Protein AF-A0ABD3RM48-F1 (afdb_monomer_lite)

Foldseek 3Di:
DDDVVVVVVVVVVVVLVVVVPPPDDPVVVVVVVVVVVVVVLVVLLVVLVVLLVVLVVVLVVQVPDPDHDPDPCVVLSVLSVVLSVLSVVLSVQLVVLVVCLVVDDPVCNVVSVVVNVVSVVSSVVSVVSSVVSVVVVVVPDPPDDPDDDPPDPPVVVVVVVVVVVVLVVLLVVLVPVQNVLLVVQLVVQLVLLVVLLVCCVPFAPDQAQLLVLLSVLSVVLVVLVVVLLCVQDVDDDPPDPVVSVVVSSNVRPPCSVVSSLSSLLSVLSSVLSVLLCLLLVSDFGDRPDDDDTNGSPRARDDDNGDPPPPDDDDCSQVCSVVSNVVSCVSNPDPLLVSLVSVLSSLVSSLVVLVPDPDAQLLLVLLNVLSVVLSVVSVCVNPVPDDDDPVVSVLSVLVSLVSSLLCLLLVPPVPLPLHCPSHHQPPLCCVVVVVPDDDPVLVVVLVSLLVVLVSLLSN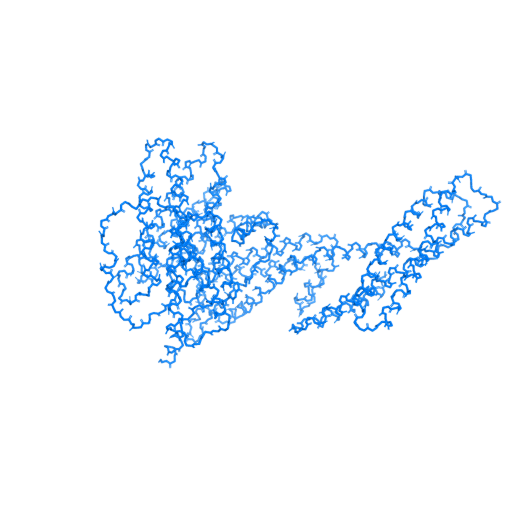LVSSVVRVLPDQADFAPLQLLLNVLSVVLSVLSVVLNVLSVPPPDDPVSSVVSVVSSSVSSVSSSVSSLLCSLLVHPSEDGDPDDRDDPCVVNDPDDPPVPPPPDPLLVSLVSVLSSLVSSLCCCVVQPPDDDPLRVVLNVLSVVLSVLSVVLVPPPDDRDPVSSVVSVVSSVVSSVSCVNVVPDPYGPVVVVVVVD

Organism: NCBI:txid265156

Structure (mmCIF, N/CA/C/O backbone):
data_AF-A0ABD3RM48-F1
#
_entry.id   AF-A0ABD3RM48-F1
#
loop_
_atom_site.group_PDB
_atom_site.id
_atom_site.type_symbol
_atom_site.label_atom_id
_atom_site.label_alt_id
_atom_site.label_comp_id
_atom_site.label_asym_id
_atom_site.label_entity_id
_atom_site.label_seq_id
_atom_site.pdbx_PDB_ins_code
_atom_site.Cartn_x
_atom_site.Cartn_y
_atom_site.Cartn_z
_atom_site.occupancy
_atom_site.B_iso_or_equiv
_atom_site.auth_seq_id
_atom_site.auth_comp_id
_atom_site.auth_asym_id
_atom_site.auth_atom_id
_atom_site.pdbx_PDB_model_num
ATOM 1 N N . MET A 1 1 ? 27.568 8.854 -45.104 1.00 31.31 1 MET A N 1
ATOM 2 C CA . MET A 1 1 ? 26.316 8.464 -45.789 1.00 31.31 1 MET A CA 1
ATOM 3 C C . MET A 1 1 ? 25.883 7.141 -45.186 1.00 31.31 1 MET A C 1
ATOM 5 O O . MET A 1 1 ? 26.671 6.208 -45.232 1.00 31.31 1 MET A O 1
ATOM 9 N N . ILE A 1 2 ? 24.727 7.099 -44.521 1.00 31.36 2 ILE A N 1
ATOM 10 C CA . ILE A 1 2 ? 24.208 5.879 -43.881 1.00 31.36 2 ILE A CA 1
ATOM 11 C C . ILE A 1 2 ? 23.753 4.917 -44.985 1.00 31.36 2 ILE A C 1
ATOM 13 O O . ILE A 1 2 ? 23.098 5.347 -45.934 1.00 31.36 2 ILE A O 1
ATOM 17 N N . ASP A 1 3 ? 24.125 3.643 -44.865 1.00 36.22 3 ASP A N 1
ATOM 18 C CA . ASP A 1 3 ? 23.682 2.568 -45.755 1.00 36.22 3 ASP A CA 1
ATOM 19 C C . ASP A 1 3 ? 22.135 2.509 -45.769 1.00 36.22 3 ASP A C 1
ATOM 21 O O . ASP A 1 3 ? 21.529 2.318 -44.709 1.00 36.22 3 ASP A O 1
ATOM 25 N N . PRO A 1 4 ? 21.467 2.673 -46.929 1.00 36.12 4 PRO A N 1
ATOM 26 C CA . PRO A 1 4 ? 20.004 2.704 -47.034 1.00 36.12 4 PRO A CA 1
ATOM 27 C C . PRO A 1 4 ? 19.316 1.392 -46.611 1.00 36.12 4 PRO A C 1
ATOM 29 O O . PRO A 1 4 ? 18.097 1.369 -46.416 1.00 36.12 4 PRO A O 1
ATOM 32 N N . THR A 1 5 ? 20.075 0.312 -46.415 1.00 35.81 5 THR A N 1
ATOM 33 C CA . THR A 1 5 ? 19.566 -0.999 -45.995 1.00 35.81 5 THR A CA 1
ATOM 34 C C . THR A 1 5 ? 19.192 -1.039 -44.506 1.00 35.81 5 THR A C 1
ATOM 36 O O . THR A 1 5 ? 18.231 -1.713 -44.126 1.00 35.81 5 THR A O 1
ATOM 39 N N . VAL A 1 6 ? 19.872 -0.254 -43.660 1.00 36.84 6 VAL A N 1
ATOM 40 C CA . VAL A 1 6 ? 19.597 -0.183 -42.211 1.00 36.84 6 VAL A CA 1
ATOM 41 C C . VAL A 1 6 ? 18.272 0.545 -41.921 1.00 36.84 6 VAL A C 1
ATOM 43 O O . VAL A 1 6 ? 17.418 -0.040 -41.251 1.00 36.84 6 VAL A O 1
ATOM 46 N N . PRO A 1 7 ? 17.987 1.731 -42.500 1.00 40.56 7 PRO A N 1
ATOM 47 C CA . PRO A 1 7 ? 16.667 2.358 -42.405 1.00 40.56 7 PRO A CA 1
ATOM 48 C C . PRO A 1 7 ? 15.531 1.476 -42.939 1.00 40.56 7 PRO A C 1
ATOM 50 O O . PRO A 1 7 ? 14.421 1.528 -42.416 1.00 40.56 7 PRO A O 1
ATOM 53 N N . PHE A 1 8 ? 15.784 0.638 -43.952 1.00 43.28 8 PHE A N 1
ATOM 54 C CA . PHE A 1 8 ? 14.784 -0.282 -44.502 1.00 43.28 8 PHE A CA 1
ATOM 55 C C . PHE A 1 8 ? 14.433 -1.422 -43.534 1.00 43.28 8 PHE A C 1
ATOM 57 O O . PHE A 1 8 ? 13.251 -1.711 -43.331 1.00 43.28 8 PHE A O 1
ATOM 64 N N . LEU A 1 9 ? 15.430 -2.046 -42.899 1.00 41.06 9 LEU A N 1
ATOM 65 C CA . LEU A 1 9 ? 15.208 -3.097 -41.899 1.00 41.06 9 LEU A CA 1
ATOM 66 C C . LEU A 1 9 ? 14.553 -2.538 -40.631 1.00 41.06 9 LEU A C 1
ATOM 68 O O . LEU A 1 9 ? 13.591 -3.129 -40.140 1.00 41.06 9 LEU A O 1
ATOM 72 N N . VAL A 1 10 ? 14.980 -1.356 -40.178 1.00 42.88 10 VAL A N 1
ATOM 73 C CA . VAL A 1 10 ? 14.362 -0.628 -39.057 1.00 42.88 10 VAL A CA 1
ATOM 74 C C . VAL A 1 10 ? 12.910 -0.250 -39.379 1.00 42.88 10 VAL A C 1
ATOM 76 O O . VAL A 1 10 ? 12.021 -0.487 -38.563 1.00 42.88 10 VAL A O 1
ATOM 79 N N . LYS A 1 11 ? 12.619 0.227 -40.598 1.00 47.31 11 LYS A N 1
ATOM 80 C CA . LYS A 1 11 ? 11.251 0.519 -41.067 1.00 47.31 11 LYS A CA 1
ATOM 81 C C . LYS A 1 11 ? 10.368 -0.733 -41.135 1.00 47.31 11 LYS A C 1
ATOM 83 O O . LYS A 1 11 ? 9.193 -0.681 -40.779 1.00 47.31 11 LYS A O 1
ATOM 88 N N . LYS A 1 12 ? 10.917 -1.877 -41.548 1.00 45.16 12 LYS A N 1
ATOM 89 C CA . LYS A 1 12 ? 10.174 -3.146 -41.620 1.00 45.16 12 LYS A CA 1
ATOM 90 C C . LYS A 1 12 ? 9.904 -3.733 -40.228 1.00 45.16 12 LYS A C 1
ATOM 92 O O . LYS A 1 12 ? 8.819 -4.261 -39.983 1.00 45.16 12 LYS A O 1
ATOM 97 N N . LEU A 1 13 ? 10.856 -3.589 -39.303 1.00 42.81 13 LEU A N 1
ATOM 98 C CA . LEU A 1 13 ? 10.685 -3.904 -37.881 1.00 42.81 13 LEU A CA 1
ATOM 99 C C . LEU A 1 13 ? 9.605 -3.001 -37.252 1.00 42.81 13 LEU A C 1
ATOM 101 O O . LEU A 1 13 ? 8.726 -3.482 -36.539 1.00 42.81 13 LEU A O 1
ATOM 105 N N . TYR A 1 14 ? 9.609 -1.712 -37.604 1.00 44.12 14 TYR A N 1
ATOM 106 C CA . TYR A 1 14 ? 8.631 -0.704 -37.188 1.00 44.12 14 TYR A CA 1
ATOM 107 C C . TYR A 1 14 ? 7.205 -0.992 -37.690 1.00 44.12 14 TYR A C 1
ATOM 109 O O . TYR A 1 14 ? 6.250 -0.907 -36.914 1.00 44.12 14 TYR A O 1
ATOM 117 N N . GLU A 1 15 ? 7.033 -1.401 -38.950 1.00 48.97 15 GLU A N 1
ATOM 118 C CA . GLU A 1 15 ? 5.730 -1.816 -39.498 1.00 48.97 15 GLU A CA 1
ATOM 119 C C . GLU A 1 15 ? 5.178 -3.072 -38.800 1.00 48.97 15 GLU A C 1
ATOM 121 O O . GLU A 1 15 ? 3.966 -3.201 -38.604 1.00 48.97 15 GLU A O 1
ATOM 126 N N . LEU A 1 16 ? 6.055 -3.987 -38.376 1.00 45.97 16 LEU A N 1
ATOM 127 C CA . LEU A 1 16 ? 5.679 -5.204 -37.652 1.00 45.97 16 LEU A CA 1
ATOM 128 C C . LEU A 1 16 ? 5.306 -4.927 -36.189 1.00 45.97 16 LEU A C 1
ATOM 130 O O . LEU A 1 16 ? 4.314 -5.471 -35.702 1.00 45.97 16 LEU A O 1
ATOM 134 N N . ILE A 1 17 ? 6.040 -4.044 -35.507 1.00 44.81 17 ILE A N 1
ATOM 135 C CA . ILE A 1 17 ? 5.741 -3.607 -34.133 1.00 44.81 17 ILE A CA 1
ATOM 136 C C . ILE A 1 17 ? 4.449 -2.774 -34.099 1.00 44.81 17 ILE A C 1
ATOM 138 O O . ILE A 1 17 ? 3.602 -2.982 -33.230 1.00 44.81 17 ILE A O 1
ATOM 142 N N . SER A 1 18 ? 4.232 -1.902 -35.087 1.00 44.81 18 SER A N 1
ATOM 143 C CA . SER A 1 18 ? 3.027 -1.063 -35.186 1.00 44.81 18 SER A CA 1
ATOM 144 C C . SER A 1 18 ? 1.751 -1.868 -35.465 1.00 44.81 18 SER A C 1
ATOM 146 O O . SER A 1 18 ? 0.670 -1.478 -35.036 1.00 44.81 18 SER A O 1
ATOM 148 N N . ARG A 1 19 ? 1.854 -3.036 -36.116 1.00 44.12 19 ARG A N 1
ATOM 149 C CA . ARG A 1 19 ? 0.731 -3.982 -36.283 1.00 44.12 19 ARG A CA 1
ATOM 150 C C . ARG A 1 19 ? 0.433 -4.807 -35.016 1.00 44.12 19 ARG A C 1
ATOM 152 O O . ARG A 1 19 ? -0.599 -5.475 -34.962 1.00 44.12 19 ARG A O 1
ATOM 159 N N . LYS A 1 20 ? 1.311 -4.761 -34.002 1.00 46.47 20 LYS A N 1
ATOM 160 C CA . LYS A 1 20 ? 1.247 -5.531 -32.742 1.00 46.47 20 LYS A CA 1
ATOM 161 C C . LYS A 1 20 ? 0.435 -4.836 -31.634 1.00 46.47 20 LYS A C 1
ATOM 163 O O . LYS A 1 20 ? 0.079 -5.480 -30.655 1.00 46.47 20 LYS A O 1
ATOM 168 N N . THR A 1 21 ? 0.100 -3.552 -31.775 1.00 42.22 21 THR A N 1
ATOM 169 C CA . THR A 1 21 ? -0.614 -2.760 -30.749 1.00 42.22 21 THR A CA 1
ATOM 170 C C . THR A 1 21 ? -2.119 -3.036 -30.655 1.00 42.22 21 THR A C 1
ATOM 172 O O . THR A 1 21 ? -2.790 -2.405 -29.843 1.00 42.22 21 THR A O 1
ATOM 175 N N . ASN A 1 22 ? -2.650 -4.006 -31.411 1.00 42.94 22 ASN A N 1
ATOM 176 C CA . ASN A 1 22 ? -4.020 -4.495 -31.245 1.00 42.94 22 ASN A CA 1
ATOM 177 C C . ASN A 1 22 ? -4.029 -5.748 -30.337 1.00 42.94 22 ASN A C 1
ATOM 179 O O . ASN A 1 22 ? -3.572 -6.817 -30.763 1.00 42.94 22 ASN A O 1
ATOM 183 N N . PRO A 1 23 ? -4.511 -5.652 -29.084 1.00 38.34 23 PRO A N 1
ATOM 184 C CA . PRO A 1 23 ? -4.415 -6.725 -28.102 1.00 38.34 23 PRO A CA 1
ATOM 185 C C . PRO A 1 23 ? -5.469 -7.796 -28.401 1.00 38.34 23 PRO A C 1
ATOM 187 O O . PRO A 1 23 ? -6.649 -7.605 -28.125 1.00 38.34 23 PRO A O 1
ATOM 190 N N . GLY A 1 24 ? -5.071 -8.932 -28.985 1.00 44.56 24 GLY A N 1
ATOM 191 C CA . GLY A 1 24 ? -6.059 -9.988 -29.237 1.00 44.56 24 GLY A CA 1
ATOM 192 C C . GLY A 1 24 ? -5.600 -11.390 -29.624 1.00 44.56 24 GLY A C 1
ATOM 193 O O . GLY A 1 24 ? -6.426 -12.291 -29.566 1.00 44.56 24 GLY A O 1
ATOM 194 N N . THR A 1 25 ? -4.346 -11.661 -30.009 1.00 43.00 25 THR A N 1
ATOM 195 C CA . THR A 1 25 ? -3.997 -13.027 -30.470 1.00 43.00 25 THR A CA 1
ATOM 196 C C . THR A 1 25 ? -2.569 -13.453 -30.122 1.00 43.00 25 THR A C 1
ATOM 198 O O . THR A 1 25 ? -1.617 -13.120 -30.822 1.00 43.00 25 THR A O 1
ATOM 201 N N . GLY A 1 26 ? -2.423 -14.285 -29.083 1.00 45.03 26 GLY A N 1
ATOM 202 C CA . GLY A 1 26 ? -1.149 -14.921 -28.700 1.00 45.03 26 GLY A CA 1
ATOM 203 C C . GLY A 1 26 ? -0.534 -15.836 -29.776 1.00 45.03 26 GLY A C 1
ATOM 204 O O . GLY A 1 26 ? 0.643 -16.168 -29.700 1.00 45.03 26 GLY A O 1
ATOM 205 N N . ALA A 1 27 ? -1.286 -16.193 -30.824 1.00 46.66 27 ALA A N 1
ATOM 206 C CA . ALA A 1 27 ? -0.770 -16.931 -31.981 1.00 46.66 27 ALA A CA 1
ATOM 207 C C . ALA A 1 27 ? 0.258 -16.125 -32.806 1.00 46.66 27 ALA A C 1
ATOM 209 O O . ALA A 1 27 ? 1.190 -16.706 -33.358 1.00 46.66 27 ALA A O 1
ATOM 210 N N . LYS A 1 28 ? 0.144 -14.787 -32.839 1.00 48.62 28 LYS A N 1
ATOM 211 C CA . LYS A 1 28 ? 1.018 -13.916 -33.650 1.00 48.62 28 LYS A CA 1
ATOM 212 C C . LYS A 1 28 ? 2.384 -13.647 -33.008 1.00 48.62 28 LYS A C 1
ATOM 214 O O . LYS A 1 28 ? 3.353 -13.376 -33.711 1.00 48.62 28 LYS A O 1
ATOM 219 N N . GLU A 1 29 ? 2.484 -13.770 -31.683 1.00 42.69 29 GLU A N 1
ATOM 220 C CA . GLU A 1 29 ? 3.748 -13.674 -30.935 1.00 42.69 29 GLU A CA 1
ATOM 221 C C . GLU A 1 29 ? 4.713 -14.800 -31.337 1.00 42.69 29 GLU A C 1
ATOM 223 O O . GLU A 1 29 ? 5.899 -14.571 -31.571 1.00 42.69 29 GLU A O 1
ATOM 228 N N . ASN A 1 30 ? 4.172 -16.010 -31.496 1.00 48.38 30 ASN A N 1
ATOM 229 C CA . ASN A 1 30 ? 4.939 -17.202 -31.837 1.00 48.38 30 ASN A CA 1
ATOM 230 C C . ASN A 1 30 ? 5.421 -17.167 -33.303 1.00 48.38 30 ASN A C 1
ATOM 232 O O . ASN A 1 30 ? 6.546 -17.560 -33.594 1.00 48.38 30 ASN A O 1
ATOM 236 N N . GLU A 1 31 ? 4.622 -16.623 -34.227 1.00 50.84 31 GLU A N 1
ATOM 237 C CA . GLU A 1 31 ? 5.035 -16.422 -35.627 1.00 50.84 31 GLU A CA 1
ATOM 238 C C . GLU A 1 31 ? 6.116 -15.344 -35.783 1.00 50.84 31 GLU A C 1
ATOM 240 O O . GLU A 1 31 ? 7.057 -15.530 -36.555 1.00 50.84 31 GLU A O 1
ATOM 245 N N . PHE A 1 32 ? 6.033 -14.244 -35.026 1.00 44.91 32 PHE A N 1
ATOM 246 C CA . PHE A 1 32 ? 7.044 -13.185 -35.051 1.00 44.91 32 PHE A CA 1
ATOM 247 C C . PHE A 1 32 ? 8.389 -13.669 -34.500 1.00 44.91 32 PHE A C 1
ATOM 249 O O . PHE A 1 32 ? 9.412 -13.498 -35.160 1.00 44.91 32 PHE A O 1
ATOM 256 N N . GLN A 1 33 ? 8.395 -14.353 -33.349 1.00 47.94 33 GLN A N 1
ATOM 257 C CA . GLN A 1 33 ? 9.624 -14.953 -32.818 1.00 47.94 33 GLN A CA 1
ATOM 258 C C . GLN A 1 33 ? 10.205 -16.009 -33.769 1.00 47.94 33 GLN A C 1
ATOM 260 O O . GLN A 1 33 ? 11.419 -16.087 -33.941 1.00 47.94 33 GLN A O 1
ATOM 265 N N . GLN A 1 34 ? 9.355 -16.776 -34.461 1.00 56.44 34 GLN A N 1
ATOM 266 C CA . GLN A 1 34 ? 9.803 -17.713 -35.492 1.00 56.44 34 GLN A CA 1
ATOM 267 C C . GLN A 1 34 ? 10.393 -17.019 -36.727 1.00 56.44 34 GLN A C 1
ATOM 269 O O . GLN A 1 34 ? 11.301 -17.577 -37.341 1.00 56.44 34 GLN A O 1
ATOM 274 N N . LEU A 1 35 ? 9.897 -15.841 -37.111 1.00 52.28 35 LEU A N 1
ATOM 275 C CA . LEU A 1 35 ? 10.418 -15.074 -38.244 1.00 52.28 35 LEU A CA 1
ATOM 276 C C . LEU A 1 35 ? 11.750 -14.395 -37.903 1.00 52.28 35 LEU A C 1
ATOM 278 O O . LEU A 1 35 ? 12.683 -14.479 -38.697 1.00 52.28 35 LEU A O 1
ATOM 282 N N . VAL A 1 36 ? 11.859 -13.796 -36.715 1.00 46.56 36 VAL A N 1
ATOM 283 C CA . VAL A 1 36 ? 13.109 -13.205 -36.207 1.00 46.56 36 VAL A CA 1
ATOM 284 C C . VAL A 1 36 ? 14.196 -14.275 -36.103 1.00 46.56 36 VAL A C 1
ATOM 286 O O . VAL A 1 36 ? 15.272 -14.101 -36.669 1.00 46.56 36 VAL A O 1
ATOM 289 N N . ALA A 1 37 ? 13.880 -15.436 -35.520 1.00 57.88 37 ALA A N 1
ATOM 290 C CA . ALA A 1 37 ? 14.817 -16.556 -35.441 1.00 57.88 37 ALA A CA 1
ATOM 291 C C . ALA A 1 37 ? 15.238 -17.087 -36.826 1.00 57.88 37 ALA A C 1
ATOM 293 O O . ALA A 1 37 ? 16.372 -17.520 -36.999 1.00 57.88 37 ALA A O 1
ATOM 294 N N . LYS A 1 38 ? 14.346 -17.054 -37.830 1.00 61.03 38 LYS A N 1
ATOM 295 C CA . LYS A 1 38 ? 14.675 -17.440 -39.217 1.00 61.03 38 LYS A CA 1
ATOM 296 C C . LYS A 1 38 ? 15.596 -16.436 -39.911 1.00 61.03 38 LYS A C 1
ATOM 298 O O . LYS A 1 38 ? 16.447 -16.857 -40.687 1.00 61.03 38 LYS A O 1
ATOM 303 N N . LEU A 1 39 ? 15.405 -15.139 -39.672 1.00 56.25 39 LEU A N 1
ATOM 304 C CA . LEU A 1 39 ? 16.233 -14.089 -40.268 1.00 56.25 39 LEU A CA 1
ATOM 305 C C . LEU A 1 39 ? 17.638 -14.089 -39.657 1.00 56.25 39 LEU A C 1
ATOM 307 O O . LEU A 1 39 ? 18.605 -14.169 -40.406 1.00 56.25 39 LEU A O 1
ATOM 311 N N . GLN A 1 40 ? 17.738 -14.150 -38.326 1.00 62.62 40 GLN A N 1
ATOM 312 C CA . GLN A 1 40 ? 19.017 -14.254 -37.611 1.00 62.62 40 GLN A CA 1
ATOM 313 C C . GLN A 1 40 ? 19.806 -15.508 -38.010 1.00 62.62 40 GLN A C 1
ATOM 315 O O . GLN A 1 40 ? 21.018 -15.466 -38.176 1.00 62.62 40 GLN A O 1
ATOM 320 N N . ALA A 1 41 ? 19.114 -16.634 -38.190 1.00 71.00 41 ALA A N 1
ATOM 321 C CA . ALA A 1 41 ? 19.714 -17.875 -38.662 1.00 71.00 41 ALA A CA 1
ATOM 322 C C . ALA A 1 41 ? 20.342 -17.754 -40.055 1.00 71.00 41 ALA A C 1
ATOM 324 O O . ALA A 1 41 ? 21.460 -18.212 -40.270 1.00 71.00 41 ALA A O 1
ATOM 325 N N . LYS A 1 42 ? 19.609 -17.163 -41.005 1.00 75.75 42 LYS A N 1
ATOM 326 C CA . LYS A 1 42 ? 20.080 -16.993 -42.383 1.00 75.75 42 LYS A CA 1
ATOM 327 C C . LYS A 1 42 ? 21.307 -16.081 -42.432 1.00 75.75 42 LYS A C 1
ATOM 329 O O . LYS A 1 42 ? 22.274 -16.397 -43.108 1.00 75.75 42 LYS A O 1
ATOM 334 N N . GLU A 1 43 ? 21.254 -14.990 -41.684 1.00 72.50 43 GLU A N 1
ATOM 335 C CA . GLU A 1 43 ? 22.309 -13.985 -41.618 1.00 72.50 43 GLU A CA 1
ATOM 336 C C . GLU A 1 43 ? 23.600 -14.523 -40.992 1.00 72.50 43 GLU A C 1
ATOM 338 O O . GLU A 1 43 ? 24.680 -14.301 -41.529 1.00 72.50 43 GLU A O 1
ATOM 343 N N . LYS A 1 44 ? 23.498 -15.316 -39.916 1.00 75.56 44 LYS A N 1
ATOM 344 C CA . LYS A 1 44 ? 24.660 -15.990 -39.316 1.00 75.56 44 LYS A CA 1
ATOM 345 C C . LYS A 1 44 ? 25.333 -16.968 -40.284 1.00 75.56 44 LYS A C 1
ATOM 347 O O . LYS A 1 44 ? 26.554 -17.026 -40.329 1.00 75.56 44 LYS A O 1
ATOM 352 N N . VAL A 1 45 ? 24.554 -17.722 -41.064 1.00 78.12 45 VAL A N 1
ATOM 353 C CA . VAL A 1 45 ? 25.097 -18.652 -42.073 1.00 78.12 45 VAL A CA 1
ATOM 354 C C . VAL A 1 45 ? 25.784 -17.894 -43.210 1.00 78.12 45 VAL A C 1
ATOM 356 O O . VAL A 1 45 ? 26.904 -18.239 -43.566 1.00 78.12 45 VAL A O 1
ATOM 359 N N . GLU A 1 46 ? 25.159 -16.831 -43.720 1.00 79.38 46 GLU A N 1
ATOM 360 C CA . GLU A 1 46 ? 25.734 -15.974 -44.766 1.00 79.38 46 GLU A CA 1
ATOM 361 C C . GLU A 1 46 ? 27.038 -15.304 -44.302 1.00 79.38 46 GLU A C 1
ATOM 363 O O . GLU A 1 46 ? 27.994 -15.196 -45.067 1.00 79.38 46 GLU A O 1
ATOM 368 N N . TRP A 1 47 ? 27.118 -14.901 -43.029 1.00 85.81 47 TRP A N 1
ATOM 369 C CA . TRP A 1 47 ? 28.361 -14.404 -42.441 1.00 85.81 47 TRP A CA 1
ATOM 370 C C . TRP A 1 47 ? 29.461 -15.476 -42.445 1.00 85.81 47 TRP A C 1
ATOM 372 O O . TRP A 1 47 ? 30.546 -15.217 -42.957 1.00 85.81 47 TRP A O 1
ATOM 382 N N . ILE A 1 48 ? 29.178 -16.695 -41.959 1.00 78.44 48 ILE A N 1
ATOM 383 C CA . ILE A 1 48 ? 30.169 -17.789 -41.946 1.00 78.44 48 ILE A CA 1
ATOM 384 C C . ILE A 1 48 ? 30.642 -18.114 -43.369 1.00 78.44 48 ILE A C 1
ATOM 386 O O . ILE A 1 48 ? 31.838 -18.288 -43.576 1.00 78.44 48 ILE A O 1
ATOM 390 N N . GLU A 1 49 ? 29.741 -18.174 -44.353 1.00 80.25 49 GLU A N 1
ATOM 391 C CA . GLU A 1 49 ? 30.100 -18.436 -45.755 1.00 80.25 49 GLU A CA 1
ATOM 392 C C . GLU A 1 49 ? 31.084 -17.392 -46.304 1.00 80.25 49 GLU A C 1
ATOM 394 O O . GLU A 1 49 ? 32.072 -17.756 -46.947 1.00 80.25 49 GLU A O 1
ATOM 399 N N . ASN A 1 50 ? 30.852 -16.109 -46.016 1.00 75.50 50 ASN A N 1
ATOM 400 C CA . ASN A 1 50 ? 31.741 -15.028 -46.440 1.00 75.50 50 ASN A CA 1
ATOM 401 C C . ASN A 1 50 ? 33.120 -15.125 -45.767 1.00 75.50 50 ASN A C 1
ATOM 403 O O . ASN A 1 50 ? 34.142 -15.037 -46.448 1.00 75.50 50 ASN A O 1
ATOM 407 N N . GLU A 1 51 ? 33.168 -15.369 -44.456 1.00 80.38 51 GLU A N 1
ATOM 408 C CA . GLU A 1 51 ? 34.437 -15.487 -43.725 1.00 80.38 51 GLU A CA 1
ATOM 409 C C . GLU A 1 51 ? 35.239 -16.729 -44.126 1.00 80.38 51 GLU A C 1
ATOM 411 O O . GLU A 1 51 ? 36.463 -16.683 -44.266 1.00 80.38 51 GLU A O 1
ATOM 416 N N . VAL A 1 52 ? 34.563 -17.848 -44.391 1.00 79.88 52 VAL A N 1
ATOM 417 C CA . VAL A 1 52 ? 35.205 -19.057 -44.920 1.00 79.88 52 VAL A CA 1
ATOM 418 C C . VAL A 1 52 ? 35.835 -18.781 -46.284 1.00 79.88 52 VAL A C 1
ATOM 420 O O . VAL A 1 52 ? 36.983 -19.166 -46.506 1.00 79.88 52 VAL A O 1
ATOM 423 N N . GLN A 1 53 ? 35.143 -18.074 -47.184 1.00 78.06 53 GLN A N 1
ATOM 424 C CA . GLN A 1 53 ? 35.706 -17.689 -48.484 1.00 78.06 53 GLN A CA 1
ATOM 425 C C . GLN A 1 53 ? 36.943 -16.797 -48.334 1.00 78.06 53 GLN A C 1
ATOM 427 O O . GLN A 1 53 ? 37.930 -16.990 -49.049 1.00 78.06 53 GLN A O 1
ATOM 432 N N . LEU A 1 54 ? 36.926 -15.866 -47.377 1.00 73.31 54 LEU A N 1
ATOM 433 C CA . LEU A 1 54 ? 38.082 -15.030 -47.059 1.00 73.31 54 LEU A CA 1
ATOM 434 C C . LEU A 1 54 ? 39.258 -15.865 -46.540 1.00 73.31 54 LEU A C 1
ATOM 436 O O . LEU A 1 54 ? 40.385 -15.679 -47.001 1.00 73.31 54 LEU A O 1
ATOM 440 N N . LEU A 1 55 ? 39.028 -16.812 -45.628 1.00 75.44 55 LEU A N 1
ATOM 441 C CA . LEU A 1 55 ? 40.080 -17.706 -45.133 1.00 75.44 55 LEU A CA 1
ATOM 442 C C . LEU A 1 55 ? 40.647 -18.603 -46.246 1.00 75.44 55 LEU A C 1
ATOM 444 O O . LEU A 1 55 ? 41.863 -18.789 -46.319 1.00 75.44 55 LEU A O 1
ATOM 448 N N . VAL A 1 56 ? 39.803 -19.121 -47.145 1.00 78.88 56 VAL A N 1
ATOM 449 C CA . VAL A 1 56 ? 40.236 -19.909 -48.314 1.00 78.88 56 VAL A CA 1
ATOM 450 C C . VAL A 1 56 ? 41.127 -19.073 -49.234 1.00 78.88 56 VAL A C 1
ATOM 452 O O . VAL A 1 56 ? 42.197 -19.537 -49.629 1.00 78.88 56 VAL A O 1
ATOM 455 N N . ALA A 1 57 ? 40.736 -17.832 -49.530 1.00 76.50 57 ALA A N 1
ATOM 456 C CA . ALA A 1 57 ? 41.529 -16.928 -50.359 1.00 76.50 57 ALA A CA 1
ATOM 457 C C . ALA A 1 57 ? 42.898 -16.612 -49.726 1.00 76.50 57 ALA A C 1
ATOM 459 O O . ALA A 1 57 ? 43.915 -16.623 -50.422 1.00 76.50 57 ALA A O 1
ATOM 460 N N . HIS A 1 58 ? 42.951 -16.400 -48.405 1.00 76.75 58 HIS A N 1
ATOM 461 C CA . HIS A 1 58 ? 44.213 -16.201 -47.683 1.00 76.75 58 HIS A CA 1
ATOM 462 C C . HIS A 1 58 ? 45.123 -17.432 -47.753 1.00 76.75 58 HIS A C 1
ATOM 464 O O . HIS A 1 58 ? 46.317 -17.296 -48.020 1.00 76.75 58 HIS A O 1
ATOM 470 N N . LEU A 1 59 ? 44.575 -18.636 -47.560 1.00 83.12 59 LEU A N 1
ATOM 471 C CA . LEU A 1 59 ? 45.349 -19.874 -47.666 1.00 83.12 59 LEU A CA 1
ATOM 472 C C . LEU A 1 59 ? 45.918 -20.073 -49.074 1.00 83.12 59 LEU A C 1
ATOM 474 O O . LEU A 1 59 ? 47.103 -20.367 -49.209 1.00 83.12 59 LEU A O 1
ATOM 478 N N . GLN A 1 60 ? 45.114 -19.843 -50.114 1.00 83.69 60 GLN A N 1
ATOM 479 C CA . GLN A 1 60 ? 45.558 -19.939 -51.508 1.00 83.69 60 GLN A CA 1
ATOM 480 C C . GLN A 1 60 ? 46.660 -18.925 -51.834 1.00 83.69 60 GLN A C 1
ATOM 482 O O . GLN A 1 60 ? 47.633 -19.263 -52.507 1.00 83.69 60 GLN A O 1
ATOM 487 N N . ALA A 1 61 ? 46.545 -17.693 -51.329 1.00 78.38 61 ALA A N 1
ATOM 488 C CA . ALA A 1 61 ? 47.566 -16.666 -51.514 1.00 78.38 61 ALA A CA 1
ATOM 489 C C . ALA A 1 61 ? 48.904 -17.058 -50.867 1.00 78.38 61 ALA A C 1
ATOM 491 O O . ALA A 1 61 ? 49.959 -16.811 -51.447 1.00 78.38 61 ALA A O 1
ATOM 492 N N . ILE A 1 62 ? 48.867 -17.695 -49.694 1.00 79.31 62 ILE A N 1
ATOM 493 C CA . ILE A 1 62 ? 50.064 -18.168 -48.986 1.00 79.31 62 ILE A CA 1
ATOM 494 C C . ILE A 1 62 ? 50.682 -19.380 -49.687 1.00 79.31 62 ILE A C 1
ATOM 496 O O . ILE A 1 62 ? 51.899 -19.441 -49.833 1.00 79.31 62 ILE A O 1
ATOM 500 N N . GLU A 1 63 ? 49.862 -20.325 -50.150 1.00 82.75 63 GLU A N 1
ATOM 501 C CA . GLU A 1 63 ? 50.316 -21.495 -50.916 1.00 82.75 63 GLU A CA 1
ATOM 502 C C . GLU A 1 63 ? 50.946 -21.105 -52.261 1.00 82.75 63 GLU A C 1
ATOM 504 O O . GLU A 1 63 ? 51.849 -21.788 -52.740 1.00 82.75 63 GLU A O 1
ATOM 509 N N . ALA A 1 64 ? 50.511 -19.987 -52.848 1.00 79.25 64 ALA A N 1
ATOM 510 C CA . ALA A 1 64 ? 51.074 -19.439 -54.077 1.00 79.25 64 ALA A CA 1
ATOM 511 C C . ALA A 1 64 ? 52.431 -18.729 -53.882 1.00 79.25 64 ALA A C 1
ATOM 513 O O . ALA A 1 64 ? 53.075 -18.370 -54.873 1.00 79.25 64 ALA A O 1
ATOM 514 N N . LEU A 1 65 ? 52.891 -18.509 -52.642 1.00 79.94 65 LEU A N 1
ATOM 515 C CA . LEU A 1 65 ? 54.188 -17.878 -52.395 1.00 79.94 65 LEU A CA 1
ATOM 516 C C . LEU A 1 65 ? 55.337 -18.848 -52.734 1.00 79.94 65 LEU A C 1
ATOM 518 O O . LEU A 1 65 ? 55.400 -19.951 -52.194 1.00 79.94 65 LEU A O 1
ATOM 522 N N . PRO A 1 66 ? 56.322 -18.436 -53.557 1.00 79.25 66 PRO A N 1
ATOM 523 C CA . PRO A 1 66 ? 57.423 -19.306 -53.987 1.00 79.25 66 PRO A CA 1
ATOM 524 C C . PRO A 1 66 ? 58.411 -19.668 -52.864 1.00 79.25 66 PRO A C 1
ATOM 526 O O . PRO A 1 66 ? 59.284 -20.515 -53.058 1.00 79.25 66 PRO A O 1
ATOM 529 N N . ARG A 1 67 ? 58.312 -19.023 -51.694 1.00 77.06 67 ARG A N 1
ATOM 530 C CA . ARG A 1 67 ? 59.077 -19.350 -50.485 1.00 77.06 67 ARG A CA 1
ATOM 531 C C . ARG A 1 67 ? 58.167 -19.267 -49.266 1.00 77.06 67 ARG A C 1
ATOM 533 O O . ARG A 1 67 ? 57.500 -18.255 -49.066 1.00 77.06 67 ARG A O 1
ATOM 540 N N . VAL A 1 68 ? 58.183 -20.319 -48.448 1.00 66.44 68 VAL A N 1
ATOM 541 C CA . VAL A 1 68 ? 57.478 -20.355 -47.161 1.00 66.44 68 VAL A CA 1
ATOM 542 C C . VAL A 1 68 ? 58.072 -19.267 -46.248 1.00 66.44 68 VAL A C 1
ATOM 544 O O . VAL A 1 68 ? 59.301 -19.160 -46.180 1.00 66.44 68 VAL A O 1
ATOM 547 N N . PRO A 1 69 ? 57.249 -18.436 -45.579 1.00 69.44 69 PRO A N 1
ATOM 548 C CA . PRO A 1 69 ? 57.731 -17.415 -44.651 1.00 69.44 69 PRO A CA 1
ATOM 549 C C . PRO A 1 69 ? 58.637 -18.011 -43.564 1.00 69.44 69 PRO A C 1
ATOM 551 O O . PRO A 1 69 ? 58.414 -19.130 -43.114 1.00 69.44 69 PRO A O 1
ATOM 554 N N . ALA A 1 70 ? 59.645 -17.255 -43.116 1.00 69.31 70 ALA A N 1
ATOM 555 C CA . ALA A 1 70 ? 60.570 -17.690 -42.060 1.00 69.31 70 ALA A CA 1
ATOM 556 C C . ALA A 1 70 ? 59.919 -17.773 -40.661 1.00 69.31 70 ALA A C 1
ATOM 558 O O . ALA A 1 70 ? 60.482 -18.373 -39.750 1.00 69.31 70 ALA A O 1
ATOM 559 N N . VAL A 1 71 ? 58.743 -17.162 -40.492 1.00 76.00 71 VAL A N 1
ATOM 560 C CA . VAL A 1 71 ? 57.908 -17.270 -39.289 1.00 76.00 71 VAL A CA 1
ATOM 561 C C . VAL A 1 71 ? 57.111 -18.570 -39.372 1.00 76.00 71 VAL A C 1
ATOM 563 O O . VAL A 1 71 ? 56.579 -18.884 -40.432 1.00 76.00 71 VAL A O 1
ATOM 566 N N . ASP A 1 72 ? 57.004 -19.319 -38.273 1.00 80.62 72 ASP A N 1
ATOM 567 C CA . ASP A 1 72 ? 56.208 -20.550 -38.229 1.00 80.62 72 ASP A CA 1
ATOM 568 C C . ASP A 1 72 ? 54.703 -20.248 -38.374 1.00 80.62 72 ASP A C 1
ATOM 570 O O . ASP A 1 72 ? 53.978 -20.023 -37.407 1.00 80.62 72 ASP A O 1
ATOM 574 N N . VAL A 1 73 ? 54.229 -20.221 -39.622 1.00 86.19 73 VAL A N 1
ATOM 575 C CA . VAL A 1 73 ? 52.815 -20.011 -39.984 1.00 86.19 73 VAL A CA 1
ATOM 576 C C . VAL A 1 73 ? 52.022 -21.325 -39.942 1.00 86.19 73 VAL A C 1
ATOM 578 O O . VAL A 1 73 ? 50.806 -21.330 -40.150 1.00 86.19 73 VAL A O 1
ATOM 581 N N . SER A 1 74 ? 52.680 -22.464 -39.692 1.00 87.31 74 SER A N 1
ATOM 582 C CA . SER A 1 74 ? 52.065 -23.789 -39.836 1.00 87.31 74 SER A CA 1
ATOM 583 C C . SER A 1 74 ? 50.871 -23.979 -38.895 1.00 87.31 74 SER A C 1
ATOM 585 O O . SER A 1 74 ? 49.849 -24.541 -39.299 1.00 87.31 74 SER A O 1
ATOM 587 N N . GLY A 1 75 ? 50.947 -23.419 -37.682 1.00 90.31 75 GLY A N 1
ATOM 588 C CA . GLY A 1 75 ? 49.849 -23.401 -36.716 1.00 90.31 75 GLY A CA 1
ATOM 589 C C . GLY A 1 75 ? 48.608 -22.672 -37.239 1.00 90.31 75 GLY A C 1
ATOM 590 O O . GLY A 1 75 ? 47.513 -23.230 -37.211 1.00 90.31 75 GLY A O 1
ATOM 591 N N . CYS A 1 76 ? 48.766 -21.465 -37.791 1.00 87.25 76 CYS A N 1
ATOM 592 C CA . CYS A 1 76 ? 47.640 -20.685 -38.322 1.00 87.25 76 CYS A CA 1
ATOM 593 C C . CYS A 1 76 ? 47.038 -21.321 -39.582 1.00 87.25 76 CYS A C 1
ATOM 595 O O . CYS A 1 76 ? 45.814 -21.362 -39.722 1.00 87.25 76 CYS A O 1
ATOM 597 N N . ILE A 1 77 ? 47.868 -21.894 -40.460 1.00 90.31 77 ILE A N 1
ATOM 598 C CA . ILE A 1 77 ? 47.414 -22.625 -41.655 1.00 90.31 77 ILE A CA 1
ATOM 599 C C . ILE A 1 77 ? 46.565 -23.840 -41.260 1.00 90.31 77 ILE A C 1
ATOM 601 O O . ILE A 1 77 ? 45.468 -24.038 -41.789 1.00 90.31 77 ILE A O 1
ATOM 605 N N . ASN A 1 78 ? 47.044 -24.646 -40.309 1.00 93.31 78 ASN A N 1
ATOM 606 C CA . ASN A 1 78 ? 46.342 -25.849 -39.865 1.00 93.31 78 ASN A CA 1
ATOM 607 C C . ASN A 1 78 ? 45.038 -25.519 -39.128 1.00 93.31 78 ASN A C 1
ATOM 609 O O . ASN A 1 78 ? 44.014 -26.163 -39.381 1.00 93.31 78 ASN A O 1
ATOM 613 N N . SER A 1 79 ? 45.041 -24.487 -38.279 1.00 92.62 79 SER A N 1
ATOM 614 C CA . SER A 1 79 ? 43.828 -23.998 -37.618 1.00 92.62 79 SER A CA 1
ATOM 615 C C . SER A 1 79 ? 42.807 -23.479 -38.632 1.00 92.62 79 SER A C 1
ATOM 617 O O . SER A 1 79 ? 41.647 -23.874 -38.571 1.00 92.62 79 SER A O 1
ATOM 619 N N . SER A 1 80 ? 43.237 -22.707 -39.636 1.00 90.06 80 SER A N 1
ATOM 620 C CA . SER A 1 80 ? 42.350 -22.195 -40.695 1.00 90.06 80 SER A CA 1
ATOM 621 C C . SER A 1 80 ? 41.693 -23.315 -41.491 1.00 90.06 80 SER A C 1
ATOM 623 O O . SER A 1 80 ? 40.477 -23.332 -41.639 1.00 90.06 80 SER A O 1
ATOM 625 N N . ARG A 1 81 ? 42.471 -24.309 -41.944 1.00 93.44 81 ARG A N 1
ATOM 626 C CA . ARG A 1 81 ? 41.931 -25.479 -42.659 1.00 93.44 81 ARG A CA 1
ATOM 627 C C . ARG A 1 81 ? 40.945 -26.276 -41.805 1.00 93.44 81 ARG A C 1
ATOM 629 O O . ARG A 1 81 ? 39.969 -26.804 -42.330 1.00 93.44 81 ARG A O 1
ATOM 636 N N . THR A 1 82 ? 41.203 -26.377 -40.502 1.00 95.44 82 THR A N 1
ATOM 637 C CA . THR A 1 82 ? 40.315 -27.076 -39.566 1.00 95.44 82 THR A CA 1
ATOM 638 C C . THR A 1 82 ? 38.991 -26.333 -39.410 1.00 95.44 82 THR A C 1
ATOM 640 O O . THR A 1 82 ? 37.936 -26.955 -39.511 1.00 95.44 82 THR A O 1
ATOM 643 N N . VAL A 1 83 ? 39.038 -25.015 -39.207 1.00 92.75 83 VAL A N 1
ATOM 644 C CA . VAL A 1 83 ? 37.840 -24.184 -39.041 1.00 92.75 83 VAL A CA 1
ATOM 645 C C . VAL A 1 83 ? 37.024 -24.112 -40.332 1.00 92.75 83 VAL A C 1
ATOM 647 O O . VAL A 1 83 ? 35.812 -24.274 -40.259 1.00 92.75 83 VAL A O 1
ATOM 650 N N . ILE A 1 84 ? 37.663 -23.983 -41.503 1.00 91.38 84 ILE A N 1
ATOM 651 C CA . ILE A 1 84 ? 36.986 -24.017 -42.813 1.00 91.38 84 ILE A CA 1
ATOM 652 C C . ILE A 1 84 ? 36.172 -25.306 -42.973 1.00 91.38 84 ILE A C 1
ATOM 654 O O . ILE A 1 84 ? 34.973 -25.236 -43.216 1.00 91.38 84 ILE A O 1
ATOM 658 N N . ARG A 1 85 ? 36.785 -26.479 -42.752 1.00 94.38 85 ARG A N 1
ATOM 659 C CA . ARG A 1 85 ? 36.084 -27.771 -42.890 1.00 94.38 85 ARG A CA 1
ATOM 660 C C . ARG A 1 85 ? 34.904 -27.889 -41.935 1.00 94.38 85 ARG A C 1
ATOM 662 O O . ARG A 1 85 ? 33.818 -28.288 -42.336 1.00 94.38 85 ARG A O 1
ATOM 669 N N . LYS A 1 86 ? 35.103 -27.516 -40.666 1.00 93.25 86 LYS A N 1
ATOM 670 C CA . LYS A 1 86 ? 34.014 -27.543 -39.685 1.00 93.25 86 LYS A CA 1
ATOM 671 C C . LYS A 1 86 ? 32.891 -26.573 -40.059 1.00 93.25 86 LYS A C 1
ATOM 673 O O . LYS A 1 86 ? 31.726 -26.891 -39.850 1.00 93.25 86 LYS A O 1
ATOM 678 N N . ALA A 1 87 ? 33.228 -25.396 -40.579 1.00 89.31 87 ALA A N 1
ATOM 679 C CA . ALA A 1 87 ? 32.255 -24.404 -41.004 1.00 89.31 87 ALA A CA 1
ATOM 680 C C . ALA A 1 87 ? 31.431 -24.905 -42.197 1.00 89.31 87 ALA A C 1
ATOM 682 O O . ALA A 1 87 ? 30.208 -24.813 -42.153 1.00 89.31 87 ALA A O 1
ATOM 683 N N . GLU A 1 88 ? 32.072 -25.506 -43.203 1.00 91.12 88 GLU A N 1
ATOM 684 C CA . GLU A 1 88 ? 31.400 -26.157 -44.337 1.00 91.12 88 GLU A CA 1
ATOM 685 C C . GLU A 1 88 ? 30.450 -27.273 -43.866 1.00 91.12 88 GLU A C 1
ATOM 687 O O . GLU A 1 88 ? 29.279 -27.285 -44.254 1.00 91.12 88 GLU A O 1
ATOM 692 N N . ASP A 1 89 ? 30.907 -28.145 -42.957 1.00 92.31 89 ASP A N 1
ATOM 693 C CA . ASP A 1 89 ? 30.090 -29.218 -42.371 1.00 92.31 89 ASP A CA 1
ATOM 694 C C . ASP A 1 89 ? 28.875 -28.667 -41.605 1.00 92.31 89 ASP A C 1
ATOM 696 O O . ASP A 1 89 ? 27.755 -29.183 -41.728 1.00 92.31 89 ASP A O 1
ATOM 700 N N . VAL A 1 90 ? 29.073 -27.609 -40.809 1.00 90.50 90 VAL A N 1
ATOM 701 C CA . VAL A 1 90 ? 28.007 -26.960 -40.033 1.00 90.50 90 VAL A CA 1
ATOM 702 C C . VAL A 1 90 ? 27.016 -26.260 -40.958 1.00 90.50 90 VAL A C 1
ATOM 704 O O . VAL A 1 90 ? 25.813 -26.432 -40.767 1.00 90.50 90 VAL A O 1
ATOM 707 N N . ILE A 1 91 ? 27.475 -25.538 -41.983 1.00 86.94 91 ILE A N 1
ATOM 708 C CA . ILE A 1 91 ? 26.608 -24.884 -42.974 1.00 86.94 91 ILE A CA 1
ATOM 709 C C . ILE A 1 91 ? 25.770 -25.929 -43.716 1.00 86.94 91 ILE A C 1
ATOM 711 O O . ILE A 1 91 ? 24.544 -25.798 -43.786 1.00 86.94 91 ILE A O 1
ATOM 715 N N . GLU A 1 92 ? 26.389 -27.005 -44.210 1.00 90.19 92 GLU A N 1
ATOM 716 C CA . GLU A 1 92 ? 25.681 -28.055 -44.945 1.00 90.19 92 GLU A CA 1
ATOM 717 C C . GLU A 1 92 ? 24.657 -28.770 -44.045 1.00 90.19 92 GLU A C 1
ATOM 719 O O . GLU A 1 92 ? 23.495 -28.972 -44.425 1.00 90.19 92 GLU A O 1
ATOM 724 N N . THR A 1 93 ? 25.051 -29.107 -42.814 1.00 88.94 93 THR A N 1
ATOM 725 C CA . THR A 1 93 ? 24.170 -29.751 -41.829 1.00 88.94 93 THR A CA 1
ATOM 726 C C . THR A 1 93 ? 23.021 -28.833 -41.422 1.00 88.94 93 THR A C 1
ATOM 728 O O . THR A 1 93 ? 21.871 -29.283 -41.308 1.00 88.94 93 THR A O 1
ATOM 731 N N . TYR A 1 94 ? 23.290 -27.540 -41.246 1.00 84.75 94 TYR A N 1
ATOM 732 C CA . TYR A 1 94 ? 22.290 -26.527 -40.936 1.00 84.75 94 TYR A CA 1
ATOM 733 C C . TYR A 1 94 ? 21.286 -26.385 -42.084 1.00 84.75 94 TYR A C 1
ATOM 735 O O . TYR A 1 94 ? 20.076 -26.506 -41.861 1.00 84.75 94 TYR A O 1
ATOM 743 N N . ALA A 1 95 ? 21.768 -26.238 -43.322 1.00 81.38 95 ALA A N 1
ATOM 744 C CA . ALA A 1 95 ? 20.946 -26.134 -44.525 1.00 81.38 95 ALA A CA 1
ATOM 745 C C . ALA A 1 95 ? 20.051 -27.370 -44.714 1.00 81.38 95 ALA A C 1
ATOM 747 O O . ALA A 1 95 ? 18.833 -27.232 -44.874 1.00 81.38 95 ALA A O 1
ATOM 748 N N . LYS A 1 96 ? 20.611 -28.585 -44.586 1.00 85.44 96 LYS A N 1
ATOM 749 C CA . LYS A 1 96 ? 19.848 -29.848 -44.616 1.00 85.44 96 LYS A CA 1
ATOM 750 C C . LYS A 1 96 ? 18.796 -29.891 -43.507 1.00 85.44 96 LYS A C 1
ATOM 752 O O . LYS A 1 96 ? 17.653 -30.281 -43.746 1.00 85.44 96 LYS A O 1
ATOM 757 N N . THR A 1 97 ? 19.138 -29.469 -42.290 1.00 84.94 97 THR A N 1
ATOM 758 C CA . THR A 1 97 ? 18.215 -29.483 -41.142 1.00 84.94 97 THR A CA 1
ATOM 759 C C . THR A 1 97 ? 17.059 -28.497 -41.326 1.00 84.94 97 THR A C 1
ATOM 761 O O . THR A 1 97 ? 15.909 -28.833 -41.022 1.00 84.94 97 THR A O 1
ATOM 764 N N . VAL A 1 98 ? 17.329 -27.308 -41.868 1.00 77.75 98 VAL A N 1
ATOM 765 C CA . VAL A 1 98 ? 16.310 -26.298 -42.187 1.00 77.75 98 VAL A CA 1
ATOM 766 C C . VAL A 1 98 ? 15.418 -26.757 -43.342 1.00 77.75 98 VAL A C 1
ATOM 768 O O . VAL A 1 98 ? 14.193 -26.660 -43.228 1.00 77.75 98 VAL A O 1
ATOM 771 N N . ALA A 1 99 ? 15.988 -27.320 -44.411 1.00 76.69 99 ALA A N 1
ATOM 772 C CA . ALA A 1 99 ? 15.230 -27.887 -45.526 1.00 76.69 99 ALA A CA 1
ATOM 773 C C . ALA A 1 99 ? 14.305 -29.022 -45.055 1.00 76.69 99 ALA A C 1
ATOM 775 O O . ALA A 1 99 ? 13.101 -28.997 -45.319 1.00 76.69 99 ALA A O 1
ATOM 776 N N . ASN A 1 100 ? 14.831 -29.947 -44.245 1.00 80.81 100 ASN A N 1
ATOM 777 C CA . ASN A 1 100 ? 14.063 -31.043 -43.655 1.00 80.81 100 ASN A CA 1
ATOM 778 C C . ASN A 1 100 ? 12.942 -30.540 -42.738 1.00 80.81 100 ASN A C 1
ATOM 780 O O . ASN A 1 100 ? 11.839 -31.077 -42.763 1.00 80.81 100 ASN A O 1
ATOM 784 N N . ARG A 1 101 ? 13.180 -29.481 -41.952 1.00 82.31 101 ARG A N 1
ATOM 785 C CA . ARG A 1 101 ? 12.135 -28.849 -41.131 1.00 82.31 101 ARG A CA 1
ATOM 786 C C . ARG A 1 101 ? 11.025 -28.243 -41.989 1.00 82.31 101 ARG A C 1
ATOM 788 O O . ARG A 1 101 ? 9.856 -28.342 -41.618 1.00 82.31 101 ARG A O 1
ATOM 795 N N . ASN A 1 102 ? 11.388 -27.580 -43.085 1.00 75.06 102 ASN A N 1
ATOM 796 C CA . ASN A 1 102 ? 10.428 -26.944 -43.983 1.00 75.06 102 ASN A CA 1
ATOM 797 C C . ASN A 1 102 ? 9.588 -27.987 -44.737 1.00 75.06 102 ASN A C 1
ATOM 799 O O . ASN A 1 102 ? 8.399 -27.755 -44.940 1.00 75.06 102 ASN A O 1
ATOM 803 N N . ALA A 1 103 ? 10.174 -29.143 -45.063 1.00 75.69 103 ALA A N 1
ATOM 804 C CA . ALA A 1 103 ? 9.490 -30.276 -45.687 1.00 75.69 103 ALA A CA 1
ATOM 805 C C . ALA A 1 103 ? 8.698 -31.160 -44.695 1.00 75.69 103 ALA A C 1
ATOM 807 O O . ALA A 1 103 ? 7.813 -31.912 -45.104 1.00 75.69 103 ALA A O 1
ATOM 808 N N . ALA A 1 104 ? 8.991 -31.098 -43.391 1.00 80.62 104 ALA A N 1
ATOM 809 C CA . ALA A 1 104 ? 8.360 -31.954 -42.389 1.00 80.62 104 ALA A CA 1
ATOM 810 C C . ALA A 1 104 ? 6.893 -31.579 -42.100 1.00 80.62 104 ALA A C 1
ATOM 812 O O . ALA A 1 104 ? 6.529 -30.409 -41.931 1.00 80.62 104 ALA A O 1
ATOM 813 N N . ALA A 1 105 ? 6.057 -32.610 -41.935 1.00 81.00 105 ALA A N 1
ATOM 814 C CA . ALA A 1 105 ? 4.673 -32.472 -41.491 1.00 81.00 105 ALA A CA 1
ATOM 815 C C . ALA A 1 105 ? 4.570 -31.711 -40.153 1.00 81.00 105 ALA A C 1
ATOM 817 O O . ALA A 1 105 ? 5.439 -31.835 -39.285 1.00 81.00 105 ALA A O 1
ATOM 818 N N . LEU A 1 106 ? 3.482 -30.949 -39.968 1.00 66.38 106 LEU A N 1
ATOM 819 C CA . LEU A 1 106 ? 3.265 -30.041 -38.826 1.00 66.38 106 LEU A CA 1
ATOM 820 C C . LEU A 1 106 ? 3.562 -30.675 -37.455 1.00 66.38 106 LEU A C 1
ATOM 822 O O . LEU A 1 106 ? 4.206 -30.039 -36.626 1.00 66.38 106 LEU A O 1
ATOM 826 N N . TYR A 1 107 ? 3.180 -31.936 -37.242 1.00 63.69 107 TYR A N 1
ATOM 827 C CA . TYR A 1 107 ? 3.373 -32.637 -35.968 1.00 63.69 107 TYR A CA 1
ATOM 828 C C . TYR A 1 107 ? 4.834 -33.040 -35.674 1.00 63.69 107 TYR A C 1
ATOM 830 O O . TYR A 1 107 ? 5.176 -33.269 -34.519 1.00 63.69 107 TYR A O 1
ATOM 838 N N . LYS A 1 108 ? 5.726 -33.092 -36.679 1.00 67.50 108 LYS A N 1
ATOM 839 C CA . LYS A 1 108 ? 7.167 -33.376 -36.490 1.00 67.50 108 LYS A CA 1
ATOM 840 C C . LYS A 1 108 ? 8.005 -32.112 -36.276 1.00 67.50 108 LYS A C 1
ATOM 842 O O . LYS A 1 108 ? 9.160 -32.205 -35.860 1.00 67.50 108 LYS A O 1
ATOM 847 N N . LYS A 1 109 ? 7.443 -30.921 -36.517 1.00 67.75 109 LYS A N 1
ATOM 848 C CA . LYS A 1 109 ? 8.157 -29.637 -36.393 1.00 67.75 109 LYS A CA 1
ATOM 849 C C . LYS A 1 109 ? 8.782 -29.378 -35.007 1.00 67.75 109 LYS A C 1
ATOM 851 O O . LYS A 1 109 ? 9.879 -28.821 -35.001 1.00 67.75 109 LYS A O 1
ATOM 856 N N . PRO A 1 110 ? 8.196 -29.803 -33.866 1.00 68.12 110 PRO A N 1
ATOM 857 C CA . PRO A 1 110 ? 8.830 -29.637 -32.552 1.00 68.12 110 PRO A CA 1
ATOM 858 C C . PRO A 1 110 ? 10.168 -30.384 -32.409 1.00 68.12 110 PRO A C 1
ATOM 860 O O . PRO A 1 110 ? 11.140 -29.814 -31.922 1.00 68.12 110 PRO A O 1
ATOM 863 N N . LEU A 1 111 ? 10.266 -31.620 -32.915 1.00 67.62 111 LEU A N 1
ATOM 864 C CA . LEU A 1 111 ? 11.508 -32.413 -32.907 1.00 67.62 111 LEU A CA 1
ATOM 865 C C . LEU A 1 111 ? 12.605 -31.769 -33.768 1.00 67.62 111 LEU A C 1
ATOM 867 O O . LEU A 1 111 ? 13.775 -31.742 -33.389 1.00 67.62 111 LEU A O 1
ATOM 871 N N . HIS A 1 112 ? 12.227 -31.199 -34.915 1.00 72.62 112 HIS A N 1
ATOM 872 C CA . HIS A 1 112 ? 13.156 -30.446 -35.757 1.00 72.62 112 HIS A CA 1
ATOM 873 C C . HIS A 1 112 ? 13.591 -29.120 -35.121 1.00 72.62 112 HIS A C 1
ATOM 875 O O . HIS A 1 112 ? 14.677 -28.639 -35.426 1.00 72.62 112 HIS A O 1
ATOM 881 N N . TRP A 1 113 ? 12.794 -28.539 -34.220 1.00 70.12 113 TRP A N 1
ATOM 882 C CA . TRP A 1 113 ? 13.139 -27.292 -33.535 1.00 70.12 113 TRP A CA 1
ATOM 883 C C . TRP A 1 113 ? 14.320 -27.469 -32.577 1.00 70.12 113 TRP A C 1
ATOM 885 O O . TRP A 1 113 ? 15.247 -26.665 -32.596 1.00 70.12 113 TRP A O 1
ATOM 895 N N . VAL A 1 114 ? 14.342 -28.572 -31.823 1.00 73.81 114 VAL A N 1
ATOM 896 C CA . VAL A 1 114 ? 15.480 -28.933 -30.960 1.00 73.81 114 VAL A CA 1
ATOM 897 C C . VAL A 1 114 ? 16.749 -29.140 -31.792 1.00 73.81 114 VAL A C 1
ATOM 899 O O . VAL A 1 114 ? 17.805 -28.620 -31.444 1.00 73.81 114 VAL A O 1
ATOM 902 N N . LYS A 1 115 ? 16.643 -29.821 -32.943 1.00 80.00 115 LYS A N 1
ATOM 903 C CA . LYS A 1 115 ? 17.783 -30.013 -33.855 1.00 80.00 115 LYS A CA 1
ATOM 904 C C . LYS A 1 115 ? 18.302 -28.691 -34.425 1.00 80.00 115 LYS A C 1
ATOM 906 O O . LYS A 1 115 ? 19.504 -28.473 -34.404 1.00 80.00 115 LYS A O 1
ATOM 911 N N . VAL A 1 116 ? 17.419 -27.792 -34.872 1.00 78.06 116 VAL A N 1
ATOM 912 C CA . VAL A 1 116 ? 17.814 -26.458 -35.368 1.00 78.06 116 VAL A CA 1
ATOM 913 C C . VAL A 1 116 ? 18.478 -25.629 -34.267 1.00 78.06 116 VAL A C 1
ATOM 915 O O . VAL A 1 116 ? 19.456 -24.943 -34.542 1.00 78.06 116 VAL A O 1
ATOM 918 N N . ARG A 1 117 ? 17.995 -25.710 -33.022 1.00 77.25 117 ARG A N 1
ATOM 919 C CA . ARG A 1 117 ? 18.611 -25.011 -31.887 1.00 77.25 117 ARG A CA 1
ATOM 920 C C . ARG A 1 117 ? 20.022 -25.521 -31.597 1.00 77.25 117 ARG A C 1
ATOM 922 O O . ARG A 1 117 ? 20.923 -24.708 -31.446 1.00 77.25 117 ARG A O 1
ATOM 929 N N . ASN A 1 118 ? 20.222 -26.839 -31.570 1.00 79.25 118 ASN A N 1
ATOM 930 C CA . ASN A 1 118 ? 21.552 -27.420 -31.372 1.00 79.25 118 ASN A CA 1
ATOM 931 C C . ASN A 1 118 ? 22.515 -27.007 -32.491 1.00 79.25 118 ASN A C 1
ATOM 933 O O . ASN A 1 118 ? 23.636 -26.604 -32.214 1.00 79.25 118 ASN A O 1
ATOM 937 N N . GLN A 1 119 ? 22.044 -27.013 -33.739 1.00 81.88 119 GLN A N 1
ATOM 938 C CA . GLN A 1 119 ? 22.837 -26.551 -34.879 1.00 81.88 119 GLN A CA 1
ATOM 939 C C . GLN A 1 119 ? 23.133 -25.043 -34.815 1.00 81.88 119 GLN A C 1
ATOM 941 O O . GLN A 1 119 ? 24.208 -24.617 -35.209 1.00 81.88 119 GLN A O 1
ATOM 946 N N . SER A 1 120 ? 22.233 -24.228 -34.255 1.00 76.75 120 SER A N 1
ATOM 947 C CA . SER A 1 120 ? 22.490 -22.799 -34.028 1.00 76.75 120 SER A CA 1
ATOM 948 C C . SER A 1 120 ? 23.609 -22.543 -33.013 1.00 76.75 120 SER A C 1
ATOM 950 O O . SER A 1 120 ? 24.313 -21.549 -33.149 1.00 76.75 120 SER A O 1
ATOM 952 N N . MET A 1 121 ? 23.777 -23.411 -32.010 1.00 81.38 121 MET A N 1
ATOM 953 C CA . MET A 1 121 ? 24.892 -23.301 -31.059 1.00 81.38 121 MET A CA 1
ATOM 954 C C . MET A 1 121 ? 26.225 -23.687 -31.713 1.00 81.38 121 MET A C 1
ATOM 956 O O . MET A 1 121 ? 27.237 -23.041 -31.462 1.00 81.38 121 MET A O 1
ATOM 960 N N . GLU A 1 122 ? 26.227 -24.694 -32.593 1.00 86.69 122 GLU A N 1
ATOM 961 C CA . GLU A 1 122 ? 27.421 -25.044 -33.378 1.00 86.69 122 GLU A CA 1
ATOM 962 C C . GLU A 1 122 ? 27.804 -23.924 -34.359 1.00 86.69 122 GLU A C 1
ATOM 964 O O . GLU A 1 122 ? 28.982 -23.611 -34.489 1.00 86.69 122 GLU A O 1
ATOM 969 N N . VAL A 1 123 ? 26.823 -23.249 -34.975 1.00 80.50 123 VAL A N 1
ATOM 970 C CA . VAL A 1 123 ? 27.046 -22.039 -35.792 1.00 80.50 123 VAL A CA 1
ATOM 971 C C . VAL A 1 123 ? 27.764 -20.957 -34.976 1.00 80.50 123 VAL A C 1
ATOM 973 O O . VAL A 1 123 ? 28.791 -20.451 -35.413 1.00 80.50 123 VAL A O 1
ATOM 976 N N . GLU A 1 124 ? 27.292 -20.637 -33.768 1.00 78.94 124 GLU A N 1
ATOM 977 C CA . GLU A 1 124 ? 27.933 -19.627 -32.904 1.00 78.94 124 GLU A CA 1
ATOM 978 C C . GLU A 1 124 ? 29.349 -20.022 -32.475 1.00 78.94 124 GLU A C 1
ATOM 980 O O . GLU A 1 124 ? 30.257 -19.190 -32.462 1.00 78.94 124 GLU A O 1
ATOM 985 N N . LYS A 1 125 ? 29.561 -21.306 -32.176 1.00 89.75 125 LYS A N 1
ATOM 986 C CA . LYS A 1 125 ? 30.885 -21.842 -31.858 1.00 89.75 125 LYS A CA 1
ATOM 987 C C . LYS A 1 125 ? 31.852 -21.693 -33.034 1.00 89.75 125 LYS A C 1
ATOM 989 O O . LYS A 1 125 ? 32.990 -21.284 -32.827 1.00 89.75 125 LYS A O 1
ATOM 994 N N . ILE A 1 126 ? 31.403 -21.971 -34.258 1.00 88.56 126 ILE A N 1
ATOM 995 C CA . ILE A 1 126 ? 32.216 -21.778 -35.465 1.00 88.56 126 ILE A CA 1
ATOM 996 C C . ILE A 1 126 ? 32.533 -20.307 -35.702 1.00 88.56 126 ILE A C 1
ATOM 998 O O . ILE A 1 126 ? 33.675 -19.995 -36.026 1.00 88.56 126 ILE A O 1
ATOM 1002 N N . MET A 1 127 ? 31.580 -19.397 -35.482 1.00 84.62 127 MET A N 1
ATOM 1003 C CA . MET A 1 127 ? 31.858 -17.961 -35.583 1.00 84.62 127 MET A CA 1
ATOM 1004 C C . MET A 1 127 ? 32.986 -17.539 -34.634 1.00 84.62 127 MET A C 1
ATOM 1006 O O . MET A 1 127 ? 33.8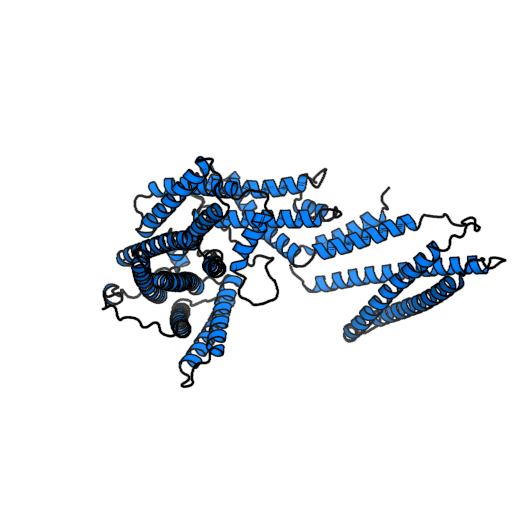86 -16.803 -35.033 1.00 84.62 127 MET A O 1
ATOM 1010 N N . TYR A 1 128 ? 32.986 -18.053 -33.401 1.00 85.69 128 TYR A N 1
ATOM 1011 C CA . TYR A 1 128 ? 34.068 -17.811 -32.448 1.00 85.69 128 TYR A CA 1
ATOM 1012 C C . TYR A 1 128 ? 35.409 -18.406 -32.915 1.00 85.69 128 TYR A C 1
ATOM 1014 O O . TYR A 1 128 ? 36.432 -17.726 -32.866 1.00 85.69 128 TYR A O 1
ATOM 1022 N N . GLU A 1 129 ? 35.415 -19.651 -33.407 1.00 88.88 129 GLU A N 1
ATOM 1023 C CA . GLU A 1 129 ? 36.631 -20.297 -33.923 1.00 88.88 129 GLU A CA 1
ATOM 1024 C C . GLU A 1 129 ? 37.228 -19.536 -35.130 1.00 88.88 129 GLU A C 1
ATOM 1026 O O . GLU A 1 129 ? 38.449 -19.399 -35.213 1.00 88.88 129 GLU A O 1
ATOM 1031 N N . ILE A 1 130 ? 36.391 -18.988 -36.023 1.00 83.19 130 ILE A N 1
ATOM 1032 C CA . ILE A 1 130 ? 36.816 -18.129 -37.145 1.00 83.19 130 ILE A CA 1
ATOM 1033 C C . ILE A 1 130 ? 37.515 -16.868 -36.624 1.00 83.19 130 ILE A C 1
ATOM 1035 O O . ILE A 1 130 ? 38.639 -16.580 -37.035 1.00 83.19 130 ILE A O 1
ATOM 1039 N N . VAL A 1 131 ? 36.902 -16.161 -35.669 1.00 79.81 131 VAL A N 1
ATOM 1040 C CA . VAL A 1 131 ? 37.470 -14.932 -35.085 1.00 79.81 131 VAL A CA 1
ATOM 1041 C C . VAL A 1 131 ? 38.822 -15.191 -34.406 1.00 79.81 131 VAL A C 1
ATOM 1043 O O . VAL A 1 131 ? 39.735 -14.370 -34.508 1.00 79.81 131 VAL A O 1
ATOM 1046 N N . GLU A 1 132 ? 38.992 -16.325 -33.725 1.00 85.25 132 GLU A N 1
ATOM 1047 C CA . GLU A 1 132 ? 40.275 -16.685 -33.105 1.00 85.25 132 GLU A CA 1
ATOM 1048 C C . GLU A 1 132 ? 41.366 -16.982 -34.144 1.00 85.25 132 GLU A C 1
ATOM 1050 O O . GLU A 1 132 ? 42.510 -16.546 -33.986 1.00 85.25 132 GLU A O 1
ATOM 1055 N N . VAL A 1 133 ? 41.017 -17.656 -35.245 1.00 83.88 133 VAL A N 1
ATOM 1056 C CA . VAL A 1 133 ? 41.941 -17.875 -36.367 1.00 83.88 133 VAL A CA 1
ATOM 1057 C C . VAL A 1 133 ? 42.371 -16.546 -36.989 1.00 83.88 133 VAL A C 1
ATOM 1059 O O . VAL A 1 133 ? 43.564 -16.342 -37.224 1.00 83.88 133 VAL A O 1
ATOM 1062 N N . GLU A 1 134 ? 41.443 -15.611 -37.200 1.00 79.88 134 GLU A N 1
ATOM 1063 C CA . GLU A 1 134 ? 41.772 -14.279 -37.715 1.00 79.88 134 GLU A CA 1
ATOM 1064 C C . GLU A 1 134 ? 42.732 -13.507 -36.807 1.00 79.88 134 GLU A C 1
ATOM 1066 O O . GLU A 1 134 ? 43.659 -12.852 -37.289 1.00 79.88 134 GLU A O 1
ATOM 1071 N N . LYS A 1 135 ? 42.536 -13.569 -35.483 1.00 81.56 135 LYS A N 1
ATOM 1072 C CA . LYS A 1 135 ? 43.460 -12.947 -34.523 1.00 81.56 135 LYS A CA 1
ATOM 1073 C C . LYS A 1 135 ? 44.865 -13.526 -34.662 1.00 81.56 135 LYS A C 1
ATOM 1075 O O . LYS A 1 135 ? 45.825 -12.758 -34.662 1.00 81.56 135 LYS A O 1
ATOM 1080 N N . GLY A 1 136 ? 44.978 -14.844 -34.841 1.00 82.69 136 GLY A N 1
ATOM 1081 C CA . GLY A 1 136 ? 46.246 -15.514 -35.134 1.00 82.69 136 GLY A CA 1
ATOM 1082 C C . GLY A 1 136 ? 46.917 -14.955 -36.390 1.00 82.69 136 GLY A C 1
ATOM 1083 O O . GLY A 1 136 ? 48.093 -14.596 -36.352 1.00 82.69 136 GLY A O 1
ATOM 1084 N N . TRP A 1 137 ? 46.153 -14.766 -37.470 1.00 81.94 137 TRP A N 1
ATOM 1085 C CA . TRP A 1 137 ? 46.656 -14.164 -38.710 1.00 81.94 137 TRP A CA 1
ATOM 1086 C C . TRP A 1 137 ? 47.122 -12.716 -38.551 1.00 81.94 137 TRP A C 1
ATOM 1088 O O . TRP A 1 137 ? 48.109 -12.334 -39.173 1.00 81.94 137 TRP A O 1
ATOM 1098 N N . ARG A 1 138 ? 46.473 -11.915 -37.697 1.00 79.19 138 ARG A N 1
ATOM 1099 C CA . ARG A 1 138 ? 46.876 -10.516 -37.443 1.00 79.19 138 ARG A CA 1
ATOM 1100 C C . ARG A 1 138 ? 48.222 -10.389 -36.728 1.00 79.19 138 ARG A C 1
ATOM 1102 O O . ARG A 1 138 ? 48.873 -9.359 -36.866 1.00 79.19 138 ARG A O 1
ATOM 1109 N N . ILE A 1 139 ? 48.632 -11.404 -35.965 1.00 78.31 139 ILE A N 1
ATOM 1110 C CA . ILE A 1 139 ? 49.927 -11.426 -35.263 1.00 78.31 139 ILE A CA 1
ATOM 1111 C C . ILE A 1 139 ? 51.073 -11.713 -36.245 1.00 78.31 139 ILE A C 1
ATOM 1113 O O . ILE A 1 139 ? 52.205 -11.274 -36.036 1.00 78.31 139 ILE A O 1
ATOM 1117 N N . ILE A 1 140 ? 50.788 -12.417 -37.343 1.00 74.62 140 ILE A N 1
ATOM 1118 C CA . ILE A 1 140 ? 51.776 -12.759 -38.366 1.00 74.62 140 ILE A CA 1
ATOM 1119 C C . ILE A 1 140 ? 51.919 -11.569 -39.319 1.00 74.62 140 ILE A C 1
ATOM 1121 O O . ILE A 1 140 ? 51.175 -11.410 -40.284 1.00 74.62 140 ILE A O 1
ATOM 1125 N N . ASN A 1 141 ? 52.883 -10.701 -39.017 1.00 59.66 141 ASN A N 1
ATOM 1126 C CA . ASN A 1 141 ? 53.143 -9.489 -39.787 1.00 59.66 141 ASN A CA 1
ATOM 1127 C C . ASN A 1 141 ? 53.776 -9.849 -41.148 1.00 59.66 141 ASN A C 1
ATOM 1129 O O . ASN A 1 141 ? 54.968 -10.144 -41.243 1.00 59.66 141 ASN A O 1
ATOM 1133 N N . PHE A 1 142 ? 52.975 -9.870 -42.216 1.00 60.06 142 PHE A N 1
ATOM 1134 C CA . PHE A 1 142 ? 53.473 -10.071 -43.579 1.00 60.06 142 PHE A CA 1
ATOM 1135 C C . PHE A 1 142 ? 53.973 -8.743 -44.160 1.00 60.06 142 PHE A C 1
ATOM 1137 O O . PHE A 1 142 ? 53.251 -8.068 -44.889 1.00 60.06 142 PHE A O 1
ATOM 1144 N N . ASP A 1 143 ? 55.231 -8.387 -43.895 1.00 51.97 143 ASP A N 1
ATOM 1145 C CA . ASP A 1 143 ? 55.853 -7.171 -44.454 1.00 51.97 143 ASP A CA 1
ATOM 1146 C C . ASP A 1 143 ? 56.131 -7.251 -45.976 1.00 51.97 143 ASP A C 1
ATOM 1148 O O . ASP A 1 143 ? 56.597 -6.284 -46.573 1.00 51.97 143 ASP A O 1
ATOM 1152 N N . VAL A 1 144 ? 55.857 -8.388 -46.636 1.00 49.22 144 VAL A N 1
ATOM 1153 C CA . VAL A 1 144 ? 56.348 -8.672 -48.005 1.00 49.22 144 VAL A CA 1
ATOM 1154 C C . VAL A 1 144 ? 55.240 -8.943 -49.036 1.00 49.22 144 VAL A C 1
ATOM 1156 O O . VAL A 1 144 ? 55.528 -9.033 -50.227 1.00 49.22 144 VAL A O 1
ATOM 1159 N N . VAL A 1 145 ? 53.962 -9.014 -48.644 1.00 47.66 145 VAL A N 1
ATOM 1160 C CA . VAL A 1 145 ? 52.865 -9.136 -49.623 1.00 47.66 145 VAL A CA 1
ATOM 1161 C C . VAL A 1 145 ? 52.246 -7.751 -49.844 1.00 47.66 145 VAL A C 1
ATOM 1163 O O . VAL A 1 145 ? 51.570 -7.250 -48.942 1.00 47.66 145 VAL A O 1
ATOM 1166 N N . PRO A 1 146 ? 52.446 -7.094 -51.006 1.00 45.69 146 PRO A N 1
ATOM 1167 C CA . PRO A 1 146 ? 51.713 -5.874 -51.323 1.00 45.69 146 PRO A CA 1
ATOM 1168 C C . PRO A 1 146 ? 50.234 -6.239 -51.391 1.00 45.69 146 PRO A C 1
ATOM 1170 O O . PRO A 1 146 ? 49.839 -6.905 -52.339 1.00 45.69 146 PRO A O 1
ATOM 1173 N N . ARG A 1 147 ? 49.458 -5.860 -50.361 1.00 46.59 147 ARG A N 1
ATOM 1174 C CA . ARG A 1 147 ? 48.029 -6.177 -50.189 1.00 46.59 147 ARG A CA 1
ATOM 1175 C C . ARG A 1 147 ? 47.276 -6.031 -51.521 1.00 46.59 147 ARG A C 1
ATOM 1177 O O . ARG A 1 147 ? 46.909 -4.906 -51.870 1.00 46.59 147 ARG A O 1
ATOM 1184 N N . PRO A 1 148 ? 47.006 -7.116 -52.267 1.00 40.38 148 PRO A N 1
ATOM 1185 C CA . PRO A 1 148 ? 46.032 -7.054 -53.334 1.00 40.38 148 PRO A CA 1
ATOM 1186 C C . PRO A 1 148 ? 44.673 -7.155 -52.633 1.00 40.38 148 PRO A C 1
ATOM 1188 O O . PRO A 1 148 ? 44.513 -7.971 -51.734 1.00 40.38 148 PRO A O 1
ATOM 1191 N N . PHE A 1 149 ? 43.706 -6.327 -53.015 1.00 43.66 149 PHE A N 1
ATOM 1192 C CA . PHE A 1 149 ? 42.369 -6.230 -52.400 1.00 43.66 149 PHE A CA 1
ATOM 1193 C C . PHE A 1 149 ? 42.256 -5.336 -51.155 1.00 43.66 149 PHE A C 1
ATOM 1195 O O . PHE A 1 149 ? 41.835 -5.739 -50.078 1.00 43.66 149 PHE A O 1
ATOM 1202 N N . SER A 1 150 ? 42.468 -4.038 -51.366 1.00 40.62 150 SER A N 1
ATOM 1203 C CA . SER A 1 150 ? 41.713 -2.986 -50.674 1.00 40.62 150 SER A CA 1
ATOM 1204 C C . SER A 1 150 ? 40.414 -2.648 -51.434 1.00 40.62 150 SER A C 1
ATOM 1206 O O . SER A 1 150 ? 40.139 -1.479 -51.703 1.00 40.62 150 SER A O 1
ATOM 1208 N N . PHE A 1 151 ? 39.631 -3.653 -51.842 1.00 40.59 151 PHE A N 1
ATOM 1209 C CA . PHE A 1 151 ? 38.286 -3.433 -52.386 1.00 40.59 151 PHE A CA 1
ATOM 1210 C C . PHE A 1 151 ? 37.277 -3.592 -51.248 1.00 40.59 151 PHE A C 1
ATOM 1212 O O . PHE A 1 151 ? 36.922 -4.699 -50.875 1.00 40.59 151 PHE A O 1
ATOM 1219 N N . PHE A 1 152 ? 36.863 -2.448 -50.699 1.00 36.88 152 PHE A N 1
ATOM 1220 C CA . PHE A 1 152 ? 35.939 -2.269 -49.574 1.00 36.88 152 PHE A CA 1
ATOM 1221 C C . PHE A 1 152 ? 36.408 -2.859 -48.237 1.00 36.88 152 PHE A C 1
ATOM 1223 O O . PHE A 1 152 ? 36.474 -4.057 -48.009 1.00 36.88 152 PHE A O 1
ATOM 1230 N N . SER A 1 153 ? 36.707 -1.953 -47.312 1.00 42.84 153 SER A N 1
ATOM 1231 C CA . SER A 1 153 ? 37.050 -2.224 -45.923 1.00 42.84 153 SER A CA 1
ATOM 1232 C C . SER A 1 153 ? 36.029 -3.143 -45.227 1.00 42.84 153 SER A C 1
ATOM 1234 O O . SER A 1 153 ? 35.015 -2.651 -44.717 1.00 42.84 153 SER A O 1
ATOM 1236 N N . SER A 1 154 ? 36.335 -4.441 -45.115 1.00 46.59 154 SER A N 1
ATOM 1237 C CA . SER A 1 154 ? 35.642 -5.365 -44.202 1.00 46.59 154 SER A CA 1
ATOM 1238 C C . SER A 1 154 ? 35.649 -4.800 -42.781 1.00 46.59 154 SER A C 1
ATOM 1240 O O . SER A 1 154 ? 34.616 -4.755 -42.136 1.00 46.59 154 SER A O 1
ATOM 1242 N N . SER A 1 155 ? 36.721 -4.101 -42.380 1.00 53.56 155 SER A N 1
ATOM 1243 C CA . SER A 1 155 ? 36.768 -3.420 -41.078 1.00 53.56 155 SER A CA 1
ATOM 1244 C C . SER A 1 155 ? 35.655 -2.392 -40.825 1.00 53.56 155 SER A C 1
ATOM 1246 O O . SER A 1 155 ? 35.420 -2.074 -39.666 1.00 53.56 155 SER A O 1
ATOM 1248 N N . TYR A 1 156 ? 34.995 -1.819 -41.841 1.00 45.38 156 TYR A N 1
ATOM 1249 C CA . TYR A 1 156 ? 33.856 -0.920 -41.605 1.00 45.38 156 TYR A CA 1
ATOM 1250 C C . TYR A 1 156 ? 32.557 -1.710 -41.467 1.00 45.38 156 TYR A C 1
ATOM 1252 O O . TYR A 1 156 ? 31.787 -1.440 -40.554 1.00 45.38 156 TYR A O 1
ATOM 1260 N N . ARG A 1 157 ? 32.341 -2.724 -42.313 1.00 48.81 157 ARG A N 1
ATOM 1261 C CA . ARG A 1 157 ? 31.159 -3.589 -42.229 1.00 48.81 157 ARG A CA 1
ATOM 1262 C C . ARG A 1 157 ? 31.179 -4.415 -40.944 1.00 48.81 157 ARG A C 1
ATOM 1264 O O . ARG A 1 157 ? 30.171 -4.442 -40.256 1.00 48.81 157 ARG A O 1
ATOM 1271 N N . ASP A 1 158 ? 32.332 -4.958 -40.567 1.00 53.66 158 ASP A N 1
ATOM 1272 C CA . ASP A 1 158 ? 32.519 -5.759 -39.355 1.00 53.66 158 ASP A CA 1
ATOM 1273 C C . ASP A 1 158 ? 32.430 -4.902 -38.095 1.00 53.66 158 ASP A C 1
ATOM 1275 O O . ASP A 1 158 ? 31.823 -5.319 -37.117 1.00 53.66 158 ASP A O 1
ATOM 1279 N N . ARG A 1 159 ? 32.948 -3.663 -38.112 1.00 52.69 159 ARG A N 1
ATOM 1280 C CA . ARG A 1 159 ? 32.745 -2.728 -36.991 1.00 52.69 159 ARG A CA 1
ATOM 1281 C C . ARG A 1 159 ? 31.291 -2.300 -36.867 1.00 52.69 159 ARG A C 1
ATOM 1283 O O . ARG A 1 159 ? 30.783 -2.271 -35.756 1.00 52.69 159 ARG A O 1
ATOM 1290 N N . VAL A 1 160 ? 30.617 -2.007 -37.980 1.00 53.56 160 VAL A N 1
ATOM 1291 C CA . VAL A 1 160 ? 29.183 -1.684 -37.984 1.00 53.56 160 VAL A CA 1
ATOM 1292 C C . VAL A 1 160 ? 28.357 -2.882 -37.509 1.00 53.56 160 VAL A C 1
ATOM 1294 O O . VAL A 1 160 ? 27.405 -2.687 -36.764 1.00 53.56 160 VAL A O 1
ATOM 1297 N N . TRP A 1 161 ? 28.742 -4.109 -37.865 1.00 53.31 161 TRP A N 1
ATOM 1298 C CA . TRP A 1 161 ? 28.063 -5.338 -37.450 1.00 53.31 161 TRP A CA 1
ATOM 1299 C C . TRP A 1 161 ? 28.288 -5.704 -35.989 1.00 53.31 161 TRP A C 1
ATOM 1301 O O . TRP A 1 161 ? 27.317 -5.965 -35.286 1.00 53.31 161 TRP A O 1
ATOM 1311 N N . VAL A 1 162 ? 29.534 -5.697 -35.511 1.00 58.81 162 VAL A N 1
ATOM 1312 C CA . VAL A 1 162 ? 29.857 -5.935 -34.094 1.00 58.81 162 VAL A CA 1
ATOM 1313 C C . VAL A 1 162 ? 29.132 -4.914 -33.227 1.00 58.81 162 VAL A C 1
ATOM 1315 O O . VAL A 1 162 ? 28.454 -5.284 -32.277 1.00 58.81 162 VAL A O 1
ATOM 1318 N N . HIS A 1 163 ? 29.169 -3.646 -33.627 1.00 54.22 163 HIS A N 1
ATOM 1319 C CA . HIS A 1 163 ? 28.447 -2.580 -32.954 1.00 54.22 163 HIS A CA 1
ATOM 1320 C C . HIS A 1 163 ? 26.924 -2.773 -33.017 1.00 54.22 163 HIS A C 1
ATOM 1322 O O . HIS A 1 163 ? 26.252 -2.642 -32.003 1.00 54.22 163 HIS A O 1
ATOM 1328 N N . ALA A 1 164 ? 26.356 -3.156 -34.165 1.00 55.97 164 ALA A N 1
ATOM 1329 C CA . ALA A 1 164 ? 24.926 -3.455 -34.276 1.00 55.97 164 ALA A CA 1
ATOM 1330 C C . ALA A 1 164 ? 24.501 -4.652 -33.406 1.00 55.97 164 ALA A C 1
ATOM 1332 O O . ALA A 1 164 ? 23.415 -4.632 -32.833 1.00 55.97 164 ALA A O 1
ATOM 1333 N N . MET A 1 165 ? 25.342 -5.680 -33.274 1.00 56.12 165 MET A N 1
ATOM 1334 C CA . MET A 1 165 ? 25.075 -6.849 -32.432 1.00 56.12 165 MET A CA 1
ATOM 1335 C C . MET A 1 165 ? 25.212 -6.535 -30.941 1.00 56.12 165 MET A C 1
ATOM 1337 O O . MET A 1 165 ? 24.367 -6.966 -30.158 1.00 56.12 165 MET A O 1
ATOM 1341 N N . GLU A 1 166 ? 26.216 -5.748 -30.548 1.00 64.62 166 GLU A N 1
ATOM 1342 C CA . GLU A 1 166 ? 26.339 -5.211 -29.188 1.00 64.62 166 GLU A CA 1
ATOM 1343 C C . GLU A 1 166 ? 25.120 -4.349 -28.829 1.00 64.62 166 GLU A C 1
ATOM 1345 O O . GLU A 1 166 ? 24.569 -4.491 -27.736 1.00 64.62 166 GLU A O 1
ATOM 1350 N N . GLU A 1 167 ? 24.634 -3.529 -29.765 1.00 56.19 167 GLU A N 1
ATOM 1351 C CA . GLU A 1 167 ? 23.419 -2.732 -29.584 1.00 56.19 167 GLU A CA 1
ATOM 1352 C C . GLU A 1 167 ? 22.159 -3.594 -29.502 1.00 56.19 167 GLU A C 1
ATOM 1354 O O . GLU A 1 167 ? 21.329 -3.381 -28.621 1.00 56.19 167 GLU A O 1
ATOM 1359 N N . LEU A 1 168 ? 22.019 -4.626 -30.335 1.00 56.88 168 LEU A N 1
ATOM 1360 C CA . LEU A 1 168 ? 20.896 -5.561 -30.238 1.00 56.88 168 LEU A CA 1
ATOM 1361 C C . LEU A 1 168 ? 20.904 -6.330 -28.913 1.00 56.88 168 LEU A C 1
ATOM 1363 O O . LEU A 1 168 ? 19.848 -6.482 -28.302 1.00 56.88 168 LEU A O 1
ATOM 1367 N N . GLN A 1 169 ? 22.068 -6.766 -28.432 1.00 63.84 169 GLN A N 1
ATOM 1368 C CA . GLN A 1 169 ? 22.201 -7.449 -27.145 1.00 63.84 169 GLN A CA 1
ATOM 1369 C C . GLN A 1 169 ? 21.932 -6.501 -25.963 1.00 63.84 169 GLN A C 1
ATOM 1371 O O . GLN A 1 169 ? 21.351 -6.908 -24.952 1.00 63.84 169 GLN A O 1
ATOM 1376 N N . ARG A 1 170 ? 22.292 -5.217 -26.085 1.00 60.47 170 ARG A N 1
ATOM 1377 C CA . ARG A 1 170 ? 21.936 -4.156 -25.126 1.00 60.47 170 ARG A CA 1
ATOM 1378 C C . ARG A 1 170 ? 20.441 -3.860 -25.123 1.00 60.47 170 ARG A C 1
ATOM 1380 O O . ARG A 1 170 ? 19.843 -3.795 -24.054 1.00 60.47 170 ARG A O 1
ATOM 1387 N N . ILE A 1 171 ? 19.819 -3.755 -26.294 1.00 59.94 171 ILE A N 1
ATOM 1388 C CA . ILE A 1 171 ? 18.364 -3.618 -26.428 1.00 59.94 171 ILE A CA 1
ATOM 1389 C C . ILE A 1 171 ? 17.675 -4.847 -25.839 1.00 59.94 171 ILE A C 1
ATOM 1391 O O . ILE A 1 171 ? 16.704 -4.691 -25.110 1.00 59.94 171 ILE A O 1
ATOM 1395 N N . GLU A 1 172 ? 18.177 -6.058 -26.083 1.00 62.53 172 GLU A N 1
ATOM 1396 C CA . GLU A 1 172 ? 17.639 -7.301 -25.521 1.00 62.53 172 GLU A CA 1
ATOM 1397 C C . GLU A 1 172 ? 17.763 -7.338 -23.990 1.00 62.53 172 GLU A C 1
ATOM 1399 O O . GLU A 1 172 ? 16.809 -7.693 -23.293 1.00 62.53 172 GLU A O 1
ATOM 1404 N N . THR A 1 173 ? 18.910 -6.921 -23.446 1.00 69.06 173 THR A N 1
ATOM 1405 C CA . THR A 1 173 ? 19.129 -6.844 -21.993 1.00 69.06 173 THR A CA 1
ATOM 1406 C C . THR A 1 173 ? 18.326 -5.728 -21.331 1.00 69.06 173 THR A C 1
ATOM 1408 O O . THR A 1 173 ? 17.829 -5.934 -20.225 1.00 69.06 173 THR A O 1
ATOM 1411 N N . TRP A 1 174 ? 18.117 -4.585 -21.986 1.00 68.56 174 TRP A N 1
ATOM 1412 C CA . TRP A 1 174 ? 17.208 -3.550 -21.490 1.00 68.56 174 TRP A CA 1
ATOM 1413 C C . TRP A 1 174 ? 15.745 -3.984 -21.604 1.00 68.56 174 TRP A C 1
ATOM 1415 O O . TRP A 1 174 ? 14.992 -3.833 -20.648 1.00 68.56 174 TRP A O 1
ATOM 1425 N N . CYS A 1 175 ? 15.367 -4.637 -22.706 1.00 65.94 175 CYS A N 1
ATOM 1426 C CA . CYS A 1 175 ? 14.062 -5.268 -22.922 1.00 65.94 175 CYS A CA 1
ATOM 1427 C C . CYS A 1 175 ? 13.848 -6.523 -22.061 1.00 65.94 175 CYS A C 1
ATOM 1429 O O . CYS A 1 175 ? 12.870 -7.253 -22.275 1.00 65.94 175 CYS A O 1
ATOM 1431 N N . ARG A 1 176 ? 14.711 -6.780 -21.064 1.00 74.06 176 ARG A N 1
ATOM 1432 C CA . ARG A 1 176 ? 14.411 -7.728 -19.993 1.00 74.06 176 ARG A CA 1
ATOM 1433 C C . ARG A 1 176 ? 13.009 -7.452 -19.468 1.00 74.06 176 ARG A C 1
ATOM 1435 O O . ARG A 1 176 ? 12.567 -6.310 -19.333 1.00 74.06 176 ARG A O 1
ATOM 1442 N N . LYS A 1 177 ? 12.320 -8.548 -19.159 1.00 74.19 177 LYS A N 1
ATOM 1443 C CA . LYS A 1 177 ? 10.912 -8.563 -18.760 1.00 74.19 177 LYS A CA 1
ATOM 1444 C C . LYS A 1 177 ? 10.584 -7.481 -17.724 1.00 74.19 177 LYS A C 1
ATOM 1446 O O . LYS A 1 177 ? 9.556 -6.839 -17.849 1.00 74.19 177 LYS A O 1
ATOM 1451 N N . GLU A 1 178 ? 11.457 -7.243 -16.751 1.00 76.00 178 GLU A N 1
ATOM 1452 C CA . GLU A 1 178 ? 11.232 -6.278 -15.672 1.00 76.00 178 GLU A CA 1
ATOM 1453 C C . GLU A 1 178 ? 11.071 -4.823 -16.142 1.00 76.00 178 GLU A C 1
ATOM 1455 O O . GLU A 1 178 ? 10.052 -4.205 -15.840 1.00 76.00 178 GLU A O 1
ATOM 1460 N N . ASN A 1 179 ? 12.020 -4.290 -16.920 1.00 74.62 179 ASN A N 1
ATOM 1461 C CA . ASN A 1 179 ? 11.953 -2.914 -17.426 1.00 74.62 179 ASN A CA 1
ATOM 1462 C C . ASN A 1 179 ? 10.752 -2.727 -18.349 1.00 74.62 179 ASN A C 1
ATOM 1464 O O . ASN A 1 179 ? 10.049 -1.723 -18.270 1.00 74.62 179 ASN A O 1
ATOM 1468 N N . LEU A 1 180 ? 10.473 -3.723 -19.194 1.00 75.12 180 LEU A N 1
ATOM 1469 C CA . LEU A 1 180 ? 9.313 -3.681 -20.073 1.00 75.12 180 LEU A CA 1
ATOM 1470 C C . LEU A 1 180 ? 8.002 -3.665 -19.273 1.00 75.12 180 LEU A C 1
ATOM 1472 O O . LEU A 1 180 ? 7.088 -2.915 -19.616 1.00 75.12 180 LEU A O 1
ATOM 1476 N N . GLU A 1 181 ? 7.896 -4.463 -18.208 1.00 79.19 181 GLU A N 1
ATOM 1477 C CA . GLU A 1 181 ? 6.744 -4.411 -17.307 1.00 79.19 181 GLU A CA 1
ATOM 1478 C C . GLU A 1 181 ? 6.663 -3.054 -16.588 1.00 79.19 181 GLU A C 1
ATOM 1480 O O . GLU A 1 181 ? 5.575 -2.482 -16.541 1.00 79.19 181 GLU A O 1
ATOM 1485 N N . ARG A 1 182 ? 7.784 -2.476 -16.126 1.00 80.00 182 ARG A N 1
ATOM 1486 C CA . ARG A 1 182 ? 7.830 -1.130 -15.515 1.00 80.00 182 ARG A CA 1
ATOM 1487 C C . ARG A 1 182 ? 7.315 -0.052 -16.469 1.00 80.00 182 ARG A C 1
ATOM 1489 O O . ARG A 1 182 ? 6.434 0.719 -16.100 1.00 80.00 182 ARG A O 1
ATOM 1496 N N . VAL A 1 183 ? 7.786 -0.043 -17.717 1.00 77.94 183 VAL A N 1
ATOM 1497 C CA . VAL A 1 183 ? 7.329 0.893 -18.760 1.00 77.94 183 VAL A CA 1
ATOM 1498 C C . VAL A 1 183 ? 5.839 0.714 -19.050 1.00 77.94 183 VAL A C 1
ATOM 1500 O O . VAL A 1 183 ? 5.100 1.698 -19.137 1.00 77.94 183 VAL A O 1
ATOM 1503 N N . LYS A 1 184 ? 5.362 -0.533 -19.175 1.00 78.06 184 LYS A N 1
ATOM 1504 C CA . LYS A 1 184 ? 3.929 -0.819 -19.357 1.00 78.06 184 LYS A CA 1
ATOM 1505 C C . LYS A 1 184 ? 3.104 -0.300 -18.183 1.00 78.06 184 LYS A C 1
ATOM 1507 O O . LYS A 1 184 ? 2.053 0.293 -18.421 1.00 78.06 184 LYS A O 1
ATOM 1512 N N . TRP A 1 185 ? 3.580 -0.494 -16.954 1.00 84.88 185 TRP A N 1
ATOM 1513 C CA . TRP A 1 185 ? 2.908 -0.027 -15.746 1.00 84.88 185 TRP A CA 1
ATOM 1514 C C . TRP A 1 185 ? 2.840 1.500 -15.706 1.00 84.88 185 TRP A C 1
ATOM 1516 O O . TRP A 1 185 ? 1.738 2.042 -15.655 1.00 84.88 185 TRP A O 1
ATOM 1526 N N . VAL A 1 186 ? 3.972 2.198 -15.868 1.00 83.00 186 VAL A N 1
ATOM 1527 C CA . VAL A 1 186 ? 4.019 3.672 -15.911 1.00 83.00 186 VAL A CA 1
ATOM 1528 C C . VAL A 1 186 ? 3.072 4.207 -16.984 1.00 83.00 186 VAL A C 1
ATOM 1530 O O . VAL A 1 186 ? 2.268 5.095 -16.717 1.00 83.00 186 VAL A O 1
ATOM 1533 N N . ARG A 1 187 ? 3.082 3.619 -18.185 1.00 81.81 187 ARG A N 1
ATOM 1534 C CA . ARG A 1 187 ? 2.151 3.995 -19.257 1.00 81.81 187 ARG A CA 1
ATOM 1535 C C . ARG A 1 187 ? 0.686 3.776 -18.864 1.00 81.81 187 ARG A C 1
ATOM 1537 O O . ARG A 1 187 ? -0.154 4.617 -19.182 1.00 81.81 187 ARG A O 1
ATOM 1544 N N . SER A 1 188 ? 0.374 2.652 -18.220 1.00 79.31 188 SER A N 1
ATOM 1545 C CA . SER A 1 188 ? -0.992 2.330 -17.790 1.00 79.31 188 SER A CA 1
ATOM 1546 C C . SER A 1 188 ? -1.513 3.264 -16.696 1.00 79.31 188 SER A C 1
ATOM 1548 O O . SER A 1 188 ? -2.712 3.521 -16.665 1.00 79.31 188 SER A O 1
ATOM 1550 N N . GLU A 1 189 ? -0.622 3.817 -15.866 1.00 85.00 189 GLU A N 1
ATOM 1551 C CA . GLU A 1 189 ? -0.949 4.809 -14.836 1.00 85.00 189 GLU A CA 1
ATOM 1552 C C . GLU A 1 189 ? -1.050 6.229 -15.394 1.00 85.00 189 GLU A C 1
ATOM 1554 O O . GLU A 1 189 ? -1.979 6.964 -15.070 1.00 85.00 189 GLU A O 1
ATOM 1559 N N . LEU A 1 190 ? -0.130 6.631 -16.274 1.00 85.44 190 LEU A N 1
ATOM 1560 C CA . LEU A 1 190 ? -0.128 7.984 -16.832 1.00 85.44 190 LEU A CA 1
ATOM 1561 C C . LEU A 1 190 ? -1.329 8.248 -17.745 1.00 85.44 190 LEU A C 1
ATOM 1563 O O . LEU A 1 190 ? -1.802 9.378 -17.802 1.00 85.44 190 LEU A O 1
ATOM 1567 N N . ALA A 1 191 ? -1.859 7.235 -18.436 1.00 83.19 191 ALA A N 1
ATOM 1568 C CA . ALA A 1 191 ? -3.016 7.403 -19.316 1.00 83.19 191 ALA A CA 1
ATOM 1569 C C . ALA A 1 191 ? -4.279 7.934 -18.591 1.00 83.19 191 ALA A C 1
ATOM 1571 O O . ALA A 1 191 ? -4.796 8.977 -19.005 1.00 83.19 191 ALA A O 1
ATOM 1572 N N . PRO A 1 192 ? -4.787 7.296 -17.513 1.00 82.19 192 PRO A N 1
ATOM 1573 C CA . PRO A 1 192 ? -5.920 7.829 -16.760 1.00 82.19 192 PRO A CA 1
ATOM 1574 C C . PRO A 1 192 ? -5.588 9.146 -16.045 1.00 82.19 192 PRO A C 1
ATOM 1576 O O . PRO A 1 192 ? -6.466 10.001 -15.934 1.00 82.19 192 PRO A O 1
ATOM 1579 N N . LEU A 1 193 ? -4.341 9.344 -15.601 1.00 85.50 193 LEU A N 1
ATOM 1580 C CA . LEU A 1 193 ? -3.899 10.600 -14.990 1.00 85.50 193 LEU A CA 1
ATOM 1581 C C . LEU A 1 193 ? -3.908 11.775 -15.986 1.00 85.50 193 LEU A C 1
ATOM 1583 O O . LEU A 1 193 ? -4.357 12.865 -15.636 1.00 85.50 193 LEU A O 1
ATOM 1587 N N . ASN A 1 194 ? -3.478 11.554 -17.231 1.00 85.81 194 ASN A N 1
ATOM 1588 C CA . ASN A 1 194 ? -3.523 12.565 -18.289 1.00 85.81 194 ASN A CA 1
ATOM 1589 C C . ASN A 1 194 ? -4.968 12.900 -18.672 1.00 85.81 194 ASN A C 1
ATOM 1591 O O . ASN A 1 194 ? -5.346 14.066 -18.701 1.00 85.81 194 ASN A O 1
ATOM 1595 N N . ALA A 1 195 ? -5.805 11.877 -18.874 1.00 81.88 195 ALA A N 1
ATOM 1596 C CA . ALA A 1 195 ? -7.224 12.076 -19.167 1.00 81.88 195 ALA A CA 1
ATOM 1597 C C . ALA A 1 195 ? -7.944 12.843 -18.041 1.00 81.88 195 ALA A C 1
ATOM 1599 O O . ALA A 1 195 ? -8.875 13.609 -18.291 1.00 81.88 195 ALA A O 1
ATOM 1600 N N . PHE A 1 196 ? -7.522 12.643 -16.789 1.00 84.69 196 PHE A N 1
ATOM 1601 C CA . PHE A 1 196 ? -7.995 13.438 -15.664 1.00 84.69 196 PHE A CA 1
ATOM 1602 C C . PHE A 1 196 ? -7.508 14.892 -15.737 1.00 84.69 196 PHE A C 1
ATOM 1604 O O . PHE A 1 196 ? -8.320 15.796 -15.557 1.00 84.69 196 PHE A O 1
ATOM 1611 N N . LEU A 1 197 ? -6.219 15.130 -16.010 1.00 86.56 197 LEU A N 1
ATOM 1612 C CA . LEU A 1 197 ? -5.669 16.484 -16.155 1.00 86.56 197 LEU A CA 1
ATOM 1613 C C . LEU A 1 197 ? -6.353 17.283 -17.266 1.00 86.56 197 LEU A C 1
ATOM 1615 O O . LEU A 1 197 ? -6.650 18.457 -17.057 1.00 86.56 197 LEU A O 1
ATOM 1619 N N . GLU A 1 198 ? -6.605 16.668 -18.422 1.00 85.56 198 GLU A N 1
ATOM 1620 C CA . GLU A 1 198 ? -7.300 17.302 -19.549 1.00 85.56 198 GLU A CA 1
ATOM 1621 C C . GLU A 1 198 ? -8.690 17.779 -19.119 1.00 85.56 198 GLU A C 1
ATOM 1623 O O . GLU A 1 198 ? -8.994 18.969 -19.205 1.00 85.56 198 GLU A O 1
ATOM 1628 N N . LYS A 1 199 ? -9.480 16.891 -18.500 1.00 82.62 199 LYS A N 1
ATOM 1629 C CA . LYS A 1 199 ? -10.793 17.247 -17.938 1.00 82.62 199 LYS A CA 1
ATOM 1630 C C . LYS A 1 199 ? -10.697 18.328 -16.864 1.00 82.62 199 LYS A C 1
ATOM 1632 O O . LYS A 1 199 ? -11.544 19.217 -16.807 1.00 82.62 199 LYS A O 1
ATOM 1637 N N . ALA A 1 200 ? -9.682 18.256 -16.003 1.00 82.00 200 ALA A N 1
ATOM 1638 C CA . ALA A 1 200 ? -9.495 19.217 -14.924 1.00 82.00 200 ALA A CA 1
ATOM 1639 C C . ALA A 1 200 ? -9.156 20.622 -15.444 1.00 82.00 200 ALA A C 1
ATOM 1641 O O . ALA A 1 200 ? -9.666 21.601 -14.903 1.00 82.00 200 ALA A O 1
ATOM 1642 N N . ASN A 1 201 ? -8.338 20.722 -16.498 1.00 82.31 201 ASN A N 1
ATOM 1643 C CA . ASN A 1 201 ? -7.999 21.995 -17.137 1.00 82.31 201 ASN A CA 1
ATOM 1644 C C . ASN A 1 201 ? -9.204 22.618 -17.867 1.00 82.31 201 ASN A C 1
ATOM 1646 O O . ASN A 1 201 ? -9.304 23.839 -17.919 1.00 82.31 201 ASN A O 1
ATOM 1650 N N . GLU A 1 202 ? -10.109 21.805 -18.418 1.00 77.50 202 GLU A N 1
ATOM 1651 C CA . GLU A 1 202 ? -11.283 22.289 -19.158 1.00 77.50 202 GLU A CA 1
ATOM 1652 C C . GLU A 1 202 ? -12.448 22.721 -18.254 1.00 77.50 202 GLU A C 1
ATOM 1654 O O . GLU A 1 202 ? -13.180 23.648 -18.594 1.00 77.50 202 GLU A O 1
ATOM 1659 N N . GLN A 1 203 ? -12.659 22.036 -17.124 1.00 71.00 203 GLN A N 1
ATOM 1660 C CA . GLN A 1 203 ? -13.955 22.073 -16.426 1.00 71.00 203 GLN A CA 1
ATOM 1661 C C . GLN A 1 203 ? -13.922 22.701 -15.030 1.00 71.00 203 GLN A C 1
ATOM 1663 O O . GLN A 1 203 ? -14.985 22.950 -14.458 1.00 71.00 203 GLN A O 1
ATOM 1668 N N . ILE A 1 204 ? -12.747 22.944 -14.439 1.00 67.75 204 ILE A N 1
ATOM 1669 C CA . ILE A 1 204 ? -12.664 23.247 -13.004 1.00 67.75 204 ILE A CA 1
ATOM 1670 C C . ILE A 1 204 ? -12.161 24.670 -12.764 1.00 67.75 204 ILE A C 1
ATOM 1672 O O . ILE A 1 204 ? -10.966 24.921 -12.637 1.00 67.75 204 ILE A O 1
ATOM 1676 N N . LEU A 1 205 ? -13.113 25.602 -12.666 1.00 65.31 205 LEU A N 1
ATOM 1677 C CA . LEU A 1 205 ? -12.850 27.019 -12.387 1.00 65.31 205 LEU A CA 1
ATOM 1678 C C . LEU A 1 205 ? -12.485 27.298 -10.919 1.00 65.31 205 LEU A C 1
ATOM 1680 O O . LEU A 1 205 ? -11.869 28.322 -10.639 1.00 65.31 205 LEU A O 1
ATOM 1684 N N . ASP A 1 206 ? -12.830 26.404 -9.986 1.00 79.69 206 ASP A N 1
ATOM 1685 C CA . ASP A 1 206 ? -12.546 26.584 -8.557 1.00 79.69 206 ASP A CA 1
ATOM 1686 C C . ASP A 1 206 ? -12.082 25.274 -7.905 1.00 79.69 206 ASP A C 1
ATOM 1688 O O . ASP A 1 206 ? -12.868 24.430 -7.476 1.00 79.69 206 ASP A O 1
ATOM 1692 N N . LEU A 1 207 ? -10.767 25.072 -7.896 1.00 81.81 207 LEU A N 1
ATOM 1693 C CA . LEU A 1 207 ? -10.120 23.966 -7.197 1.00 81.81 207 LEU A CA 1
ATOM 1694 C C . LEU A 1 207 ? -9.783 24.398 -5.775 1.00 81.81 207 LEU A C 1
ATOM 1696 O O . LEU A 1 207 ? -9.111 25.411 -5.609 1.00 81.81 207 LEU A O 1
ATOM 1700 N N . GLY A 1 208 ? -10.122 23.598 -4.763 1.00 85.81 208 GLY A N 1
ATOM 1701 C CA . GLY A 1 208 ? -9.600 23.798 -3.409 1.00 85.81 208 GLY A CA 1
ATOM 1702 C C . GLY A 1 208 ? -8.065 23.765 -3.367 1.00 85.81 208 GLY A C 1
ATOM 1703 O O . GLY A 1 208 ? -7.398 23.247 -4.267 1.00 85.81 208 GLY A O 1
ATOM 1704 N N . GLU A 1 209 ? -7.477 24.334 -2.313 1.00 90.25 209 GLU A N 1
ATOM 1705 C CA . GLU A 1 209 ? -6.020 24.478 -2.183 1.00 90.25 209 GLU A CA 1
ATOM 1706 C C . GLU A 1 209 ? -5.290 23.127 -2.282 1.00 90.25 209 GLU A C 1
ATOM 1708 O O . GLU A 1 209 ? -4.347 23.000 -3.063 1.00 90.25 209 GLU A O 1
ATOM 1713 N N . ARG A 1 210 ? -5.806 22.085 -1.613 1.00 89.06 210 ARG A N 1
ATOM 1714 C CA . ARG A 1 210 ? -5.288 20.707 -1.721 1.00 89.06 210 ARG A CA 1
ATOM 1715 C C . ARG A 1 210 ? -5.317 20.171 -3.150 1.00 89.06 210 ARG A C 1
ATOM 1717 O O . ARG A 1 210 ? -4.339 19.588 -3.608 1.00 89.06 210 ARG A O 1
ATOM 1724 N N . GLN A 1 211 ? -6.430 20.354 -3.863 1.00 87.94 211 GLN A N 1
ATOM 1725 C CA . GLN A 1 211 ? -6.573 19.872 -5.236 1.00 87.94 211 GLN A CA 1
ATOM 1726 C C . GLN A 1 211 ? -5.604 20.593 -6.179 1.00 87.94 211 GLN A C 1
ATOM 1728 O O . GLN A 1 211 ? -5.005 19.948 -7.038 1.00 87.94 211 GLN A O 1
ATOM 1733 N N . ARG A 1 212 ? -5.394 21.905 -5.996 1.00 90.56 212 ARG A N 1
ATOM 1734 C CA . ARG A 1 212 ? -4.406 22.673 -6.773 1.00 90.56 212 ARG A CA 1
ATOM 1735 C C . ARG A 1 212 ? -2.986 22.162 -6.554 1.00 90.56 212 ARG A C 1
ATOM 1737 O O . ARG A 1 212 ? -2.261 21.983 -7.530 1.00 90.56 212 ARG A O 1
ATOM 1744 N N . LEU A 1 213 ? -2.601 21.903 -5.303 1.00 91.69 213 LEU A N 1
ATOM 1745 C CA . LEU A 1 213 ? -1.294 21.325 -4.975 1.00 91.69 213 LEU A CA 1
ATOM 1746 C C . LEU A 1 213 ? -1.122 19.939 -5.610 1.00 91.69 213 LEU A C 1
ATOM 1748 O O . LEU A 1 213 ? -0.086 19.654 -6.204 1.00 91.69 213 LEU A O 1
ATOM 1752 N N . TRP A 1 214 ? -2.156 19.098 -5.555 1.00 91.94 214 TRP A N 1
ATOM 1753 C CA . TRP A 1 214 ? -2.109 17.749 -6.121 1.00 91.94 214 TRP A CA 1
ATOM 1754 C C . TRP A 1 214 ? -2.011 17.758 -7.652 1.00 91.94 214 TRP A C 1
ATOM 1756 O O . TRP A 1 214 ? -1.204 17.033 -8.227 1.00 91.94 214 TRP A O 1
ATOM 1766 N N . ILE A 1 215 ? -2.770 18.631 -8.323 1.00 90.94 215 ILE A N 1
ATOM 1767 C CA . ILE A 1 215 ? -2.690 18.817 -9.780 1.00 90.94 215 ILE A CA 1
ATOM 1768 C C . ILE A 1 215 ? -1.325 19.378 -10.193 1.00 90.94 215 ILE A C 1
ATOM 1770 O O . ILE A 1 215 ? -0.801 18.977 -11.229 1.00 90.94 215 ILE A O 1
ATOM 1774 N N . ARG A 1 216 ? -0.728 20.277 -9.398 1.00 93.06 216 ARG A N 1
ATOM 1775 C CA . ARG A 1 216 ? 0.632 20.787 -9.641 1.00 93.06 216 ARG A CA 1
ATOM 1776 C C . ARG A 1 216 ? 1.658 19.653 -9.625 1.00 93.06 216 ARG A C 1
ATOM 1778 O O . ARG A 1 216 ? 2.462 19.562 -10.547 1.00 93.06 216 ARG A O 1
ATOM 1785 N N . GLU A 1 217 ? 1.593 18.776 -8.626 1.00 92.19 217 GLU A N 1
ATOM 1786 C CA . GLU A 1 217 ? 2.457 17.591 -8.547 1.00 92.19 217 GLU A CA 1
ATOM 1787 C C . GLU A 1 217 ? 2.263 16.666 -9.747 1.00 92.19 217 GLU A C 1
ATOM 1789 O O . GLU A 1 217 ? 3.235 16.207 -10.343 1.00 92.19 217 GLU A O 1
ATOM 1794 N N . LEU A 1 218 ? 1.008 16.439 -10.140 1.00 92.06 218 LEU A N 1
ATOM 1795 C CA . LEU A 1 218 ? 0.701 15.616 -11.298 1.00 92.06 218 LEU A CA 1
ATOM 1796 C C . LEU A 1 218 ? 1.261 16.218 -12.601 1.00 92.06 218 LEU A C 1
ATOM 1798 O O . LEU A 1 218 ? 1.852 15.492 -13.394 1.00 92.06 218 LEU A O 1
ATOM 1802 N N . LYS A 1 219 ? 1.146 17.537 -12.808 1.00 91.19 219 LYS A N 1
ATOM 1803 C CA . LYS A 1 219 ? 1.762 18.235 -13.955 1.00 91.19 219 LYS A CA 1
ATOM 1804 C C . LYS A 1 219 ? 3.283 18.074 -13.961 1.00 91.19 219 LYS A C 1
ATOM 1806 O O . LYS A 1 219 ? 3.842 17.698 -14.982 1.00 91.19 219 LYS A O 1
ATOM 1811 N N . ASN A 1 220 ? 3.924 18.220 -12.804 1.00 90.50 220 ASN A N 1
ATOM 1812 C CA . ASN A 1 220 ? 5.367 18.033 -12.651 1.00 90.50 220 ASN A CA 1
ATOM 1813 C C . ASN A 1 220 ? 5.837 16.602 -13.006 1.00 90.50 220 ASN A C 1
ATOM 1815 O O . ASN A 1 220 ? 6.942 16.448 -13.514 1.00 90.50 220 ASN A O 1
ATOM 1819 N N . ILE A 1 221 ? 5.017 15.555 -12.825 1.00 88.88 221 ILE A N 1
ATOM 1820 C CA . ILE A 1 221 ? 5.336 14.204 -13.345 1.00 88.88 221 ILE A CA 1
ATOM 1821 C C . ILE A 1 221 ? 5.444 14.221 -14.876 1.00 88.88 221 ILE A C 1
ATOM 1823 O O . ILE A 1 221 ? 6.394 13.671 -15.436 1.00 88.88 221 ILE A O 1
ATOM 1827 N N . PHE A 1 222 ? 4.485 14.856 -15.554 1.00 88.44 222 PHE A N 1
ATOM 1828 C CA . PHE A 1 222 ? 4.502 14.976 -17.012 1.00 88.44 222 PHE A CA 1
ATOM 1829 C C . PHE A 1 222 ? 5.623 15.889 -17.505 1.00 88.44 222 PHE A C 1
ATOM 1831 O O . PHE A 1 222 ? 6.247 15.555 -18.505 1.00 88.44 222 PHE A O 1
ATOM 1838 N N . ASP A 1 223 ? 5.927 16.977 -16.798 1.00 85.75 223 ASP A N 1
ATOM 1839 C CA . ASP A 1 223 ? 7.033 17.875 -17.144 1.00 85.75 223 ASP A CA 1
ATOM 1840 C C . ASP A 1 223 ? 8.380 17.155 -17.043 1.00 85.75 223 ASP A C 1
ATOM 1842 O O . ASP A 1 223 ? 9.186 17.237 -17.964 1.00 85.75 223 ASP A O 1
ATOM 1846 N N . VAL A 1 224 ? 8.613 16.386 -15.972 1.00 84.75 224 VAL A N 1
ATOM 1847 C CA . VAL A 1 224 ? 9.825 15.563 -15.824 1.00 84.75 224 VAL A CA 1
ATOM 1848 C C . VAL A 1 224 ? 9.933 14.546 -16.957 1.00 84.75 224 VAL A C 1
ATOM 1850 O O . VAL A 1 224 ? 11.008 14.393 -17.540 1.00 84.75 224 VAL A O 1
ATOM 1853 N N . LEU A 1 225 ? 8.830 13.877 -17.302 1.00 83.00 225 LEU A N 1
ATOM 1854 C CA . LEU A 1 225 ? 8.800 12.960 -18.437 1.00 83.00 225 LEU A CA 1
ATOM 1855 C C . LEU A 1 225 ? 9.118 13.696 -19.747 1.00 83.00 225 LEU A C 1
ATOM 1857 O O . LEU A 1 225 ? 9.973 13.237 -20.488 1.00 83.00 225 LEU A O 1
ATOM 1861 N N . LEU A 1 226 ? 8.495 14.843 -20.023 1.00 79.38 226 LEU A N 1
ATOM 1862 C CA . LEU A 1 226 ? 8.730 15.624 -21.241 1.00 79.38 226 LEU A CA 1
ATOM 1863 C C . LEU A 1 226 ? 10.167 16.147 -21.335 1.00 79.38 226 LEU A C 1
ATOM 1865 O O . LEU A 1 226 ? 10.787 15.975 -22.378 1.00 79.38 226 LEU A O 1
ATOM 1869 N N . LEU A 1 227 ? 10.714 16.725 -20.263 1.00 78.00 227 LEU A N 1
ATOM 1870 C CA . LEU A 1 227 ? 12.094 17.220 -20.218 1.00 78.00 227 LEU A CA 1
ATOM 1871 C C . LEU A 1 227 ? 13.099 16.089 -20.455 1.00 78.00 227 LEU A C 1
ATOM 1873 O O . LEU A 1 227 ? 13.984 16.228 -21.294 1.00 78.00 227 LEU A O 1
ATOM 1877 N N . SER A 1 228 ? 12.886 14.928 -19.824 1.00 78.12 228 SER A N 1
ATOM 1878 C CA . SER A 1 228 ? 13.728 13.743 -20.046 1.00 78.12 228 SER A CA 1
ATOM 1879 C C . SER A 1 228 ? 13.711 13.267 -21.508 1.00 78.12 228 SER A C 1
ATOM 1881 O O . SER A 1 228 ? 14.685 12.693 -21.995 1.00 78.12 228 SER A O 1
ATOM 1883 N N . LEU A 1 229 ? 12.604 13.495 -22.226 1.00 66.38 229 LEU A N 1
ATOM 1884 C CA . LEU A 1 229 ? 12.468 13.154 -23.646 1.00 66.38 229 LEU A CA 1
ATOM 1885 C C . LEU A 1 229 ? 13.053 14.240 -24.573 1.00 66.38 229 LEU A C 1
ATOM 1887 O O . LEU A 1 229 ? 13.517 13.916 -25.661 1.00 66.38 229 LEU A O 1
ATOM 1891 N N . VAL A 1 230 ? 13.015 15.519 -24.179 1.00 67.81 230 VAL A N 1
ATOM 1892 C CA . VAL A 1 230 ? 13.542 16.645 -24.978 1.00 67.81 230 VAL A CA 1
ATOM 1893 C C . VAL A 1 230 ? 15.069 16.671 -24.958 1.00 67.81 230 VAL A C 1
ATOM 1895 O O . VAL A 1 230 ? 15.678 16.844 -26.008 1.00 67.81 230 VAL A O 1
ATOM 1898 N N . ASP A 1 231 ? 15.691 16.411 -23.807 1.00 61.00 231 ASP A N 1
ATOM 1899 C CA . ASP A 1 231 ? 17.157 16.371 -23.688 1.00 61.00 231 ASP A CA 1
ATOM 1900 C C . ASP A 1 231 ? 17.789 15.210 -24.478 1.00 61.00 231 ASP A C 1
ATOM 1902 O O . ASP A 1 231 ? 18.992 15.202 -24.736 1.00 61.00 231 ASP A O 1
ATOM 1906 N N . THR A 1 232 ? 16.979 14.227 -24.884 1.00 58.84 232 THR A N 1
ATOM 1907 C CA . THR A 1 232 ? 17.424 13.022 -25.594 1.00 58.84 232 THR A CA 1
ATOM 1908 C C . THR A 1 232 ? 17.084 13.018 -27.084 1.00 58.84 232 THR A C 1
ATOM 1910 O O . THR A 1 232 ? 17.633 12.197 -27.814 1.00 58.84 232 THR A O 1
ATOM 1913 N N . VAL A 1 233 ? 16.234 13.934 -27.574 1.00 54.44 233 VAL A N 1
ATOM 1914 C CA . VAL A 1 233 ? 15.856 14.006 -28.996 1.00 54.44 233 VAL A CA 1
ATOM 1915 C C . VAL A 1 233 ? 15.938 15.448 -29.501 1.00 54.44 233 VAL A C 1
ATOM 1917 O O . VAL A 1 233 ? 15.098 16.265 -29.128 1.00 54.44 233 VAL A O 1
ATOM 1920 N N . PRO A 1 234 ? 16.883 15.771 -30.407 1.00 53.06 234 PRO A N 1
ATOM 1921 C CA . PRO A 1 234 ? 17.118 17.148 -30.841 1.00 53.06 234 PRO A CA 1
ATOM 1922 C C . PRO A 1 234 ? 15.932 17.804 -31.572 1.00 53.06 234 PRO A C 1
ATOM 1924 O O . PRO A 1 234 ? 15.855 19.028 -31.580 1.00 53.06 234 PRO A O 1
ATOM 1927 N N . GLU A 1 235 ? 14.977 17.039 -32.123 1.00 53.53 235 GLU A N 1
ATOM 1928 C CA . GLU A 1 235 ? 13.704 17.572 -32.637 1.00 53.53 235 GLU A CA 1
ATOM 1929 C C . GLU A 1 235 ? 12.551 16.555 -32.494 1.00 53.53 235 GLU A C 1
ATOM 1931 O O . GLU A 1 235 ? 12.506 15.555 -33.219 1.00 53.53 235 GLU A O 1
ATOM 1936 N N . PRO A 1 236 ? 11.577 16.778 -31.592 1.00 48.59 236 PRO A N 1
ATOM 1937 C CA . PRO A 1 236 ? 10.464 15.855 -31.419 1.00 48.59 236 PRO A CA 1
ATOM 1938 C C . PRO A 1 236 ? 9.426 15.990 -32.553 1.00 48.59 236 PRO A C 1
ATOM 1940 O O . PRO A 1 236 ? 8.956 17.098 -32.840 1.00 48.59 236 PRO A O 1
ATOM 1943 N N . PRO A 1 237 ? 8.972 14.888 -33.185 1.00 53.78 237 PRO A N 1
ATOM 1944 C CA . PRO A 1 237 ? 7.843 14.939 -34.107 1.00 53.78 237 PRO A CA 1
ATOM 1945 C C . PRO A 1 237 ? 6.572 15.334 -33.343 1.00 53.78 237 PRO A C 1
ATOM 1947 O O . PRO A 1 237 ? 6.142 14.646 -32.417 1.00 53.78 237 PRO A O 1
ATOM 1950 N N . LYS A 1 238 ? 5.950 16.443 -33.760 1.00 52.94 238 LYS A N 1
ATOM 1951 C CA . LYS A 1 238 ? 4.948 17.204 -32.988 1.00 52.94 238 LYS A CA 1
ATOM 1952 C C . LYS A 1 238 ? 3.696 16.447 -32.509 1.00 52.94 238 LYS A C 1
ATOM 1954 O O . LYS A 1 238 ? 2.989 16.993 -31.678 1.00 52.94 238 LYS A O 1
ATOM 1959 N N . ASN A 1 239 ? 3.408 15.224 -32.970 1.00 49.59 239 ASN A N 1
ATOM 1960 C CA . ASN A 1 239 ? 2.076 14.621 -32.797 1.00 49.59 239 ASN A CA 1
ATOM 1961 C C . ASN A 1 239 ? 2.018 13.178 -32.267 1.00 49.59 239 ASN A C 1
ATOM 1963 O O . ASN A 1 239 ? 0.957 12.561 -32.363 1.00 49.59 239 ASN A O 1
ATOM 1967 N N . ASN A 1 240 ? 3.085 12.589 -31.710 1.00 59.03 240 ASN A N 1
ATOM 1968 C CA . ASN A 1 240 ? 2.929 11.249 -31.125 1.00 59.03 240 ASN A CA 1
ATOM 1969 C C . ASN A 1 240 ? 3.949 10.915 -30.022 1.00 59.03 240 ASN A C 1
ATOM 1971 O O . ASN A 1 240 ? 5.041 10.417 -30.292 1.00 59.03 240 ASN A O 1
ATOM 1975 N N . MET A 1 241 ? 3.548 11.123 -28.763 1.00 50.22 241 MET A N 1
ATOM 1976 C CA . MET A 1 241 ? 4.328 10.804 -27.555 1.00 50.22 241 MET A CA 1
ATOM 1977 C C . MET A 1 241 ? 4.804 9.338 -27.519 1.00 50.22 241 MET A C 1
ATOM 1979 O O . MET A 1 241 ? 5.881 9.040 -27.013 1.00 50.22 241 MET A O 1
ATOM 1983 N N . ILE A 1 242 ? 4.040 8.418 -28.121 1.00 49.03 242 ILE A N 1
ATOM 1984 C CA . ILE A 1 242 ? 4.401 6.996 -28.220 1.00 49.03 242 ILE A CA 1
ATOM 1985 C C . ILE A 1 242 ? 5.513 6.771 -29.257 1.00 49.03 242 ILE A C 1
ATOM 1987 O O . ILE A 1 242 ? 6.367 5.915 -29.055 1.00 49.03 242 ILE A O 1
ATOM 1991 N N . VAL A 1 243 ? 5.534 7.537 -30.352 1.00 49.06 243 VAL A N 1
ATOM 1992 C CA . VAL A 1 243 ? 6.597 7.460 -31.374 1.00 49.06 243 VAL A CA 1
ATOM 1993 C C . VAL A 1 243 ? 7.894 8.067 -30.845 1.00 49.06 243 VAL A C 1
ATOM 1995 O O . VAL A 1 243 ? 8.956 7.507 -31.089 1.00 49.06 243 VAL A O 1
ATOM 1998 N N . MET A 1 244 ? 7.802 9.137 -30.052 1.00 54.19 244 MET A N 1
ATOM 1999 C CA . MET A 1 244 ? 8.923 9.702 -29.291 1.00 54.19 244 MET A CA 1
ATOM 2000 C C . MET A 1 244 ? 9.548 8.672 -28.344 1.00 54.19 244 MET A C 1
ATOM 2002 O O . MET A 1 244 ? 10.736 8.392 -28.457 1.00 54.19 244 MET A O 1
ATOM 2006 N N . LEU A 1 245 ? 8.739 8.025 -27.496 1.00 52.03 245 LEU A N 1
ATOM 2007 C CA . LEU A 1 245 ? 9.203 6.973 -26.578 1.00 52.03 245 LEU A CA 1
ATOM 2008 C C . LEU A 1 245 ? 9.903 5.804 -27.296 1.00 52.03 245 LEU A C 1
ATOM 2010 O O . LEU A 1 245 ? 10.794 5.190 -26.725 1.00 52.03 245 LEU A O 1
ATOM 2014 N N . LEU A 1 246 ? 9.516 5.492 -28.537 1.00 52.41 246 LEU A N 1
ATOM 2015 C CA . LEU A 1 246 ? 10.106 4.403 -29.325 1.00 52.41 246 LEU A CA 1
ATOM 2016 C C . LEU A 1 246 ? 11.377 4.811 -30.086 1.00 52.41 246 LEU A C 1
ATOM 2018 O O . LEU A 1 246 ? 12.279 3.990 -30.219 1.00 52.41 246 LEU A O 1
ATOM 2022 N N . LEU A 1 247 ? 11.461 6.053 -30.576 1.00 52.69 247 LEU A N 1
ATOM 2023 C CA . LEU A 1 247 ? 12.669 6.601 -31.214 1.00 52.69 247 LEU A CA 1
ATOM 2024 C C . LEU A 1 247 ? 13.807 6.767 -30.203 1.00 52.69 247 LEU A C 1
ATOM 2026 O O . LEU A 1 247 ? 14.970 6.527 -30.505 1.00 52.69 247 LEU A O 1
ATOM 2030 N N . ILE A 1 248 ? 13.454 7.093 -28.972 1.00 53.94 248 ILE A N 1
ATOM 2031 C CA . ILE A 1 248 ? 14.376 7.267 -27.858 1.00 53.94 248 ILE A CA 1
ATOM 2032 C C . ILE A 1 248 ? 15.051 5.960 -27.426 1.00 53.94 248 ILE A C 1
ATOM 2034 O O . ILE A 1 248 ? 16.226 5.951 -27.073 1.00 53.94 248 ILE A O 1
ATOM 2038 N N . CYS A 1 249 ? 14.352 4.829 -27.543 1.00 50.81 249 CYS A N 1
ATOM 2039 C CA . CYS A 1 249 ? 14.935 3.503 -27.335 1.00 50.81 249 CYS A CA 1
ATOM 2040 C C . CYS A 1 249 ? 15.884 3.061 -28.466 1.00 50.81 249 CYS A C 1
ATOM 2042 O O . CYS A 1 249 ? 16.291 1.904 -28.462 1.00 50.81 249 CYS A O 1
ATOM 2044 N N . SER A 1 250 ? 16.190 3.915 -29.452 1.00 50.00 250 SER A N 1
ATOM 2045 C CA . SER A 1 250 ? 17.122 3.599 -30.545 1.00 50.00 250 SER A CA 1
ATOM 2046 C C . SER A 1 250 ? 18.473 4.321 -30.457 1.00 50.00 250 SER A C 1
ATOM 2048 O O . SER A 1 250 ? 19.409 3.892 -31.124 1.00 50.00 250 SER A O 1
ATOM 2050 N N . ASP A 1 251 ? 18.614 5.327 -29.583 1.00 53.00 251 ASP A N 1
ATOM 2051 C CA . ASP A 1 251 ? 19.879 6.037 -29.321 1.00 53.00 251 ASP A CA 1
ATOM 2052 C C . ASP A 1 251 ? 20.525 5.505 -28.017 1.00 53.00 251 ASP A C 1
ATOM 2054 O O . ASP A 1 251 ? 20.515 6.125 -26.949 1.00 53.00 251 ASP A O 1
ATOM 2058 N N . VAL A 1 252 ? 20.957 4.238 -28.076 1.00 52.59 252 VAL A N 1
ATOM 2059 C CA . VAL A 1 252 ? 21.083 3.310 -26.926 1.00 52.59 252 VAL A CA 1
ATOM 2060 C C . VAL A 1 252 ? 22.481 3.255 -26.293 1.00 52.59 252 VAL A C 1
ATOM 2062 O O . VAL A 1 252 ? 22.653 2.684 -25.213 1.00 52.59 252 VAL A O 1
ATOM 2065 N N . HIS A 1 253 ? 23.483 3.928 -26.864 1.00 50.78 253 HIS A N 1
ATOM 2066 C CA . HIS A 1 253 ? 24.875 3.740 -26.437 1.00 50.78 253 HIS A CA 1
ATOM 2067 C C . HIS A 1 253 ? 25.204 4.134 -24.991 1.00 50.78 253 HIS A C 1
ATOM 2069 O O . HIS A 1 253 ? 26.167 3.605 -24.443 1.00 50.78 253 HIS A O 1
ATOM 2075 N N . ASN A 1 254 ? 24.423 5.022 -24.365 1.00 54.56 254 ASN A N 1
ATOM 2076 C CA . ASN A 1 254 ? 24.665 5.498 -22.993 1.00 54.56 254 ASN A CA 1
ATOM 2077 C C . ASN A 1 254 ? 23.390 5.669 -22.147 1.00 54.56 254 ASN A C 1
ATOM 2079 O O . ASN A 1 254 ? 23.448 6.169 -21.026 1.00 54.56 254 ASN A O 1
ATOM 2083 N N . THR A 1 255 ? 22.226 5.281 -22.670 1.00 60.28 255 THR A N 1
ATOM 2084 C CA . THR A 1 255 ? 20.926 5.703 -22.125 1.00 60.28 255 THR A CA 1
ATOM 2085 C C . THR A 1 255 ? 20.177 4.597 -21.377 1.00 60.28 255 THR A C 1
ATOM 2087 O O . THR A 1 255 ? 19.177 4.878 -20.729 1.00 60.28 255 THR A O 1
ATOM 2090 N N . ASN A 1 256 ? 20.652 3.345 -21.384 1.00 66.00 256 ASN A N 1
ATOM 2091 C CA . ASN A 1 256 ? 19.931 2.232 -20.746 1.00 66.00 256 ASN A CA 1
ATOM 2092 C C . ASN A 1 256 ? 19.798 2.364 -19.219 1.00 66.00 256 ASN A C 1
ATOM 2094 O O . ASN A 1 256 ? 18.721 2.086 -18.685 1.00 66.00 256 ASN A O 1
ATOM 2098 N N . SER A 1 257 ? 20.860 2.787 -18.521 1.00 71.75 257 SER A N 1
ATOM 2099 C CA . SER A 1 257 ? 20.783 3.104 -17.086 1.00 71.75 257 SER A CA 1
ATOM 2100 C C . SER A 1 257 ? 19.904 4.330 -16.862 1.00 71.75 257 SER A C 1
ATOM 2102 O O . SER A 1 257 ? 18.948 4.256 -16.100 1.00 71.75 257 SER A O 1
ATOM 2104 N N . LEU A 1 258 ? 20.132 5.393 -17.639 1.00 77.19 258 LEU A N 1
ATOM 2105 C CA . LEU A 1 258 ? 19.376 6.640 -17.560 1.00 77.19 258 LEU A CA 1
ATOM 2106 C C . LEU A 1 258 ? 17.862 6.418 -17.711 1.00 77.19 258 LEU A C 1
ATOM 2108 O O . LEU A 1 258 ? 17.087 6.940 -16.920 1.00 77.19 258 LEU A O 1
ATOM 2112 N N . TRP A 1 259 ? 17.416 5.606 -18.674 1.00 77.62 259 TRP A N 1
ATOM 2113 C CA . TRP A 1 259 ? 15.996 5.291 -18.858 1.00 77.62 259 TRP A CA 1
ATOM 2114 C C . TRP A 1 259 ? 15.431 4.473 -17.708 1.00 77.62 259 TRP A C 1
ATOM 2116 O O . TRP A 1 259 ? 14.314 4.740 -17.266 1.00 77.62 259 TRP A O 1
ATOM 2126 N N . SER A 1 260 ? 16.181 3.488 -17.209 1.00 81.31 260 SER A N 1
ATOM 2127 C CA . SER A 1 260 ? 15.775 2.749 -16.013 1.00 81.31 260 SER A CA 1
ATOM 2128 C C . SER A 1 260 ? 15.590 3.697 -14.828 1.00 81.31 260 SER A C 1
ATOM 2130 O O . SER A 1 260 ? 14.575 3.606 -14.134 1.00 81.31 260 SER A O 1
ATOM 2132 N N . ASP A 1 261 ? 16.507 4.643 -14.644 1.00 81.69 261 ASP A N 1
ATOM 2133 C CA . ASP A 1 261 ? 16.474 5.629 -13.564 1.00 81.69 261 ASP A CA 1
ATOM 2134 C C . ASP A 1 261 ? 15.312 6.616 -13.741 1.00 81.69 261 ASP A C 1
ATOM 2136 O O . ASP A 1 261 ? 14.558 6.846 -12.798 1.00 81.69 261 ASP A O 1
ATOM 2140 N N . ILE A 1 262 ? 15.077 7.115 -14.962 1.00 82.38 262 ILE A N 1
ATOM 2141 C CA . ILE A 1 262 ? 13.938 7.987 -15.295 1.00 82.38 262 ILE A CA 1
ATOM 2142 C C . ILE A 1 262 ? 12.613 7.271 -15.020 1.00 82.38 262 ILE A C 1
ATOM 2144 O O . ILE A 1 262 ? 11.748 7.820 -14.338 1.00 82.38 262 ILE A O 1
ATOM 2148 N N . PHE A 1 263 ? 12.426 6.046 -15.521 1.00 84.12 263 PHE A N 1
ATOM 2149 C CA . PHE A 1 263 ? 11.179 5.307 -15.302 1.00 84.12 263 PHE A CA 1
ATOM 2150 C C . PHE A 1 263 ? 10.980 4.940 -13.832 1.00 84.12 263 PHE A C 1
ATOM 2152 O O . PHE A 1 263 ? 9.844 4.968 -13.360 1.00 84.12 263 PHE A O 1
ATOM 2159 N N . SER A 1 264 ? 12.057 4.644 -13.105 1.00 83.62 264 SER A N 1
ATOM 2160 C CA . SER A 1 264 ? 12.002 4.407 -11.660 1.00 83.62 264 SER A CA 1
ATOM 2161 C C . SER A 1 264 ? 11.614 5.686 -10.914 1.00 83.62 264 SER A C 1
ATOM 2163 O O . SER A 1 264 ? 10.686 5.667 -10.107 1.00 83.62 264 SER A O 1
ATOM 2165 N N . MET A 1 265 ? 12.226 6.823 -11.250 1.00 85.12 265 MET A N 1
ATOM 2166 C CA . MET A 1 265 ? 11.879 8.134 -10.699 1.00 85.12 265 MET A CA 1
ATOM 2167 C C . MET A 1 265 ? 10.407 8.481 -10.962 1.00 85.12 265 MET A C 1
ATOM 2169 O O . MET A 1 265 ? 9.689 8.828 -10.027 1.00 85.12 265 MET A O 1
ATOM 2173 N N . ILE A 1 266 ? 9.921 8.329 -12.199 1.00 86.88 266 ILE A N 1
ATOM 2174 C CA . ILE A 1 266 ? 8.514 8.579 -12.553 1.00 86.88 266 ILE A CA 1
ATOM 2175 C C . ILE A 1 266 ? 7.584 7.639 -11.784 1.00 86.88 266 ILE A C 1
ATOM 2177 O O . ILE A 1 266 ? 6.568 8.083 -11.252 1.00 86.88 266 ILE A O 1
ATOM 2181 N N . GLN A 1 267 ? 7.927 6.352 -11.692 1.00 87.56 267 GLN A N 1
ATOM 2182 C CA . GLN A 1 267 ? 7.173 5.382 -10.904 1.00 87.56 267 GLN A CA 1
ATOM 2183 C C . GLN A 1 267 ? 7.066 5.824 -9.437 1.00 87.56 267 GLN A C 1
ATOM 2185 O O . GLN A 1 267 ? 5.964 5.821 -8.892 1.00 87.56 267 GLN A O 1
ATOM 2190 N N . SER A 1 268 ? 8.164 6.266 -8.818 1.00 84.56 268 SER A N 1
ATOM 2191 C CA . SER A 1 268 ? 8.150 6.798 -7.449 1.00 84.56 268 SER A CA 1
ATOM 2192 C C . SER A 1 268 ? 7.286 8.056 -7.323 1.00 84.56 268 SER A C 1
ATOM 2194 O O . SER A 1 268 ? 6.434 8.123 -6.437 1.00 84.56 268 SER A O 1
ATOM 2196 N N . MET A 1 269 ? 7.383 9.002 -8.265 1.00 88.88 269 MET A N 1
ATOM 2197 C CA . MET A 1 269 ? 6.533 10.199 -8.251 1.00 88.88 269 MET A CA 1
ATOM 2198 C C . MET A 1 269 ? 5.037 9.862 -8.383 1.00 88.88 269 MET A C 1
ATOM 2200 O O . MET A 1 269 ? 4.208 10.484 -7.718 1.00 88.88 269 MET A O 1
ATOM 2204 N N . ILE A 1 270 ? 4.673 8.866 -9.199 1.00 87.94 270 ILE A N 1
ATOM 2205 C CA . ILE A 1 270 ? 3.289 8.373 -9.312 1.00 87.94 270 ILE A CA 1
ATOM 2206 C C . ILE A 1 270 ? 2.831 7.754 -7.984 1.00 87.94 270 ILE A C 1
ATOM 2208 O O . ILE A 1 270 ? 1.727 8.040 -7.516 1.00 87.94 270 ILE A O 1
ATOM 2212 N N . LEU A 1 271 ? 3.668 6.931 -7.346 1.00 85.00 271 LEU A N 1
ATOM 2213 C CA . LEU A 1 271 ? 3.354 6.317 -6.053 1.00 85.00 271 LEU A CA 1
ATOM 2214 C C . LEU A 1 271 ? 3.176 7.368 -4.948 1.00 85.00 271 LEU A C 1
ATOM 2216 O O . LEU A 1 271 ? 2.229 7.278 -4.164 1.00 85.00 271 LEU A O 1
ATOM 2220 N N . ASP A 1 272 ? 4.016 8.401 -4.926 1.00 87.00 272 ASP A N 1
ATOM 2221 C CA . ASP A 1 272 ? 3.875 9.545 -4.024 1.00 87.00 272 ASP A CA 1
ATOM 2222 C C . ASP A 1 272 ? 2.585 10.320 -4.267 1.00 87.00 272 ASP A C 1
ATOM 2224 O O . ASP A 1 272 ? 1.880 10.679 -3.319 1.00 87.00 272 ASP A O 1
ATOM 2228 N N . LEU A 1 273 ? 2.243 10.560 -5.533 1.00 89.94 273 LEU A N 1
ATOM 2229 C CA . LEU A 1 273 ? 1.005 11.230 -5.905 1.00 89.94 273 LEU A CA 1
ATOM 2230 C C . LEU A 1 273 ? -0.216 10.466 -5.370 1.00 89.94 273 LEU A C 1
ATOM 2232 O O . LEU A 1 273 ? -1.126 11.079 -4.798 1.00 89.94 273 LEU A O 1
ATOM 2236 N N . TYR A 1 274 ? -0.216 9.136 -5.499 1.00 85.38 274 TYR A N 1
ATOM 2237 C CA . TYR A 1 274 ? -1.252 8.273 -4.934 1.00 85.38 274 TYR A CA 1
ATOM 2238 C C . TYR A 1 274 ? -1.254 8.287 -3.409 1.00 85.38 274 TYR A C 1
ATOM 2240 O O . TYR A 1 274 ? -2.318 8.453 -2.811 1.00 85.38 274 TYR A O 1
ATOM 2248 N N . ARG A 1 275 ? -0.087 8.177 -2.762 1.00 86.12 275 ARG A N 1
ATOM 2249 C CA . ARG A 1 275 ? 0.028 8.288 -1.302 1.00 86.12 275 ARG A CA 1
ATOM 2250 C C . ARG A 1 275 ? -0.675 9.547 -0.812 1.00 86.12 275 ARG A C 1
ATOM 2252 O O . ARG A 1 275 ? -1.567 9.468 0.026 1.00 86.12 275 ARG A O 1
ATOM 2259 N N . ARG A 1 276 ? -0.322 10.701 -1.385 1.00 88.31 276 ARG A N 1
ATOM 2260 C CA . ARG A 1 276 ? -0.886 12.004 -1.009 1.00 88.31 276 ARG A CA 1
ATOM 2261 C C . ARG A 1 276 ? -2.383 12.082 -1.286 1.00 88.31 276 ARG A C 1
ATOM 2263 O O . ARG A 1 276 ? -3.121 12.598 -0.447 1.00 88.31 276 ARG A O 1
ATOM 2270 N N . TYR A 1 277 ? -2.842 11.536 -2.414 1.00 85.38 277 TYR A N 1
ATOM 2271 C CA . TYR A 1 277 ? -4.269 11.436 -2.722 1.00 85.38 277 TYR A CA 1
ATOM 2272 C C . TYR A 1 277 ? -5.037 10.758 -1.575 1.00 85.38 277 TYR A C 1
ATOM 2274 O O . TYR A 1 277 ? -6.034 11.301 -1.084 1.00 85.38 277 TYR A O 1
ATOM 2282 N N . TYR A 1 278 ? -4.531 9.619 -1.093 1.00 81.56 278 TYR A N 1
ATOM 2283 C CA . TYR A 1 278 ? -5.162 8.848 -0.027 1.00 81.56 278 TYR A CA 1
ATOM 2284 C C . TYR A 1 278 ? -5.010 9.486 1.359 1.00 81.56 278 TYR A C 1
ATOM 2286 O O . TYR A 1 278 ? -6.016 9.638 2.062 1.00 81.56 278 TYR A O 1
ATOM 2294 N N . THR A 1 279 ? -3.805 9.923 1.737 1.00 83.94 279 THR A N 1
ATOM 2295 C CA . THR A 1 279 ? -3.535 10.578 3.028 1.00 83.94 279 THR A CA 1
ATOM 2296 C C . THR A 1 279 ? -4.394 11.828 3.186 1.00 83.94 279 THR A C 1
ATOM 2298 O O . THR A 1 279 ? -5.221 11.923 4.096 1.00 83.94 279 THR A O 1
ATOM 2301 N N . TYR A 1 280 ? -4.290 12.761 2.240 1.00 86.19 280 TYR A N 1
ATOM 2302 C CA . TYR A 1 280 ? -4.902 14.084 2.362 1.00 86.19 280 TYR A CA 1
ATOM 2303 C C . TYR A 1 280 ? -6.347 14.137 1.881 1.00 86.19 280 TYR A C 1
ATOM 2305 O O . TYR A 1 280 ? -7.031 15.130 2.117 1.00 86.19 280 TYR A O 1
ATOM 2313 N N . GLY A 1 281 ? -6.845 13.056 1.271 1.00 77.38 281 GLY A N 1
ATOM 2314 C CA . GLY A 1 281 ? -8.231 12.972 0.824 1.00 77.38 281 GLY A CA 1
ATOM 2315 C C . GLY A 1 281 ? -8.540 14.048 -0.203 1.00 77.38 281 GLY A C 1
ATOM 2316 O O . GLY A 1 281 ? -9.487 14.806 -0.023 1.00 77.38 281 GLY A O 1
ATOM 2317 N N . VAL A 1 282 ? -7.739 14.103 -1.271 1.00 71.25 282 VAL A N 1
ATOM 2318 C CA . VAL A 1 282 ? -7.923 15.070 -2.369 1.00 71.25 282 VAL A CA 1
ATOM 2319 C C . VAL A 1 282 ? -9.308 14.911 -3.029 1.00 71.25 282 VAL A C 1
ATOM 2321 O O . VAL A 1 282 ? -9.838 15.876 -3.576 1.00 71.25 282 VAL A O 1
ATOM 2324 N N . GLY A 1 283 ? -9.948 13.750 -2.827 1.00 62.03 283 GLY A N 1
ATOM 2325 C CA . GLY A 1 283 ? -11.400 13.569 -2.883 1.00 62.03 283 GLY A CA 1
ATOM 2326 C C . GLY A 1 283 ? -12.015 13.751 -4.269 1.00 62.03 283 GLY A C 1
ATOM 2327 O O . GLY A 1 283 ? -11.314 13.873 -5.272 1.00 62.03 283 GLY A O 1
ATOM 2328 N N . GLU A 1 284 ? -13.349 13.735 -4.322 1.00 57.84 284 GLU A N 1
ATOM 2329 C CA . GLU A 1 284 ? -14.090 14.150 -5.515 1.00 57.84 284 GLU A CA 1
ATOM 2330 C C . GLU A 1 284 ? -13.881 15.641 -5.743 1.00 57.84 284 GLU A C 1
ATOM 2332 O O . GLU A 1 284 ? -14.192 16.454 -4.866 1.00 57.84 284 GLU A O 1
ATOM 2337 N N . ILE A 1 285 ? -13.397 16.010 -6.928 1.00 54.47 285 ILE A N 1
ATOM 2338 C CA . ILE A 1 285 ? -13.347 17.415 -7.295 1.00 54.47 285 ILE A CA 1
ATOM 2339 C C . ILE A 1 285 ? -14.754 17.820 -7.720 1.00 54.47 285 ILE A C 1
ATOM 2341 O O . ILE A 1 285 ? -15.268 17.400 -8.761 1.00 54.47 285 ILE A O 1
ATOM 2345 N N . ARG A 1 286 ? -15.409 18.603 -6.863 1.00 48.94 286 ARG A N 1
ATOM 2346 C CA . ARG A 1 286 ? -16.723 19.172 -7.150 1.00 48.94 286 ARG A CA 1
ATOM 2347 C C . ARG A 1 286 ? -16.519 20.434 -7.974 1.00 48.94 286 ARG A C 1
ATOM 2349 O O . ARG A 1 286 ? -15.929 21.388 -7.478 1.00 48.94 286 ARG A O 1
ATOM 2356 N N . ALA A 1 287 ? -17.002 20.443 -9.214 1.00 50.31 287 ALA A N 1
ATOM 2357 C CA . ALA A 1 287 ? -17.149 21.694 -9.944 1.00 50.31 287 ALA A CA 1
ATOM 2358 C C . ALA A 1 287 ? -18.160 22.575 -9.191 1.00 50.31 287 ALA A C 1
ATOM 2360 O O . ALA A 1 287 ? -19.196 22.086 -8.733 1.00 50.31 287 ALA A O 1
ATOM 2361 N N . SER A 1 288 ? -17.858 23.865 -9.052 1.00 44.56 288 SER A N 1
ATOM 2362 C CA . SER A 1 288 ? -18.598 24.837 -8.232 1.00 44.56 288 SER A CA 1
ATOM 2363 C C . SER A 1 288 ? -20.060 25.068 -8.654 1.00 44.56 288 SER A C 1
ATOM 2365 O O . SER A 1 288 ? -20.797 25.739 -7.938 1.00 44.56 288 SER A O 1
ATOM 2367 N N . TYR A 1 289 ? -20.523 24.453 -9.748 1.00 47.25 289 TYR A N 1
ATOM 2368 C CA . TYR A 1 289 ? -21.884 24.585 -10.270 1.00 47.25 289 TYR A CA 1
ATOM 2369 C C . TYR A 1 289 ? -22.509 23.227 -10.637 1.00 47.25 289 TYR A C 1
ATOM 2371 O O . TYR A 1 289 ? -22.727 22.898 -11.798 1.00 47.25 289 TYR A O 1
ATOM 2379 N N . GLY A 1 290 ? -22.802 22.422 -9.615 1.00 49.47 290 GLY A N 1
ATOM 2380 C CA . GLY A 1 290 ? -24.020 21.602 -9.537 1.00 49.47 290 GLY A CA 1
ATOM 2381 C C . GLY A 1 290 ? -24.280 20.437 -10.505 1.00 49.47 290 GLY A C 1
ATOM 2382 O O . GLY A 1 290 ? -25.258 19.743 -10.258 1.00 49.47 290 GLY A O 1
ATOM 2383 N N . VAL A 1 291 ? -23.493 20.165 -11.555 1.00 51.75 291 VAL A N 1
ATOM 2384 C CA . VAL A 1 291 ? -23.897 19.125 -12.541 1.00 51.75 291 VAL A CA 1
ATOM 2385 C C . VAL A 1 291 ? -22.872 18.008 -12.768 1.00 51.75 291 VAL A C 1
ATOM 2387 O O . VAL A 1 291 ? 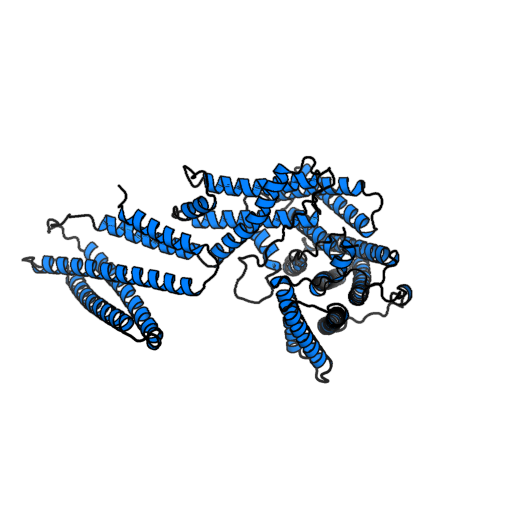-23.259 16.907 -13.150 1.00 51.75 291 VAL A O 1
ATOM 2390 N N . THR A 1 292 ? -21.589 18.197 -12.453 1.00 55.44 292 THR A N 1
ATOM 2391 C CA . THR A 1 292 ? -20.583 17.141 -12.673 1.00 55.44 292 THR A CA 1
ATOM 2392 C C . THR A 1 292 ? -19.549 17.086 -11.555 1.00 55.44 292 THR A C 1
ATOM 2394 O O . THR A 1 292 ? -18.654 17.926 -11.459 1.00 55.44 292 THR A O 1
ATOM 2397 N N . THR A 1 293 ? -19.642 16.062 -10.708 1.00 54.12 293 THR A N 1
ATOM 2398 C CA . THR A 1 293 ? -18.523 15.619 -9.875 1.00 54.12 293 THR A CA 1
ATOM 2399 C C . THR A 1 293 ? -17.517 14.902 -10.760 1.00 54.12 293 THR A C 1
ATOM 2401 O O . THR A 1 293 ? -17.778 13.814 -11.274 1.00 54.12 293 THR A O 1
ATOM 2404 N N . ILE A 1 294 ? -16.334 15.492 -10.922 1.00 55.50 294 ILE A N 1
ATOM 2405 C CA . ILE A 1 294 ? -15.204 14.776 -11.502 1.00 55.50 294 ILE A CA 1
ATOM 2406 C C . ILE A 1 294 ? -14.564 14.034 -10.339 1.00 55.50 294 ILE A C 1
ATOM 2408 O O . ILE A 1 294 ? -13.652 14.518 -9.668 1.00 55.50 294 ILE A O 1
ATOM 2412 N N . SER A 1 295 ? -15.103 12.852 -10.054 1.00 58.47 295 SER A N 1
ATOM 2413 C CA . SER A 1 295 ? -14.401 11.913 -9.197 1.00 58.47 295 SER A CA 1
ATOM 2414 C C . SER A 1 295 ? -13.202 11.405 -9.991 1.00 58.47 295 SER A C 1
ATOM 2416 O O . SER A 1 295 ? -13.405 10.820 -11.066 1.00 58.47 295 SER A O 1
ATOM 2418 N N . PRO A 1 296 ? -11.960 11.632 -9.532 1.00 55.00 296 PRO A N 1
ATOM 2419 C CA . PRO A 1 296 ? -10.839 10.886 -10.056 1.00 55.00 296 PRO A CA 1
ATOM 2420 C C . PRO A 1 296 ? -11.141 9.408 -9.805 1.00 55.00 296 PRO A C 1
ATOM 2422 O O . PRO A 1 296 ? -10.895 8.874 -8.729 1.00 55.00 296 PRO A O 1
ATOM 2425 N N . SER A 1 297 ? -11.649 8.712 -10.821 1.00 57.34 297 SER A N 1
ATOM 2426 C CA . SER A 1 297 ? -11.700 7.246 -10.876 1.00 57.34 297 SER A CA 1
ATOM 2427 C C . SER A 1 297 ? -10.289 6.684 -11.094 1.00 57.34 297 SER A C 1
ATOM 2429 O O . SER A 1 297 ? -10.084 5.679 -11.768 1.00 57.34 297 SER A O 1
ATOM 2431 N N . ILE A 1 298 ? -9.302 7.370 -10.521 1.00 59.56 298 ILE A N 1
ATOM 2432 C CA . ILE A 1 298 ? -7.893 7.088 -10.622 1.00 59.56 298 ILE A CA 1
ATOM 2433 C C . ILE A 1 298 ? -7.645 5.960 -9.630 1.00 59.56 298 ILE A C 1
ATOM 2435 O O . ILE A 1 298 ? -7.654 6.141 -8.412 1.00 59.56 298 ILE A O 1
ATOM 2439 N N . ARG A 1 299 ? -7.510 4.759 -10.179 1.00 62.78 299 ARG A N 1
ATOM 2440 C CA . ARG A 1 299 ? -7.117 3.570 -9.439 1.00 62.78 299 ARG A CA 1
ATOM 2441 C C . ARG A 1 299 ? -5.710 3.221 -9.864 1.00 62.78 299 ARG A C 1
ATOM 2443 O O . ARG A 1 299 ? -5.457 3.087 -11.055 1.00 62.78 299 ARG A O 1
ATOM 2450 N N . MET A 1 300 ? -4.852 3.013 -8.878 1.00 59.25 300 MET A N 1
ATOM 2451 C CA . MET A 1 300 ? -3.536 2.448 -9.117 1.00 59.25 300 MET A CA 1
ATOM 2452 C C . MET A 1 300 ? -3.705 1.015 -9.635 1.00 59.25 300 MET A C 1
ATOM 2454 O O . MET A 1 300 ? -4.300 0.175 -8.949 1.00 59.25 300 MET A O 1
ATOM 2458 N N . ASN A 1 301 ? -3.210 0.718 -10.834 1.00 61.69 301 ASN A N 1
ATOM 2459 C CA . ASN A 1 301 ? -3.190 -0.643 -11.350 1.00 61.69 301 ASN A CA 1
ATOM 2460 C C . ASN A 1 301 ? -2.171 -1.464 -10.549 1.00 61.69 301 ASN A C 1
ATOM 2462 O O . ASN A 1 301 ? -1.016 -1.079 -10.370 1.00 61.69 301 ASN A O 1
ATOM 2466 N N . CYS A 1 302 ? -2.602 -2.621 -10.053 1.00 54.56 302 CYS A N 1
ATOM 2467 C CA . CYS A 1 302 ? -1.742 -3.610 -9.403 1.00 54.56 302 CYS A CA 1
ATOM 2468 C C . CYS A 1 302 ? -1.622 -4.856 -10.299 1.00 54.56 302 CYS A C 1
ATOM 2470 O O . CYS A 1 302 ? -2.619 -5.229 -10.923 1.00 54.56 302 CYS A O 1
ATOM 2472 N N . PRO A 1 303 ? -0.473 -5.563 -10.319 1.00 53.56 303 PRO A N 1
ATOM 2473 C CA . PRO A 1 303 ? 0.711 -5.390 -9.465 1.00 53.56 303 PRO A CA 1
ATOM 2474 C C . PRO A 1 303 ? 1.742 -4.375 -9.996 1.00 53.56 303 PRO A C 1
ATOM 2476 O O . PRO A 1 303 ? 1.781 -4.085 -11.188 1.00 53.56 303 PRO A O 1
ATOM 2479 N N . ILE A 1 304 ? 2.591 -3.873 -9.093 1.00 63.47 304 ILE A N 1
ATOM 2480 C CA . ILE A 1 304 ? 3.723 -2.988 -9.402 1.00 63.47 304 ILE A CA 1
ATOM 2481 C C . ILE A 1 304 ? 4.915 -3.856 -9.869 1.00 63.47 304 ILE A C 1
ATOM 2483 O O . ILE A 1 304 ? 5.295 -4.778 -9.146 1.00 63.47 304 ILE A O 1
ATOM 2487 N N . PRO A 1 305 ? 5.507 -3.621 -11.053 1.00 55.19 305 PRO A N 1
ATOM 2488 C CA . PRO A 1 305 ? 6.672 -4.367 -11.536 1.00 55.19 305 PRO A CA 1
ATOM 2489 C C . PRO A 1 305 ? 7.956 -4.018 -10.769 1.00 55.19 305 PRO A C 1
ATOM 2491 O O . PRO A 1 305 ? 8.206 -2.837 -10.525 1.00 55.19 305 PRO A O 1
ATOM 2494 N N . GLY A 1 306 ? 8.797 -5.022 -10.474 1.00 52.25 306 GLY A N 1
ATOM 2495 C CA . GLY A 1 306 ? 10.191 -4.804 -10.043 1.00 52.25 306 GLY A CA 1
ATOM 2496 C C . GLY A 1 306 ? 10.665 -5.456 -8.741 1.00 52.25 306 GLY A C 1
ATOM 2497 O O . GLY A 1 306 ? 11.786 -5.193 -8.342 1.00 52.25 306 GLY A O 1
ATOM 2498 N N . GLY A 1 307 ? 9.878 -6.297 -8.060 1.00 51.09 307 GLY A N 1
ATOM 2499 C CA . GLY A 1 307 ? 10.331 -6.890 -6.789 1.00 51.09 307 GLY A CA 1
ATOM 2500 C C . GLY A 1 307 ? 10.433 -8.413 -6.739 1.00 51.09 307 GLY A C 1
ATOM 2501 O O . GLY A 1 307 ? 10.475 -9.022 -5.676 1.00 51.09 307 GLY A O 1
ATOM 2502 N N . THR A 1 308 ? 10.542 -9.068 -7.891 1.00 43.25 308 THR A N 1
ATOM 2503 C CA . THR A 1 308 ? 10.791 -10.511 -7.941 1.00 43.25 308 THR A CA 1
ATOM 2504 C C . THR A 1 308 ? 12.273 -10.834 -7.725 1.00 43.25 308 THR A C 1
ATOM 2506 O O . THR A 1 308 ? 12.936 -11.295 -8.652 1.00 43.25 308 THR A O 1
ATOM 2509 N N . SER A 1 309 ? 12.806 -10.624 -6.519 1.00 43.00 309 SER A N 1
ATOM 2510 C CA . SER A 1 309 ? 13.971 -11.390 -6.068 1.00 43.00 309 SER A CA 1
ATOM 2511 C C . SER A 1 309 ? 13.486 -12.760 -5.575 1.00 43.00 309 SER A C 1
ATOM 2513 O O . SER A 1 309 ? 12.547 -12.906 -4.796 1.00 43.00 309 SER A O 1
ATOM 2515 N N . SER A 1 310 ? 14.060 -13.803 -6.161 1.00 40.66 310 SER A N 1
ATOM 2516 C CA . SER A 1 310 ? 13.564 -15.177 -6.188 1.00 40.66 310 SER A CA 1
ATOM 2517 C C . SER A 1 310 ? 13.912 -16.009 -4.944 1.00 40.66 310 SER A C 1
ATOM 2519 O O . SER A 1 310 ? 14.401 -17.130 -5.079 1.00 40.66 310 SER A O 1
ATOM 2521 N N . SER A 1 311 ? 13.634 -15.517 -3.735 1.00 37.25 311 SER A N 1
ATOM 2522 C CA . SER A 1 311 ? 13.713 -16.340 -2.517 1.00 37.25 311 SER A CA 1
ATOM 2523 C C . SER A 1 311 ? 12.763 -15.848 -1.423 1.00 37.25 311 SER A C 1
ATOM 2525 O O . SER A 1 311 ? 12.947 -14.770 -0.871 1.00 37.25 311 SER A O 1
ATOM 2527 N N . SER A 1 312 ? 11.790 -16.695 -1.079 1.00 37.53 312 SER A N 1
ATOM 2528 C CA . SER A 1 312 ? 10.767 -16.535 -0.030 1.00 37.53 312 SER A CA 1
ATOM 2529 C C . SER A 1 312 ? 9.747 -15.396 -0.221 1.00 37.53 312 SER A C 1
ATOM 2531 O O . SER A 1 312 ? 10.031 -14.211 -0.349 1.00 37.53 312 SER A O 1
ATOM 2533 N N . SER A 1 313 ? 8.489 -15.816 -0.257 1.00 42.72 313 SER A N 1
ATOM 2534 C CA . SER A 1 313 ? 7.283 -15.097 -0.655 1.00 42.72 313 SER A CA 1
ATOM 2535 C C . SER A 1 313 ? 6.691 -14.161 0.412 1.00 42.72 313 SER A C 1
ATOM 2537 O O . SER A 1 313 ? 5.469 -14.152 0.598 1.00 42.72 313 SER A O 1
ATOM 2539 N N . GLU A 1 314 ? 7.523 -13.381 1.103 1.00 35.41 314 GLU A N 1
ATOM 2540 C CA . GLU A 1 314 ? 7.086 -12.432 2.147 1.00 35.41 314 GLU A CA 1
ATOM 2541 C C . GLU A 1 314 ? 7.168 -10.950 1.739 1.00 35.41 314 GLU A C 1
ATOM 2543 O O . GLU A 1 314 ? 6.681 -10.090 2.464 1.00 35.41 314 GLU A O 1
ATOM 2548 N N . HIS A 1 315 ? 7.730 -10.620 0.572 1.00 38.56 315 HIS A N 1
ATOM 2549 C CA . HIS A 1 315 ? 8.201 -9.254 0.297 1.00 38.56 315 HIS A CA 1
ATOM 2550 C C . HIS A 1 315 ? 7.316 -8.345 -0.580 1.00 38.56 315 HIS A C 1
ATOM 2552 O O . HIS A 1 315 ? 7.648 -7.174 -0.731 1.00 38.56 315 HIS A O 1
ATOM 2558 N N . ASP A 1 316 ? 6.165 -8.781 -1.100 1.00 37.38 316 ASP A N 1
ATOM 2559 C CA . ASP A 1 316 ? 5.386 -7.955 -2.054 1.00 37.38 316 ASP A CA 1
ATOM 2560 C C . ASP A 1 316 ? 4.733 -6.693 -1.436 1.00 37.38 316 ASP A C 1
ATOM 2562 O O . ASP A 1 316 ? 4.309 -5.793 -2.161 1.00 37.38 316 ASP A O 1
ATOM 2566 N N . ILE A 1 317 ? 4.644 -6.602 -0.103 1.00 38.88 317 ILE A N 1
ATOM 2567 C CA . ILE A 1 317 ? 4.154 -5.409 0.623 1.00 38.88 317 ILE A CA 1
ATOM 2568 C C . ILE A 1 317 ? 5.335 -4.555 1.123 1.00 38.88 317 ILE A C 1
ATOM 2570 O O . ILE A 1 317 ? 5.269 -3.326 1.089 1.00 38.88 317 ILE A O 1
ATOM 2574 N N . TYR A 1 318 ? 6.452 -5.197 1.477 1.00 34.72 318 TYR A N 1
ATOM 2575 C CA . TYR A 1 318 ? 7.732 -4.555 1.796 1.00 34.72 318 TYR A CA 1
ATOM 2576 C C . TYR A 1 318 ? 8.336 -3.819 0.592 1.00 34.72 318 TYR A C 1
ATOM 2578 O O . TYR A 1 318 ? 8.946 -2.758 0.738 1.00 34.72 318 TYR A O 1
ATOM 2586 N N . GLN A 1 319 ? 8.103 -4.341 -0.614 1.00 40.81 319 GLN A N 1
ATOM 2587 C CA . GLN A 1 319 ? 8.679 -3.839 -1.852 1.00 40.81 319 GLN A CA 1
ATOM 2588 C C . GLN A 1 319 ? 8.311 -2.402 -2.174 1.00 40.81 319 GLN A C 1
ATOM 2590 O O . GLN A 1 319 ? 9.126 -1.773 -2.805 1.00 40.81 319 GLN A O 1
ATOM 2595 N N . VAL A 1 320 ? 7.182 -1.817 -1.759 1.00 41.09 320 VAL A N 1
ATOM 2596 C CA . VAL A 1 320 ? 6.941 -0.396 -2.093 1.00 41.09 320 VAL A CA 1
ATOM 2597 C C . VAL A 1 320 ? 7.690 0.549 -1.167 1.00 41.09 320 VAL A C 1
ATOM 2599 O O . VAL A 1 320 ? 8.132 1.583 -1.636 1.00 41.09 320 VAL A O 1
ATOM 2602 N N . LYS A 1 321 ? 7.930 0.201 0.102 1.00 40.19 321 LYS A N 1
ATOM 2603 C CA . LYS A 1 321 ? 8.821 0.997 0.963 1.00 40.19 321 LYS A CA 1
ATOM 2604 C C . LYS A 1 321 ? 10.290 0.747 0.619 1.00 40.19 321 LYS A C 1
ATOM 2606 O O . LYS A 1 321 ? 11.051 1.701 0.621 1.00 40.19 321 LYS A O 1
ATOM 2611 N N . CYS A 1 322 ? 10.678 -0.487 0.284 1.00 37.81 322 CYS A N 1
ATOM 2612 C CA . CYS A 1 322 ? 12.021 -0.799 -0.216 1.00 37.81 322 CYS A CA 1
ATOM 2613 C C . CYS A 1 322 ? 12.269 -0.187 -1.596 1.00 37.81 322 CYS A C 1
ATOM 2615 O O . CYS A 1 322 ? 13.275 0.479 -1.746 1.00 37.81 322 CYS A O 1
ATOM 2617 N N . LEU A 1 323 ? 11.330 -0.278 -2.543 1.00 41.47 323 LEU A N 1
ATOM 2618 C CA . LEU A 1 323 ? 11.403 0.405 -3.838 1.00 41.47 323 LEU A CA 1
ATOM 2619 C C . LEU A 1 323 ? 11.329 1.912 -3.645 1.00 41.47 323 LEU A C 1
ATOM 2621 O O . LEU A 1 323 ? 12.102 2.598 -4.269 1.00 41.47 323 LEU A O 1
ATOM 2625 N N . VAL A 1 324 ? 10.478 2.474 -2.781 1.00 44.69 324 VAL A N 1
ATOM 2626 C CA . VAL A 1 324 ? 10.502 3.926 -2.528 1.00 44.69 324 VAL A CA 1
ATOM 2627 C C . VAL A 1 324 ? 11.814 4.326 -1.859 1.00 44.69 324 VAL A C 1
ATOM 2629 O O . VAL A 1 324 ? 12.355 5.332 -2.260 1.00 44.69 324 VAL A O 1
ATOM 2632 N N . LYS A 1 325 ? 12.404 3.555 -0.936 1.00 49.38 325 LYS A N 1
ATOM 2633 C CA . LYS A 1 325 ? 13.722 3.861 -0.345 1.00 49.38 325 LYS A CA 1
ATOM 2634 C C . LYS A 1 325 ? 14.884 3.700 -1.336 1.00 49.38 325 LYS A C 1
ATOM 2636 O O . LYS A 1 325 ? 15.690 4.612 -1.457 1.00 49.38 325 LYS A O 1
ATOM 2641 N N . GLU A 1 326 ? 14.948 2.602 -2.084 1.00 42.81 326 GLU A N 1
ATOM 2642 C CA . GLU A 1 326 ? 15.935 2.362 -3.149 1.00 42.81 326 GLU A CA 1
ATOM 2643 C C . GLU A 1 326 ? 15.773 3.373 -4.288 1.00 42.81 326 GLU A C 1
ATOM 2645 O O . GLU A 1 326 ? 16.749 3.961 -4.738 1.00 42.81 326 GLU A O 1
ATOM 2650 N N . ILE A 1 327 ? 14.539 3.669 -4.699 1.00 44.97 327 ILE A N 1
ATOM 2651 C CA . ILE A 1 327 ? 14.241 4.709 -5.684 1.00 44.97 327 ILE A CA 1
ATOM 2652 C C . ILE A 1 327 ? 14.439 6.103 -5.086 1.00 44.97 327 ILE A C 1
ATOM 2654 O O . ILE A 1 327 ? 14.764 7.004 -5.833 1.00 44.97 327 ILE A O 1
ATOM 2658 N N . ASN A 1 328 ? 14.318 6.332 -3.778 1.00 46.12 328 ASN A N 1
ATOM 2659 C CA . ASN A 1 328 ? 14.652 7.618 -3.147 1.00 46.12 328 ASN A CA 1
ATOM 2660 C C . ASN A 1 328 ? 16.163 7.845 -3.114 1.00 46.12 328 ASN A C 1
ATOM 2662 O O . ASN A 1 328 ? 16.591 8.989 -3.214 1.00 46.12 328 ASN A O 1
ATOM 2666 N N . HIS A 1 329 ? 16.965 6.781 -3.030 1.00 51.25 329 HIS A N 1
ATOM 2667 C CA . HIS A 1 329 ? 18.402 6.873 -3.282 1.00 51.25 329 HIS A CA 1
ATOM 2668 C C . HIS A 1 329 ? 18.716 7.174 -4.762 1.00 51.25 329 HIS A C 1
ATOM 2670 O O . HIS A 1 329 ? 19.745 7.783 -5.037 1.00 51.25 329 HIS A O 1
ATOM 2676 N N . LEU A 1 330 ? 17.837 6.799 -5.704 1.00 38.78 330 LEU A N 1
ATOM 2677 C CA . LEU A 1 330 ? 17.989 7.054 -7.151 1.00 38.78 330 LEU A CA 1
ATOM 2678 C C . LEU A 1 330 ? 17.333 8.367 -7.632 1.00 38.78 330 LEU A C 1
ATOM 2680 O O . LEU A 1 330 ? 17.755 8.974 -8.614 1.00 38.78 330 LEU A O 1
ATOM 2684 N N . SER A 1 331 ? 16.285 8.826 -6.954 1.00 46.97 331 SER A N 1
ATOM 2685 C CA . SER A 1 331 ? 15.589 10.081 -7.197 1.00 46.97 331 SER A CA 1
ATOM 2686 C C . SER A 1 331 ? 16.440 11.178 -6.585 1.00 46.97 331 SER A C 1
ATOM 2688 O O . SER A 1 331 ? 16.372 11.434 -5.388 1.00 46.97 331 SER A O 1
ATOM 2690 N N . ASN A 1 332 ? 17.178 11.897 -7.426 1.00 48.59 332 ASN A N 1
ATOM 2691 C CA . ASN A 1 332 ? 17.991 13.054 -7.035 1.00 48.59 332 ASN A CA 1
ATOM 2692 C C . ASN A 1 332 ? 17.207 14.196 -6.343 1.00 48.59 332 ASN A C 1
ATOM 2694 O O . ASN A 1 332 ? 17.788 15.232 -6.021 1.00 48.59 332 ASN A O 1
ATOM 2698 N N . LYS A 1 333 ? 15.889 14.065 -6.117 1.00 58.00 333 LYS A N 1
ATOM 2699 C CA . LYS A 1 333 ? 15.129 15.008 -5.292 1.00 58.00 333 LYS A CA 1
ATOM 2700 C C . LYS A 1 333 ? 15.332 14.687 -3.807 1.00 58.00 333 LYS A C 1
ATOM 2702 O O . LYS A 1 333 ? 14.893 13.630 -3.357 1.00 58.00 333 LYS A O 1
ATOM 2707 N N . PRO A 1 334 ? 15.904 15.612 -3.019 1.00 77.00 334 PRO A N 1
ATOM 2708 C CA . PRO A 1 334 ? 16.114 15.385 -1.597 1.00 77.00 334 PRO A CA 1
ATOM 2709 C C . PRO A 1 334 ? 14.770 15.180 -0.885 1.00 77.00 334 PRO A C 1
ATOM 2711 O O . PRO A 1 334 ? 13.813 15.913 -1.148 1.00 77.00 334 PRO A O 1
ATOM 2714 N N . LEU A 1 335 ? 14.703 14.219 0.046 1.00 84.31 335 LEU A N 1
ATOM 2715 C CA . LEU A 1 335 ? 13.528 13.889 0.874 1.00 84.31 335 LEU A CA 1
ATOM 2716 C C . LEU A 1 335 ? 12.822 15.140 1.437 1.00 84.31 335 LEU A C 1
ATOM 2718 O O . LEU A 1 335 ? 11.594 15.231 1.436 1.00 84.31 335 LEU A O 1
ATOM 2722 N N . LYS A 1 336 ? 13.598 16.169 1.796 1.00 87.19 336 LYS A N 1
ATOM 2723 C CA . LYS A 1 336 ? 13.113 17.489 2.234 1.00 87.19 336 LYS A CA 1
ATOM 2724 C C . LYS A 1 336 ? 12.148 18.162 1.245 1.00 87.19 336 LYS A C 1
ATOM 2726 O O . LYS A 1 336 ? 11.174 18.778 1.668 1.00 87.19 336 LYS A O 1
ATOM 2731 N N . VAL A 1 337 ? 12.382 18.055 -0.067 1.00 87.62 337 VAL A N 1
ATOM 2732 C CA . VAL A 1 337 ? 11.490 18.621 -1.100 1.00 87.62 337 VAL A CA 1
ATOM 2733 C C . VAL A 1 337 ? 10.145 17.898 -1.099 1.00 87.62 337 VAL A C 1
ATOM 2735 O O . VAL A 1 337 ? 9.105 18.552 -1.147 1.00 87.62 337 VAL A O 1
ATOM 2738 N N . ARG A 1 338 ? 10.151 16.563 -0.979 1.00 88.69 338 ARG A N 1
ATOM 2739 C CA . ARG A 1 338 ? 8.924 15.752 -0.895 1.00 88.69 338 ARG A CA 1
ATOM 2740 C C . ARG A 1 338 ? 8.119 16.104 0.356 1.00 88.69 338 ARG A C 1
ATOM 2742 O O . ARG A 1 338 ? 6.913 16.325 0.250 1.00 88.69 338 ARG A O 1
ATOM 2749 N N . LEU A 1 339 ? 8.794 16.237 1.498 1.00 92.00 339 LEU A N 1
ATOM 2750 C CA . LEU A 1 339 ? 8.167 16.605 2.767 1.00 92.00 339 LEU A CA 1
ATOM 2751 C C . LEU A 1 339 ? 7.643 18.047 2.782 1.00 92.00 339 LEU A C 1
ATOM 2753 O O . LEU A 1 339 ? 6.626 18.315 3.411 1.00 92.00 339 LEU A O 1
ATOM 2757 N N . ARG A 1 340 ? 8.253 18.976 2.037 1.00 93.81 340 ARG A N 1
ATOM 2758 C CA . ARG A 1 340 ? 7.702 20.332 1.876 1.00 93.81 340 ARG A CA 1
ATOM 2759 C C . ARG A 1 340 ? 6.329 20.313 1.198 1.00 93.81 340 ARG A C 1
ATOM 2761 O O . ARG A 1 340 ? 5.436 21.039 1.620 1.00 93.81 340 ARG A O 1
ATOM 2768 N N . ILE A 1 341 ? 6.138 19.463 0.189 1.00 93.25 341 ILE A N 1
ATOM 2769 C CA . ILE A 1 341 ? 4.829 19.288 -0.461 1.00 93.25 341 ILE A CA 1
ATOM 2770 C C . ILE A 1 341 ? 3.822 18.676 0.520 1.00 93.25 341 ILE A C 1
ATOM 2772 O O . ILE A 1 341 ? 2.675 19.116 0.584 1.00 93.25 341 ILE A O 1
ATOM 2776 N N . ASP A 1 342 ? 4.246 17.683 1.305 1.00 94.44 342 ASP A N 1
ATOM 2777 C CA . ASP A 1 342 ? 3.405 17.081 2.343 1.00 94.44 342 ASP A CA 1
ATOM 2778 C C . ASP A 1 342 ? 2.986 18.111 3.405 1.00 94.44 342 ASP A C 1
ATOM 2780 O O . ASP A 1 342 ? 1.821 18.130 3.798 1.00 94.44 342 ASP A O 1
ATOM 2784 N N . LEU A 1 343 ? 3.885 19.019 3.800 1.00 95.88 343 LEU A N 1
ATOM 2785 C CA . LEU A 1 343 ? 3.582 20.130 4.704 1.00 95.88 343 LEU A CA 1
ATOM 2786 C C . LEU A 1 343 ? 2.495 21.054 4.127 1.00 95.88 343 LEU A C 1
ATOM 2788 O O . LEU A 1 343 ? 1.525 21.369 4.819 1.00 95.88 343 LEU A O 1
ATOM 2792 N N . GLU A 1 344 ? 2.613 21.466 2.858 1.00 95.88 344 GLU A N 1
ATOM 2793 C CA . GLU A 1 344 ? 1.594 22.308 2.207 1.00 95.88 344 GLU A CA 1
ATOM 2794 C C . GLU A 1 344 ? 0.231 21.597 2.143 1.00 95.88 344 GLU A C 1
ATOM 2796 O O . GLU A 1 344 ? -0.813 22.194 2.425 1.00 95.88 344 GLU A O 1
ATOM 2801 N N . MET A 1 345 ? 0.233 20.296 1.840 1.00 94.31 345 MET A N 1
ATOM 2802 C CA . MET A 1 345 ? -0.978 19.472 1.814 1.00 94.31 345 MET A CA 1
ATOM 2803 C C . MET A 1 345 ? -1.618 19.321 3.196 1.00 94.31 345 MET A C 1
ATOM 2805 O O . MET A 1 345 ? -2.842 19.422 3.314 1.00 94.31 345 MET A O 1
ATOM 2809 N N . MET A 1 346 ? -0.812 19.100 4.242 1.00 95.19 346 MET A N 1
ATOM 2810 C CA . MET A 1 346 ? -1.266 19.056 5.635 1.00 95.19 346 MET A CA 1
ATOM 2811 C C . MET A 1 346 ? -1.915 20.370 6.040 1.00 95.19 346 MET A C 1
ATOM 2813 O O . MET A 1 346 ? -3.030 20.364 6.556 1.00 95.19 346 MET A O 1
ATOM 2817 N N . LYS A 1 347 ? -1.259 21.497 5.752 1.00 96.00 347 LYS A N 1
ATOM 2818 C CA . LYS A 1 347 ? -1.766 22.834 6.065 1.00 96.00 347 LYS A CA 1
ATOM 2819 C C . LYS A 1 347 ? -3.140 23.073 5.451 1.00 96.00 347 LYS A C 1
ATOM 2821 O O . LYS A 1 347 ? -4.079 23.473 6.143 1.00 96.00 347 LYS A O 1
ATOM 2826 N N . ALA A 1 348 ? -3.271 22.773 4.160 1.00 93.31 348 ALA A N 1
ATOM 2827 C CA . ALA A 1 348 ? -4.529 22.906 3.442 1.00 93.31 348 ALA A CA 1
ATOM 2828 C C . ALA A 1 348 ? -5.603 21.944 3.995 1.00 93.31 348 ALA A C 1
ATOM 2830 O O . ALA A 1 348 ? -6.750 22.341 4.193 1.00 93.31 348 ALA A O 1
ATOM 2831 N N . LEU A 1 349 ? -5.234 20.702 4.332 1.00 92.19 349 LEU A N 1
ATOM 2832 C CA . LEU A 1 349 ? -6.128 19.731 4.973 1.00 92.19 349 LEU A CA 1
ATOM 2833 C C . LEU A 1 349 ? -6.632 20.191 6.341 1.00 92.19 349 LEU A C 1
ATOM 2835 O O . LEU A 1 349 ? -7.826 20.070 6.600 1.00 92.19 349 LEU A O 1
ATOM 2839 N N . ILE A 1 350 ? -5.753 20.692 7.207 1.00 93.88 350 ILE A N 1
ATOM 2840 C CA . ILE A 1 350 ? -6.102 21.151 8.556 1.00 93.88 350 ILE A CA 1
ATOM 2841 C C . ILE A 1 350 ? -7.051 22.348 8.462 1.00 93.88 350 ILE A C 1
ATOM 2843 O O . ILE A 1 350 ? -8.077 22.378 9.145 1.00 93.88 350 ILE A O 1
ATOM 2847 N N . LYS A 1 351 ? -6.767 23.295 7.560 1.00 92.94 351 LYS A N 1
ATOM 2848 C CA . LYS A 1 351 ? -7.637 24.445 7.280 1.00 92.94 351 LYS A CA 1
ATOM 2849 C C . LYS A 1 351 ? -9.030 24.004 6.832 1.00 92.94 351 LYS A C 1
ATOM 2851 O O . LYS A 1 351 ? -10.013 24.421 7.441 1.00 92.94 351 LYS A O 1
ATOM 2856 N N . ASP A 1 352 ? -9.116 23.115 5.845 1.00 88.06 352 ASP A N 1
ATOM 2857 C CA . ASP A 1 352 ? -10.392 22.571 5.370 1.00 88.06 352 ASP A CA 1
ATOM 2858 C C . ASP A 1 352 ? -11.110 21.794 6.482 1.00 88.06 352 ASP A C 1
ATOM 2860 O O . ASP A 1 352 ? -12.317 21.929 6.681 1.00 88.06 352 ASP A O 1
ATOM 2864 N N . GLY A 1 353 ? -10.351 21.022 7.260 1.00 87.25 353 GLY A N 1
ATOM 2865 C CA . GLY A 1 353 ? -10.835 20.287 8.415 1.00 87.25 353 GLY A CA 1
ATOM 2866 C C . GLY A 1 353 ? -11.491 21.210 9.435 1.00 87.25 353 GLY A C 1
ATOM 2867 O O . GLY A 1 353 ? -12.589 20.915 9.888 1.00 87.25 353 GLY A O 1
ATOM 2868 N N . ARG A 1 354 ? -10.883 22.348 9.790 1.00 90.44 354 ARG A N 1
ATOM 2869 C CA . ARG A 1 354 ? -11.442 23.333 10.742 1.00 90.44 354 ARG A CA 1
ATOM 2870 C C . ARG A 1 354 ? -12.799 23.905 10.315 1.00 90.44 354 ARG A C 1
ATOM 2872 O O . ARG A 1 354 ? -13.581 24.268 11.186 1.00 90.44 354 ARG A O 1
ATOM 2879 N N . LEU A 1 355 ? -13.106 23.924 9.019 1.00 88.12 355 LEU A N 1
ATOM 2880 C CA . LEU A 1 355 ? -14.384 24.421 8.494 1.00 88.12 355 LEU A CA 1
ATOM 2881 C C . LEU A 1 355 ? -15.540 23.409 8.619 1.00 88.12 355 LEU A C 1
ATOM 2883 O O . LEU A 1 355 ? -16.707 23.788 8.504 1.00 88.12 355 LEU A O 1
ATOM 2887 N N . ILE A 1 356 ? -15.251 22.129 8.876 1.00 85.06 356 ILE A N 1
ATOM 2888 C CA . ILE A 1 356 ? -16.277 21.093 9.054 1.00 85.06 356 ILE A CA 1
ATOM 2889 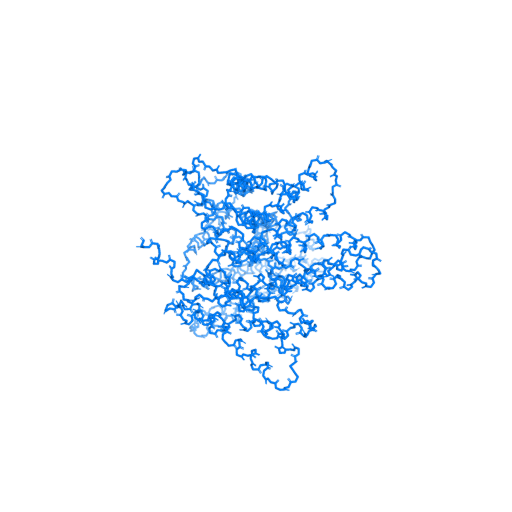C C . ILE A 1 356 ? -16.913 21.251 10.444 1.00 85.06 356 ILE A C 1
ATOM 2891 O O . ILE A 1 356 ? -16.266 20.984 11.455 1.00 85.06 356 ILE A O 1
ATOM 2895 N N . LYS A 1 357 ? -18.189 21.661 10.498 1.00 87.19 357 LYS A N 1
ATOM 2896 C CA . LYS A 1 357 ? -18.920 21.898 11.762 1.00 87.19 357 LYS A CA 1
ATOM 2897 C C . LYS A 1 357 ? -19.226 20.611 12.538 1.00 87.19 357 LYS A C 1
ATOM 2899 O O . LYS A 1 357 ? -19.036 20.566 13.747 1.00 87.19 357 LYS A O 1
ATOM 2904 N N . ASN A 1 358 ? -19.656 19.561 11.837 1.00 84.06 358 ASN A N 1
ATOM 2905 C CA . ASN A 1 358 ? -20.107 18.303 12.438 1.00 84.06 358 ASN A CA 1
ATOM 2906 C C . ASN A 1 358 ? -19.098 17.192 12.144 1.00 84.06 358 ASN A C 1
ATOM 2908 O O . ASN A 1 358 ? -19.284 16.402 11.221 1.00 84.06 358 ASN A O 1
ATOM 2912 N N . LYS A 1 359 ? -17.995 17.177 12.891 1.00 84.75 359 LYS A N 1
ATOM 2913 C CA . LYS A 1 359 ? -16.996 16.106 12.805 1.00 84.75 359 LYS A CA 1
ATOM 2914 C C . LYS A 1 359 ? -17.373 14.986 13.761 1.00 84.75 359 LYS A C 1
ATOM 2916 O O . LYS A 1 359 ? -17.714 15.275 14.911 1.00 84.75 359 LYS A O 1
ATOM 2921 N N . ASP A 1 360 ? -17.253 13.748 13.298 1.00 87.19 360 ASP A N 1
ATOM 2922 C CA . ASP A 1 360 ? -17.214 12.599 14.199 1.00 87.19 360 ASP A CA 1
ATOM 2923 C C . ASP A 1 360 ? -15.928 12.637 15.048 1.00 87.19 360 ASP A C 1
ATOM 2925 O O . ASP A 1 360 ? -15.016 13.443 14.806 1.00 87.19 360 ASP A O 1
ATOM 2929 N N . GLU A 1 361 ? -15.878 11.845 16.113 1.00 90.06 361 GLU A N 1
ATOM 2930 C CA . GLU A 1 361 ? -14.777 11.907 17.072 1.00 90.06 361 GLU A CA 1
ATOM 2931 C C . GLU A 1 361 ? -13.478 11.405 16.444 1.00 90.06 361 GLU A C 1
ATOM 2933 O O . GLU A 1 361 ? -12.420 11.995 16.673 1.00 90.06 361 GLU A O 1
ATOM 2938 N N . ARG A 1 362 ? -13.551 10.391 15.571 1.00 91.25 362 ARG A N 1
ATOM 2939 C CA . ARG A 1 362 ? -12.379 9.890 14.840 1.00 91.25 362 ARG A CA 1
ATOM 2940 C C . ARG A 1 362 ? -11.739 10.962 13.971 1.00 91.25 362 ARG A C 1
ATOM 2942 O O . ARG A 1 362 ? -10.517 11.099 13.977 1.00 91.25 362 ARG A O 1
ATOM 2949 N N . LEU A 1 363 ? -12.535 11.736 13.229 1.00 88.31 363 LEU A N 1
ATOM 2950 C CA . LEU A 1 363 ? -12.022 12.815 12.388 1.00 88.31 363 LEU A CA 1
ATOM 2951 C C . LEU A 1 363 ? -11.381 13.926 13.224 1.00 88.31 363 LEU A C 1
ATOM 2953 O O . LEU A 1 363 ? -10.379 14.493 12.793 1.00 88.31 363 LEU A O 1
ATOM 2957 N N . LYS A 1 364 ? -11.926 14.236 14.409 1.00 92.44 364 LYS A N 1
ATOM 2958 C CA . LYS A 1 364 ? -11.310 15.206 15.331 1.00 92.44 364 LYS A CA 1
ATOM 2959 C C . LYS A 1 364 ? -9.930 14.732 15.781 1.00 92.44 364 LYS A C 1
ATOM 2961 O O . LYS A 1 364 ? -8.963 15.461 15.585 1.00 92.44 364 LYS A O 1
ATOM 2966 N N . VAL A 1 365 ? -9.838 13.512 16.314 1.00 94.69 365 VAL A N 1
ATOM 2967 C CA . VAL A 1 365 ? -8.570 12.935 16.788 1.00 94.69 365 VAL A CA 1
ATOM 2968 C C . VAL A 1 365 ? -7.551 12.859 15.653 1.00 94.69 365 VAL A C 1
ATOM 2970 O O . VAL A 1 365 ? -6.431 13.337 15.800 1.00 94.69 365 VAL A O 1
ATOM 2973 N N . TRP A 1 366 ? -7.941 12.350 14.483 1.00 94.25 366 TRP A N 1
ATOM 2974 C CA . TRP A 1 366 ? -7.030 12.243 13.342 1.00 94.25 366 TRP A CA 1
ATOM 2975 C C . TRP A 1 366 ? -6.524 13.605 12.846 1.00 94.25 366 TRP A C 1
ATOM 2977 O O . TRP A 1 366 ? -5.345 13.731 12.525 1.00 94.25 366 TRP A O 1
ATOM 2987 N N . LEU A 1 367 ? -7.378 14.637 12.799 1.00 93.56 367 LEU A N 1
ATOM 2988 C CA . LEU A 1 367 ? -6.947 15.991 12.430 1.00 93.56 367 LEU A CA 1
ATOM 2989 C C . LEU A 1 367 ? -5.980 16.590 13.457 1.00 93.56 367 LEU A C 1
ATOM 2991 O O . LEU A 1 367 ? -5.024 17.238 13.044 1.00 93.56 367 LEU A O 1
ATOM 2995 N N . ASN A 1 368 ? -6.193 16.349 14.753 1.00 96.12 368 ASN A N 1
ATOM 2996 C CA . ASN A 1 368 ? -5.269 16.797 15.797 1.00 96.12 368 ASN A CA 1
ATOM 2997 C C . ASN A 1 368 ? -3.900 16.119 15.641 1.00 96.12 368 ASN A C 1
ATOM 2999 O O . ASN A 1 368 ? -2.879 16.791 15.615 1.00 96.12 368 ASN A O 1
ATOM 3003 N N . GLN A 1 369 ? -3.877 14.804 15.407 1.00 95.50 369 GLN A N 1
ATOM 3004 C CA . GLN A 1 369 ? -2.631 14.072 15.157 1.00 95.50 369 GLN A CA 1
ATOM 3005 C C . GLN A 1 369 ? -1.910 14.556 13.887 1.00 95.50 369 GLN A C 1
ATOM 3007 O O . GLN A 1 369 ? -0.682 14.614 13.860 1.00 95.50 369 GLN A O 1
ATOM 3012 N N . MET A 1 370 ? -2.655 14.916 12.831 1.00 94.12 370 MET A N 1
ATOM 3013 C CA . MET A 1 370 ? -2.083 15.544 11.633 1.00 94.12 370 MET A CA 1
ATOM 3014 C C . MET A 1 370 ? -1.495 16.925 11.941 1.00 94.12 370 MET A C 1
ATOM 3016 O O . MET A 1 370 ? -0.467 17.277 11.367 1.00 94.12 370 MET A O 1
ATOM 3020 N N . GLU A 1 371 ? -2.136 17.700 12.818 1.00 96.38 371 GLU A N 1
ATOM 3021 C CA . GLU A 1 371 ? -1.658 19.013 13.255 1.00 96.38 371 GLU A CA 1
ATOM 3022 C C . GLU A 1 371 ? -0.359 18.905 14.062 1.00 96.38 371 GLU A C 1
ATOM 3024 O O . GLU A 1 371 ? 0.578 19.646 13.778 1.00 96.38 371 GLU A O 1
ATOM 3029 N N . ASP A 1 372 ? -0.240 17.922 14.956 1.00 95.44 372 ASP A N 1
ATOM 3030 C CA . ASP A 1 372 ? 1.008 17.665 15.687 1.00 95.44 372 ASP A CA 1
ATOM 3031 C C . ASP A 1 372 ? 2.180 17.382 14.732 1.00 95.44 372 ASP A C 1
ATOM 3033 O O . ASP A 1 372 ? 3.254 17.967 14.853 1.00 95.44 372 ASP A O 1
ATOM 3037 N N . ILE A 1 373 ? 1.969 16.503 13.741 1.00 94.31 373 ILE A N 1
ATOM 3038 C CA . ILE A 1 373 ? 3.000 16.164 12.745 1.00 94.31 373 ILE A CA 1
ATOM 3039 C C . ILE A 1 373 ? 3.332 17.383 11.878 1.00 94.31 373 ILE A C 1
ATOM 3041 O O . ILE A 1 373 ? 4.493 17.596 11.535 1.00 94.31 373 ILE A O 1
ATOM 3045 N N . TYR A 1 374 ? 2.322 18.178 11.517 1.00 96.00 374 TYR A N 1
ATOM 3046 C CA . TYR A 1 374 ? 2.505 19.418 10.769 1.00 96.00 374 TYR A CA 1
ATOM 3047 C C . TYR A 1 374 ? 3.409 20.397 11.527 1.00 96.00 374 TYR A C 1
ATOM 3049 O O . TYR A 1 374 ? 4.333 20.933 10.921 1.00 96.00 374 TYR A O 1
ATOM 3057 N N . VAL A 1 375 ? 3.186 20.595 12.830 1.00 95.75 375 VAL A N 1
ATOM 3058 C CA . VAL A 1 375 ? 4.006 21.491 13.662 1.00 95.75 375 VAL A CA 1
ATOM 3059 C C . VAL A 1 375 ? 5.449 20.993 13.745 1.00 95.75 375 VAL A C 1
ATOM 3061 O O . VAL A 1 375 ? 6.369 21.780 13.520 1.00 95.75 375 VAL A O 1
ATOM 3064 N N . ASP A 1 376 ? 5.652 19.695 13.995 1.00 93.06 376 ASP A N 1
ATOM 3065 C CA . ASP A 1 376 ? 6.988 19.086 14.041 1.00 93.06 376 ASP A CA 1
ATOM 3066 C C . ASP A 1 376 ? 7.728 19.265 12.699 1.00 93.06 376 ASP A C 1
ATOM 3068 O O . ASP A 1 376 ? 8.889 19.682 12.661 1.00 93.06 376 ASP A O 1
ATOM 3072 N N . LEU A 1 377 ? 7.044 19.005 11.579 1.00 94.62 377 LEU A N 1
ATOM 3073 C CA . LEU A 1 377 ? 7.610 19.126 10.236 1.00 94.62 377 LEU A CA 1
ATOM 3074 C C . LEU A 1 377 ? 7.881 20.586 9.835 1.00 94.62 377 LEU A C 1
ATOM 3076 O O . LEU A 1 377 ? 8.909 20.870 9.217 1.00 94.62 377 LEU A O 1
ATOM 3080 N N . GLU A 1 378 ? 6.986 21.516 10.173 1.00 96.38 378 GLU A N 1
ATOM 3081 C CA . GLU A 1 378 ? 7.169 22.948 9.911 1.00 96.38 378 GLU A CA 1
ATOM 3082 C C . GLU A 1 378 ? 8.375 23.479 10.688 1.00 96.38 378 GLU A C 1
ATOM 3084 O O . GLU A 1 378 ? 9.250 24.117 10.100 1.00 96.38 378 GLU A O 1
ATOM 3089 N N . ALA A 1 379 ? 8.473 23.147 11.979 1.00 94.06 379 ALA A N 1
ATOM 3090 C CA . ALA A 1 379 ? 9.607 23.520 12.814 1.00 94.06 379 ALA A CA 1
ATOM 3091 C C . ALA A 1 379 ? 10.926 22.984 12.240 1.00 94.06 379 ALA A C 1
ATOM 3093 O O . ALA A 1 379 ? 11.892 23.740 12.122 1.00 94.06 379 ALA A O 1
ATOM 3094 N N . ALA A 1 380 ? 10.950 21.720 11.807 1.00 92.62 380 ALA A N 1
ATOM 3095 C CA . ALA A 1 380 ? 12.142 21.111 11.231 1.00 92.62 380 ALA A CA 1
ATOM 3096 C C . ALA A 1 380 ? 12.566 21.724 9.885 1.00 92.62 380 ALA A C 1
ATOM 3098 O O . ALA A 1 380 ? 13.753 21.809 9.570 1.00 92.62 380 ALA A O 1
ATOM 3099 N N . LEU A 1 381 ? 11.606 22.153 9.062 1.00 92.31 381 LEU A N 1
ATOM 3100 C CA . LEU A 1 381 ? 11.899 22.804 7.784 1.00 92.31 381 LEU A CA 1
ATOM 3101 C C . LEU A 1 381 ? 12.311 24.276 7.947 1.00 92.31 381 LEU A C 1
ATOM 3103 O O . LEU A 1 381 ? 13.030 24.788 7.086 1.00 92.31 381 LEU A O 1
ATOM 3107 N N . LEU A 1 382 ? 11.870 24.951 9.016 1.00 92.94 382 LEU A N 1
ATOM 3108 C CA . LEU A 1 382 ? 12.154 26.367 9.279 1.00 92.94 382 LEU A CA 1
ATOM 3109 C C . LEU A 1 382 ? 13.412 26.614 10.111 1.00 92.94 382 LEU A C 1
ATOM 3111 O O . LEU A 1 382 ? 14.036 27.659 9.944 1.00 92.94 382 LEU A O 1
ATOM 3115 N N . SER A 1 383 ? 13.794 25.696 11.000 1.00 90.88 383 SER A N 1
ATOM 3116 C CA . SER A 1 383 ? 14.903 25.924 11.936 1.00 90.88 383 SER A CA 1
ATOM 3117 C C . SER A 1 383 ? 16.263 26.098 11.253 1.00 90.88 383 SER A C 1
ATOM 3119 O O . SER A 1 383 ? 17.215 26.531 11.898 1.00 90.88 383 SER A O 1
ATOM 3121 N N . GLY A 1 384 ? 16.388 25.730 9.973 1.00 82.50 384 GLY A N 1
ATOM 3122 C CA . GLY A 1 384 ? 17.646 25.766 9.223 1.00 82.50 384 GLY A CA 1
ATOM 3123 C C . GLY A 1 384 ? 18.709 24.791 9.745 1.00 82.50 384 GLY A C 1
ATOM 3124 O O . GLY A 1 384 ? 19.762 24.658 9.127 1.00 82.50 384 GLY A O 1
ATOM 3125 N N . THR A 1 385 ? 18.440 24.090 10.852 1.00 87.75 385 THR A N 1
ATOM 3126 C CA . THR A 1 385 ? 19.322 23.076 11.425 1.00 87.75 385 THR A CA 1
ATOM 3127 C C . THR A 1 385 ? 19.324 21.827 10.557 1.00 87.75 385 THR A C 1
ATOM 3129 O O . THR A 1 385 ? 18.282 21.359 10.091 1.00 87.75 385 THR A O 1
ATOM 3132 N N . GLU A 1 386 ? 20.504 21.249 10.361 1.00 86.25 386 GLU A N 1
ATOM 3133 C CA . GLU A 1 386 ? 20.633 19.957 9.701 1.00 86.25 386 GLU A CA 1
ATOM 3134 C C . GLU A 1 386 ? 20.142 18.848 10.638 1.00 86.25 386 GLU A C 1
ATOM 3136 O O . GLU A 1 386 ? 20.836 18.425 11.558 1.00 86.25 386 GLU A O 1
ATOM 3141 N N . PHE A 1 387 ? 18.906 18.394 10.426 1.00 87.62 387 PHE A N 1
ATOM 3142 C CA . PHE A 1 387 ? 18.416 17.151 11.022 1.00 87.62 387 PHE A CA 1
ATOM 3143 C C . PHE A 1 387 ? 19.020 15.947 10.303 1.00 87.62 387 PHE A C 1
ATOM 3145 O O . PHE A 1 387 ? 19.220 15.998 9.086 1.00 87.62 387 PHE A O 1
ATOM 3152 N N . SER A 1 388 ? 19.245 14.861 11.048 1.00 88.56 388 SER A N 1
ATOM 3153 C CA . SER A 1 388 ? 19.697 13.589 10.486 1.00 88.56 388 SER A CA 1
ATOM 3154 C C . SER A 1 388 ? 18.681 13.021 9.491 1.00 88.56 388 SER A C 1
ATOM 3156 O O . SER A 1 388 ? 17.474 13.240 9.620 1.00 88.56 388 SER A O 1
ATOM 3158 N N . ASP A 1 389 ? 19.154 12.233 8.526 1.00 86.56 389 ASP A N 1
ATOM 3159 C CA . ASP A 1 389 ? 18.277 11.512 7.594 1.00 86.56 389 ASP A CA 1
ATOM 3160 C C . ASP A 1 389 ? 17.298 10.589 8.334 1.00 86.56 389 ASP A C 1
ATOM 3162 O O . ASP A 1 389 ? 16.134 10.486 7.955 1.00 86.56 389 ASP A O 1
ATOM 3166 N N . GLU A 1 390 ? 17.724 10.014 9.465 1.00 86.44 390 GLU A N 1
ATOM 3167 C CA . GLU A 1 390 ? 16.871 9.206 10.341 1.00 86.44 390 GLU A CA 1
ATOM 3168 C C . GLU A 1 390 ? 15.643 9.984 10.842 1.00 86.44 390 GLU A C 1
ATOM 3170 O O . GLU A 1 390 ? 14.545 9.435 10.908 1.00 86.44 390 GLU A O 1
ATOM 3175 N N . TYR A 1 391 ? 15.795 11.270 11.168 1.00 88.94 391 TYR A N 1
ATOM 3176 C CA . TYR A 1 391 ? 14.682 12.106 11.615 1.00 88.94 391 TYR A CA 1
ATOM 3177 C C . TYR A 1 391 ? 13.676 12.373 10.484 1.00 88.94 391 TYR A C 1
ATOM 3179 O O . TYR A 1 391 ? 12.463 12.287 10.688 1.00 88.94 391 TYR A O 1
ATOM 3187 N N . TRP A 1 392 ? 14.157 12.638 9.268 1.00 89.44 392 TRP A N 1
ATOM 3188 C CA . TRP A 1 392 ? 13.279 12.821 8.110 1.00 89.44 392 TRP A CA 1
ATOM 3189 C C . TRP A 1 392 ? 12.536 11.533 7.746 1.00 89.44 392 TRP A C 1
ATOM 3191 O O . TRP A 1 392 ? 11.331 11.572 7.491 1.00 89.44 392 TRP A O 1
ATOM 3201 N N . ASP A 1 393 ? 13.224 10.393 7.812 1.00 86.56 393 ASP A N 1
ATOM 3202 C CA . ASP A 1 393 ? 12.640 9.059 7.662 1.00 86.56 393 ASP A CA 1
ATOM 3203 C C . ASP A 1 393 ? 11.551 8.786 8.713 1.00 86.56 393 ASP A C 1
ATOM 3205 O O . ASP A 1 393 ? 10.538 8.142 8.423 1.00 86.56 393 ASP A O 1
ATOM 3209 N N . GLN A 1 394 ? 11.739 9.268 9.947 1.00 88.12 394 GLN A N 1
ATOM 3210 C CA . GLN A 1 394 ? 10.745 9.152 11.015 1.00 88.12 394 GLN A CA 1
ATOM 3211 C C . GLN A 1 394 ? 9.482 9.956 10.704 1.00 88.12 394 GLN A C 1
ATOM 3213 O O . GLN A 1 394 ? 8.382 9.415 10.846 1.00 88.12 394 GLN A O 1
ATOM 3218 N N . ILE A 1 395 ? 9.622 11.207 10.250 1.00 90.75 395 ILE A N 1
ATOM 3219 C CA . ILE A 1 395 ? 8.470 12.015 9.831 1.00 90.75 395 ILE A CA 1
ATOM 3220 C C . ILE A 1 395 ? 7.767 11.351 8.647 1.00 90.75 395 ILE A C 1
ATOM 3222 O O . ILE A 1 395 ? 6.549 11.187 8.680 1.00 90.75 395 ILE A O 1
ATOM 3226 N N . GLU A 1 396 ? 8.505 10.925 7.619 1.00 90.25 396 GLU A N 1
ATOM 3227 C CA . GLU A 1 396 ? 7.911 10.281 6.446 1.00 90.25 396 GLU A CA 1
ATOM 3228 C C . GLU A 1 396 ? 7.124 9.016 6.826 1.00 90.25 396 GLU A C 1
ATOM 3230 O O . GLU A 1 396 ? 5.999 8.823 6.353 1.00 90.25 396 GLU A O 1
ATOM 3235 N N . ASP A 1 397 ? 7.677 8.167 7.699 1.00 87.12 397 ASP A N 1
ATOM 3236 C CA . ASP A 1 397 ? 6.990 6.964 8.179 1.00 87.12 397 ASP A CA 1
ATOM 3237 C C . ASP A 1 397 ? 5.714 7.316 8.953 1.00 87.12 397 ASP A C 1
ATOM 3239 O O . ASP A 1 397 ? 4.687 6.668 8.755 1.00 87.12 397 ASP A O 1
ATOM 3243 N N . GLU A 1 398 ? 5.731 8.369 9.771 1.00 90.50 398 GLU A N 1
ATOM 3244 C CA . GLU A 1 398 ? 4.544 8.803 10.508 1.00 90.50 398 GLU A CA 1
ATOM 3245 C C . GLU A 1 398 ? 3.455 9.364 9.576 1.00 90.50 398 GLU A C 1
ATOM 3247 O O . GLU A 1 398 ? 2.278 9.033 9.732 1.00 90.50 398 GLU A O 1
ATOM 3252 N N . ILE A 1 399 ? 3.827 10.115 8.533 1.00 89.75 399 ILE A N 1
ATOM 3253 C CA . ILE A 1 399 ? 2.898 10.560 7.477 1.00 89.75 399 ILE A CA 1
ATOM 3254 C C . ILE A 1 399 ? 2.257 9.361 6.774 1.00 89.75 399 ILE A C 1
ATOM 3256 O O . ILE A 1 399 ? 1.047 9.343 6.521 1.00 89.75 399 ILE A O 1
ATOM 3260 N N . CYS A 1 400 ? 3.054 8.337 6.474 1.00 83.94 400 CYS A N 1
ATOM 3261 C CA . CYS A 1 400 ? 2.563 7.099 5.879 1.00 83.94 400 CYS A CA 1
ATOM 3262 C C . CYS A 1 400 ? 1.584 6.371 6.817 1.00 83.94 400 CYS A C 1
ATOM 3264 O O . CYS A 1 400 ? 0.521 5.925 6.371 1.00 83.94 400 CYS A O 1
ATOM 3266 N N . ARG A 1 401 ? 1.882 6.313 8.123 1.00 85.06 401 ARG A N 1
ATOM 3267 C CA . ARG A 1 401 ? 0.980 5.737 9.135 1.00 85.06 401 ARG A CA 1
ATOM 3268 C C . ARG A 1 401 ? -0.337 6.496 9.228 1.00 85.06 401 ARG A C 1
ATOM 3270 O O . ARG A 1 401 ? -1.377 5.856 9.359 1.00 85.06 401 ARG A O 1
ATOM 3277 N N . MET A 1 402 ? -0.345 7.821 9.073 1.00 88.31 402 MET A N 1
ATOM 3278 C CA . MET A 1 402 ? -1.591 8.602 9.066 1.00 88.31 402 MET A CA 1
ATOM 3279 C C . MET A 1 402 ? -2.540 8.212 7.929 1.00 88.31 402 MET A C 1
ATOM 3281 O O . MET A 1 402 ? -3.758 8.184 8.134 1.00 88.31 402 MET A O 1
ATOM 3285 N N . ALA A 1 403 ? -2.004 7.858 6.756 1.00 82.19 403 ALA A N 1
ATOM 3286 C CA . ALA A 1 403 ? -2.785 7.309 5.646 1.00 82.19 403 ALA A CA 1
ATOM 3287 C C . ALA A 1 403 ? -3.401 5.953 6.012 1.00 82.19 403 ALA A C 1
ATOM 3289 O O . ALA A 1 403 ? -4.585 5.703 5.774 1.00 82.19 403 ALA A O 1
ATOM 3290 N N . GLY A 1 404 ? -2.591 5.095 6.636 1.00 81.31 404 GLY A N 1
ATOM 3291 C CA . GLY A 1 404 ? -3.020 3.806 7.156 1.00 81.31 404 GLY A CA 1
ATOM 3292 C C . GLY A 1 404 ? -4.154 3.940 8.173 1.00 81.31 404 GLY A C 1
ATOM 3293 O O . GLY A 1 404 ? -5.205 3.321 7.996 1.00 81.31 404 GLY A O 1
ATOM 3294 N N . ARG A 1 405 ? -3.976 4.803 9.181 1.00 86.25 405 ARG A N 1
ATOM 3295 C CA . ARG A 1 405 ? -4.951 5.061 10.254 1.00 86.25 405 ARG A CA 1
ATOM 3296 C C . ARG A 1 405 ? -6.268 5.532 9.674 1.00 86.25 405 ARG A C 1
ATOM 3298 O O . ARG A 1 405 ? -7.325 5.006 10.015 1.00 86.25 405 ARG A O 1
ATOM 3305 N N . LYS A 1 406 ? -6.199 6.463 8.721 1.00 84.38 406 LYS A N 1
ATOM 3306 C CA . LYS A 1 406 ? -7.374 6.966 8.015 1.00 84.38 406 LYS A CA 1
ATOM 3307 C C . LYS A 1 406 ? -8.223 5.831 7.437 1.00 84.38 406 LYS A C 1
ATOM 3309 O O . LYS A 1 406 ? -9.428 5.781 7.664 1.00 84.38 406 LYS A O 1
ATOM 3314 N N . MET A 1 407 ? -7.591 4.875 6.758 1.00 79.00 407 MET A N 1
ATOM 3315 C CA . MET A 1 407 ? -8.278 3.712 6.185 1.00 79.00 407 MET A CA 1
ATOM 3316 C C . MET A 1 407 ? -8.745 2.719 7.252 1.00 79.00 407 MET A C 1
ATOM 3318 O O . MET A 1 407 ? -9.893 2.265 7.220 1.00 79.00 407 MET A O 1
ATOM 3322 N N . MET A 1 408 ? -7.878 2.391 8.212 1.00 83.06 408 MET A N 1
ATOM 3323 C CA . MET A 1 408 ? -8.150 1.414 9.267 1.00 83.06 408 MET A CA 1
ATOM 3324 C C . MET A 1 408 ? -9.336 1.833 10.134 1.00 83.06 408 MET A C 1
ATOM 3326 O O . MET A 1 408 ? -10.229 1.024 10.378 1.00 83.06 408 MET A O 1
ATOM 3330 N N . TYR A 1 409 ? -9.429 3.108 10.500 1.00 84.25 409 TYR A N 1
ATOM 3331 C CA . TYR A 1 409 ? -10.520 3.616 11.331 1.00 84.25 409 TYR A CA 1
ATOM 3332 C C . TYR A 1 409 ? -11.684 4.190 10.523 1.00 84.25 409 TYR A C 1
ATOM 3334 O O . TYR A 1 409 ? -12.704 4.531 11.108 1.00 84.25 409 TYR A O 1
ATOM 3342 N N . GLY A 1 410 ? -11.593 4.232 9.187 1.00 80.62 410 GLY A N 1
ATOM 3343 C CA . GLY A 1 410 ? -12.664 4.746 8.324 1.00 80.62 410 GLY A CA 1
ATOM 3344 C C . GLY A 1 410 ? -12.885 6.251 8.490 1.00 80.62 410 GLY A C 1
ATOM 3345 O O . GLY A 1 410 ? -14.022 6.713 8.468 1.00 80.62 410 GLY A O 1
ATOM 3346 N N . ILE A 1 411 ? -11.799 6.997 8.702 1.00 76.31 411 ILE A N 1
ATOM 3347 C CA . ILE A 1 411 ? -11.815 8.452 8.843 1.00 76.31 411 ILE A CA 1
ATOM 3348 C C . ILE A 1 411 ? -12.015 9.060 7.455 1.00 76.31 411 ILE A C 1
ATOM 3350 O O . ILE A 1 411 ? -11.214 8.840 6.544 1.00 76.31 411 ILE A O 1
ATOM 3354 N N . CYS A 1 412 ? -13.076 9.857 7.328 1.00 62.47 412 CYS A N 1
ATOM 3355 C CA . CYS A 1 412 ? -13.628 10.381 6.078 1.00 62.47 412 CYS A CA 1
ATOM 3356 C C . CYS A 1 412 ? -14.287 9.277 5.241 1.00 62.47 412 CYS A C 1
ATOM 3358 O O . CYS A 1 412 ? -13.607 8.377 4.763 1.00 62.47 412 CYS A O 1
ATOM 3360 N N . GLY A 1 413 ? -15.605 9.385 5.026 1.00 51.75 413 GLY A N 1
ATOM 3361 C CA . GLY A 1 413 ? -16.441 8.455 4.255 1.00 51.75 413 GLY A CA 1
ATOM 3362 C C . GLY A 1 413 ? -16.088 8.368 2.769 1.00 51.75 413 GLY A C 1
ATOM 3363 O O . GLY A 1 413 ? -16.920 8.645 1.906 1.00 51.75 413 GLY A O 1
ATOM 3364 N N . SER A 1 414 ? -14.856 7.978 2.452 1.00 46.38 414 SER A N 1
ATOM 3365 C CA . SER A 1 414 ? -14.447 7.586 1.120 1.00 46.38 414 SER A CA 1
ATOM 3366 C C . SER A 1 414 ? -15.281 6.369 0.735 1.00 46.38 414 SER A C 1
ATOM 3368 O O . SER A 1 414 ? -14.900 5.235 0.998 1.00 46.38 414 SER A O 1
ATOM 3370 N N . GLY A 1 415 ? -16.403 6.597 0.046 1.00 38.38 415 GLY A N 1
ATOM 3371 C CA . GLY A 1 415 ? -17.171 5.557 -0.652 1.00 38.38 415 GLY A CA 1
ATOM 3372 C C . GLY A 1 415 ? -16.364 4.827 -1.738 1.00 38.38 415 GLY A C 1
ATOM 3373 O O . GLY A 1 415 ? -16.896 4.012 -2.489 1.00 38.38 415 GLY A O 1
ATOM 3374 N N . VAL A 1 416 ? -15.068 5.115 -1.831 1.00 38.41 416 VAL A N 1
ATOM 3375 C CA . VAL A 1 416 ? -14.086 4.405 -2.623 1.00 38.41 416 VAL A CA 1
ATOM 3376 C C . VAL A 1 416 ? -13.399 3.415 -1.685 1.00 38.41 416 VAL A C 1
ATOM 3378 O O . VAL A 1 416 ? -12.458 3.774 -0.982 1.00 38.41 416 VAL A O 1
ATOM 3381 N N . GLY A 1 417 ? -13.871 2.165 -1.686 1.00 40.28 417 GLY A N 1
ATOM 3382 C CA . GLY A 1 417 ? -13.129 1.012 -1.168 1.00 40.28 417 GLY A CA 1
ATOM 3383 C C . GLY A 1 417 ? -11.842 0.829 -1.975 1.00 40.28 417 GLY A C 1
ATOM 3384 O O . GLY A 1 417 ? -11.779 0.016 -2.900 1.00 40.28 417 GLY A O 1
ATOM 3385 N N . ALA A 1 418 ? -10.866 1.695 -1.715 1.00 38.88 418 ALA A N 1
ATOM 3386 C CA . ALA A 1 418 ? -9.604 1.753 -2.420 1.00 38.88 418 ALA A CA 1
ATOM 3387 C C . ALA A 1 418 ? -8.624 0.758 -1.797 1.00 38.88 418 ALA A C 1
ATOM 3389 O O . ALA A 1 418 ? -8.326 0.806 -0.603 1.00 38.88 418 ALA A O 1
ATOM 3390 N N . ASP A 1 419 ? -8.116 -0.141 -2.636 1.00 41.53 419 ASP A N 1
ATOM 3391 C CA . ASP A 1 419 ? -7.096 -1.135 -2.307 1.00 41.53 419 ASP A CA 1
ATOM 3392 C C . ASP A 1 419 ? -5.733 -0.448 -2.105 1.00 41.53 419 ASP A C 1
ATOM 3394 O O . ASP A 1 419 ? -4.839 -0.507 -2.948 1.00 41.53 419 ASP A O 1
ATOM 3398 N N . CYS A 1 420 ? -5.548 0.254 -0.985 1.00 40.56 420 CYS A N 1
ATOM 3399 C CA . CYS A 1 420 ? -4.266 0.887 -0.686 1.00 40.56 420 CYS A CA 1
ATOM 3400 C C . CYS A 1 420 ? -3.349 -0.090 0.052 1.00 40.56 420 CYS A C 1
ATOM 3402 O O . CYS A 1 420 ? -3.259 -0.113 1.278 1.00 40.56 420 CYS A O 1
ATOM 3404 N N . ARG A 1 421 ? -2.672 -0.942 -0.717 1.00 42.09 421 ARG A N 1
ATOM 3405 C CA . ARG A 1 421 ? -1.864 -2.070 -0.229 1.00 42.09 421 ARG A CA 1
ATOM 3406 C C . ARG A 1 421 ? -0.639 -1.706 0.634 1.00 42.09 421 ARG A C 1
ATOM 3408 O O . ARG A 1 421 ? -0.006 -2.614 1.145 1.00 42.09 421 ARG A O 1
ATOM 3415 N N . LEU A 1 422 ? -0.316 -0.424 0.815 1.00 43.47 422 LEU A N 1
ATOM 3416 C CA . LEU A 1 422 ? 1.081 0.026 0.850 1.00 43.47 422 LEU A CA 1
ATOM 3417 C C . LEU A 1 422 ? 1.706 0.399 2.213 1.00 43.47 422 LEU A C 1
ATOM 3419 O O . LEU A 1 422 ? 2.881 0.741 2.212 1.00 43.47 422 LEU A O 1
ATOM 3423 N N . TYR A 1 423 ? 0.999 0.375 3.354 1.00 49.53 423 TYR A N 1
ATOM 3424 C CA . TYR A 1 423 ? 1.452 1.214 4.489 1.00 49.53 423 TYR A CA 1
ATOM 3425 C C . TYR A 1 423 ? 1.732 0.566 5.855 1.00 49.53 423 TYR A C 1
ATOM 3427 O O . TYR A 1 423 ? 2.300 1.257 6.693 1.00 49.53 423 TYR A O 1
ATOM 3435 N N . TYR A 1 424 ? 1.416 -0.710 6.107 1.00 44.91 424 TYR A N 1
ATOM 3436 C CA . TYR A 1 424 ? 1.506 -1.258 7.478 1.00 44.91 424 TYR A CA 1
ATOM 3437 C C . TYR A 1 424 ? 2.662 -2.232 7.769 1.00 44.91 424 TYR A C 1
ATOM 3439 O O . TYR A 1 424 ? 2.990 -2.422 8.935 1.00 44.91 424 TYR A O 1
ATOM 3447 N N . ASP A 1 425 ? 3.375 -2.761 6.771 1.00 40.31 425 ASP A N 1
ATOM 3448 C CA . ASP A 1 425 ? 4.462 -3.725 7.042 1.00 40.31 425 ASP A CA 1
ATOM 3449 C C . ASP A 1 425 ? 5.788 -3.080 7.502 1.00 40.31 425 ASP A C 1
ATOM 3451 O O . ASP A 1 425 ? 6.753 -3.786 7.776 1.00 40.31 425 ASP A O 1
ATOM 3455 N N . SER A 1 426 ? 5.863 -1.752 7.685 1.00 39.47 426 SER A N 1
ATOM 3456 C CA . SER A 1 426 ? 7.084 -1.091 8.190 1.00 39.47 426 SER A CA 1
ATOM 3457 C C . SER A 1 426 ? 7.419 -1.399 9.656 1.00 39.47 426 SER A C 1
ATOM 3459 O O . SER A 1 426 ? 8.491 -1.031 10.134 1.00 39.47 426 SER A O 1
ATOM 3461 N N . ALA A 1 427 ? 6.529 -2.094 10.365 1.00 40.44 427 ALA A N 1
ATOM 3462 C CA . ALA A 1 427 ? 6.730 -2.579 11.724 1.00 40.44 427 ALA A CA 1
ATOM 3463 C C . ALA A 1 427 ? 7.907 -3.556 11.859 1.00 40.44 427 ALA A C 1
ATOM 3465 O O . ALA A 1 427 ? 8.567 -3.584 12.896 1.00 40.44 427 ALA A O 1
ATOM 3466 N N . THR A 1 428 ? 8.181 -4.352 10.823 1.00 41.72 428 THR A N 1
ATOM 3467 C CA . THR A 1 428 ? 9.160 -5.444 10.904 1.00 41.72 428 THR A CA 1
ATOM 3468 C C . THR A 1 428 ? 10.603 -4.940 10.803 1.00 41.72 428 THR A C 1
ATOM 3470 O O . THR A 1 428 ? 11.517 -5.629 11.240 1.00 41.72 428 THR A O 1
ATOM 3473 N N . SER A 1 429 ? 10.835 -3.697 10.352 1.00 40.50 429 SER A N 1
ATOM 3474 C CA . SER A 1 429 ? 12.179 -3.101 10.365 1.00 40.50 429 SER A CA 1
ATOM 3475 C C . SER A 1 429 ? 12.627 -2.686 11.765 1.00 40.50 429 SER A C 1
ATOM 3477 O O . SER A 1 429 ? 13.810 -2.440 11.957 1.00 40.50 429 SER A O 1
ATOM 3479 N N . ALA A 1 430 ? 11.723 -2.638 12.753 1.00 39.19 430 ALA A N 1
ATOM 3480 C CA . ALA A 1 430 ? 12.116 -2.480 14.153 1.00 39.19 430 ALA A CA 1
ATOM 3481 C C . ALA A 1 430 ? 12.936 -3.685 14.653 1.00 39.19 430 ALA A C 1
ATOM 3483 O O . ALA A 1 430 ? 13.834 -3.506 15.468 1.00 39.19 430 ALA A O 1
ATOM 3484 N N . SER A 1 431 ? 12.724 -4.881 14.082 1.00 40.09 431 SER A N 1
ATOM 3485 C CA . SER A 1 431 ? 13.539 -6.061 14.398 1.00 40.09 431 SER A CA 1
ATOM 3486 C C . SER A 1 431 ? 14.977 -5.943 13.873 1.00 40.09 431 SER A C 1
ATOM 3488 O O . SER A 1 431 ? 15.874 -6.517 14.478 1.00 40.09 431 SER A O 1
ATOM 3490 N N . ALA A 1 432 ? 15.221 -5.173 12.805 1.00 42.38 432 ALA A N 1
ATOM 3491 C CA . ALA A 1 432 ? 16.570 -4.919 12.284 1.00 42.38 432 ALA A CA 1
ATOM 3492 C C . ALA A 1 432 ? 17.333 -3.838 13.077 1.00 42.38 432 ALA A C 1
ATOM 3494 O O . ALA A 1 432 ? 18.539 -3.694 12.917 1.00 42.38 432 ALA A O 1
ATOM 3495 N N . ILE A 1 433 ? 16.646 -3.084 13.945 1.00 43.78 433 ILE A N 1
ATOM 3496 C CA . ILE A 1 433 ? 17.246 -2.047 14.807 1.00 43.78 433 ILE A CA 1
ATOM 3497 C C . ILE A 1 433 ? 17.726 -2.649 16.146 1.00 43.78 433 ILE A C 1
ATOM 3499 O O . ILE A 1 433 ? 18.470 -2.013 16.885 1.00 43.78 433 ILE A O 1
ATOM 3503 N N . SER A 1 434 ? 17.374 -3.909 16.436 1.00 44.25 434 SER A N 1
ATOM 3504 C CA . SER A 1 434 ? 17.701 -4.601 17.692 1.00 44.25 434 SER A CA 1
ATOM 3505 C C . SER A 1 434 ? 19.199 -4.871 17.922 1.00 44.25 434 SER A C 1
ATOM 3507 O O . SER A 1 434 ? 19.552 -5.258 19.032 1.00 44.25 434 SER A O 1
ATOM 3509 N N . GLU A 1 435 ? 20.077 -4.703 16.927 1.00 48.75 435 GLU A N 1
ATOM 3510 C CA . GLU A 1 435 ? 21.510 -5.043 17.049 1.00 48.75 435 GLU A CA 1
ATOM 3511 C C . GLU A 1 435 ? 22.437 -3.833 17.293 1.00 48.75 435 GLU A C 1
ATOM 3513 O O . GLU A 1 435 ? 23.629 -4.015 17.534 1.00 48.75 435 GLU A O 1
ATOM 3518 N N . ALA A 1 436 ? 21.921 -2.597 17.294 1.00 45.12 436 ALA A N 1
ATOM 3519 C CA . ALA A 1 436 ? 22.713 -1.397 17.586 1.00 45.12 436 ALA A CA 1
ATOM 3520 C C . ALA A 1 436 ? 22.553 -0.984 19.062 1.00 45.12 436 ALA A C 1
ATOM 3522 O O . ALA A 1 436 ? 21.590 -0.313 19.436 1.00 45.12 436 ALA A O 1
ATOM 3523 N N . HIS A 1 437 ? 23.488 -1.419 19.908 1.00 49.16 437 HIS A N 1
ATOM 3524 C CA . HIS A 1 437 ? 23.418 -1.231 21.357 1.00 49.16 437 HIS A CA 1
ATOM 3525 C C . HIS A 1 437 ? 23.714 0.216 21.820 1.00 49.16 437 HIS A C 1
ATOM 3527 O O . HIS A 1 437 ? 24.669 0.859 21.390 1.00 49.16 437 HIS A O 1
ATOM 3533 N N . ASP A 1 438 ? 22.855 0.654 22.745 1.00 56.66 438 ASP A N 1
ATOM 3534 C CA . ASP A 1 438 ? 22.970 1.697 23.777 1.00 56.66 438 ASP A CA 1
ATOM 3535 C C . ASP A 1 438 ? 22.391 3.109 23.527 1.00 56.66 438 ASP A C 1
ATOM 3537 O O . ASP A 1 438 ? 21.617 3.550 24.376 1.00 56.66 438 ASP A O 1
ATOM 3541 N N . ASP A 1 439 ? 22.593 3.797 22.392 1.00 58.97 439 ASP A N 1
ATOM 3542 C CA . ASP A 1 439 ? 22.056 5.182 22.235 1.00 58.97 439 ASP A CA 1
ATOM 3543 C C . ASP A 1 439 ? 20.761 5.282 21.383 1.00 58.97 439 ASP A C 1
ATOM 3545 O O . ASP A 1 439 ? 19.934 6.183 21.554 1.00 58.97 439 ASP A O 1
ATOM 3549 N N . HIS A 1 440 ? 20.492 4.301 20.511 1.00 64.12 440 HIS A N 1
ATOM 3550 C CA . HIS A 1 440 ? 19.282 4.272 19.664 1.00 64.12 440 HIS A CA 1
ATOM 3551 C C . HIS A 1 440 ? 18.014 3.760 20.378 1.00 64.12 440 HIS A C 1
ATOM 3553 O O . HIS A 1 440 ? 16.892 3.955 19.890 1.00 64.12 440 HIS A O 1
ATOM 3559 N N . SER A 1 441 ? 18.164 3.134 21.549 1.00 66.56 441 SER A N 1
ATOM 3560 C CA . SER A 1 441 ? 17.056 2.511 22.288 1.00 66.56 441 SER A CA 1
ATOM 3561 C C . SER A 1 441 ? 16.055 3.546 22.830 1.00 66.56 441 SER A C 1
ATOM 3563 O O . SER A 1 441 ? 14.844 3.420 22.635 1.00 66.56 441 SER A O 1
ATOM 3565 N N . SER A 1 442 ? 16.544 4.649 23.410 1.00 70.38 442 SER A N 1
ATOM 3566 C CA . SER A 1 442 ? 15.698 5.676 24.047 1.00 70.38 442 SER A CA 1
ATOM 3567 C C . SER A 1 442 ? 14.783 6.414 23.053 1.00 70.38 442 SER A C 1
ATOM 3569 O O . SER A 1 442 ? 13.587 6.622 23.304 1.00 70.38 442 SER A O 1
ATOM 3571 N N . ARG A 1 443 ? 15.318 6.765 21.876 1.00 74.88 443 ARG A N 1
ATOM 3572 C CA . ARG A 1 443 ? 14.570 7.428 20.793 1.00 74.88 443 ARG A CA 1
ATOM 3573 C C . ARG A 1 443 ? 13.494 6.514 20.211 1.00 74.88 443 ARG A C 1
ATOM 3575 O O . ARG A 1 443 ? 12.374 6.964 19.953 1.00 74.88 443 ARG A O 1
ATOM 3582 N N . THR A 1 444 ? 13.810 5.230 20.057 1.00 76.69 444 THR A N 1
ATOM 3583 C CA . THR A 1 444 ? 12.876 4.225 19.533 1.00 76.69 444 THR A CA 1
ATOM 3584 C C . THR A 1 444 ? 11.679 4.040 20.466 1.00 76.69 444 THR A C 1
ATOM 3586 O O . THR A 1 444 ? 10.535 4.070 20.005 1.00 76.69 444 THR A O 1
ATOM 3589 N N . SER A 1 445 ? 11.912 3.963 21.779 1.00 78.56 445 SER A N 1
ATOM 3590 C CA . SER A 1 445 ? 10.848 3.840 22.784 1.00 78.56 445 SER A CA 1
ATOM 3591 C C . SER A 1 445 ? 9.897 5.039 22.792 1.00 78.56 445 SER A C 1
ATOM 3593 O O . SER A 1 445 ? 8.680 4.859 22.748 1.00 78.56 445 SER A O 1
ATOM 3595 N N . THR A 1 446 ? 10.425 6.267 22.740 1.00 83.38 446 THR A N 1
ATOM 3596 C CA . THR A 1 446 ? 9.593 7.489 22.692 1.00 83.38 446 THR A CA 1
ATOM 3597 C C . THR A 1 446 ? 8.706 7.524 21.441 1.00 83.38 446 THR A C 1
ATOM 3599 O O . THR A 1 446 ? 7.535 7.909 21.496 1.00 83.38 446 THR A O 1
ATOM 3602 N N . ARG A 1 447 ? 9.238 7.083 20.295 1.00 83.31 447 ARG A N 1
ATOM 3603 C CA . ARG A 1 447 ? 8.491 6.996 19.033 1.00 83.31 447 ARG A CA 1
ATOM 3604 C C . ARG A 1 447 ? 7.377 5.951 19.089 1.00 83.31 447 ARG A C 1
ATOM 3606 O O . ARG A 1 447 ? 6.268 6.209 18.610 1.00 83.31 447 ARG A O 1
ATOM 3613 N N . LEU A 1 448 ? 7.666 4.774 19.644 1.00 83.81 448 LEU A N 1
ATOM 3614 C CA . LEU A 1 448 ? 6.671 3.718 19.825 1.00 83.81 448 LEU A CA 1
ATOM 3615 C C . LEU A 1 448 ? 5.553 4.181 20.758 1.00 83.81 448 LEU A C 1
ATOM 3617 O O . LEU A 1 448 ? 4.387 4.025 20.405 1.00 83.81 448 LEU A O 1
ATOM 3621 N N . LEU A 1 449 ? 5.900 4.839 21.868 1.00 87.62 449 LEU A N 1
ATOM 3622 C CA . LEU A 1 449 ? 4.934 5.421 22.797 1.00 87.62 449 LEU A CA 1
ATOM 3623 C C . LEU A 1 449 ? 3.990 6.391 22.074 1.00 87.62 449 LEU A C 1
ATOM 3625 O O . LEU A 1 449 ? 2.781 6.183 22.091 1.00 87.62 449 LEU A O 1
ATOM 3629 N N . LYS A 1 450 ? 4.528 7.382 21.344 1.00 90.62 450 LYS A N 1
ATOM 3630 C CA . LYS A 1 450 ? 3.712 8.323 20.551 1.00 90.62 450 LYS A CA 1
ATOM 3631 C C . LYS A 1 450 ? 2.804 7.602 19.552 1.00 90.62 450 LYS A C 1
ATOM 3633 O O . LYS A 1 450 ? 1.641 7.967 19.408 1.00 90.62 450 LYS A O 1
ATOM 3638 N N . THR A 1 451 ? 3.314 6.572 18.875 1.00 89.44 451 THR A N 1
ATOM 3639 C CA . THR A 1 451 ? 2.516 5.780 17.927 1.00 89.44 451 THR A CA 1
ATOM 3640 C C . THR A 1 451 ? 1.346 5.098 18.632 1.00 89.44 451 THR A C 1
ATOM 3642 O O . THR A 1 451 ? 0.214 5.231 18.178 1.00 89.44 451 THR A O 1
ATOM 3645 N N . PHE A 1 452 ? 1.593 4.382 19.731 1.00 90.50 452 PHE A N 1
ATOM 3646 C CA . PHE A 1 452 ? 0.547 3.647 20.443 1.00 90.50 452 PHE A CA 1
ATOM 3647 C C . PHE A 1 452 ? -0.462 4.561 21.122 1.00 90.50 452 PHE A C 1
ATOM 3649 O O . PHE A 1 452 ? -1.647 4.241 21.110 1.00 90.50 452 PHE A O 1
ATOM 3656 N N . THR A 1 453 ? -0.030 5.712 21.639 1.00 93.38 453 THR A N 1
ATOM 3657 C CA . THR A 1 453 ? -0.947 6.744 22.134 1.00 93.38 453 THR A CA 1
ATOM 3658 C C . THR A 1 453 ? -1.906 7.159 21.023 1.00 93.38 453 THR A C 1
ATOM 3660 O O . THR A 1 453 ? -3.119 7.083 21.202 1.00 93.38 453 THR A O 1
ATOM 3663 N N . ARG A 1 454 ? -1.380 7.468 19.831 1.00 93.69 454 ARG A N 1
ATOM 3664 C CA . ARG A 1 454 ? -2.197 7.864 18.677 1.00 93.69 454 ARG A CA 1
ATOM 3665 C C . ARG A 1 454 ? -3.162 6.770 18.212 1.00 93.69 454 ARG A C 1
ATOM 3667 O O . ARG A 1 454 ? -4.311 7.064 17.884 1.00 93.69 454 ARG A O 1
ATOM 3674 N N . GLU A 1 455 ? -2.714 5.515 18.175 1.00 92.69 455 GLU A N 1
ATOM 3675 C CA . GLU A 1 455 ? -3.575 4.371 17.842 1.00 92.69 455 GLU A CA 1
ATOM 3676 C C . GLU A 1 455 ? -4.680 4.176 18.894 1.00 92.69 455 GLU A C 1
ATOM 3678 O O . GLU A 1 455 ? -5.844 4.009 18.534 1.00 92.69 455 GLU A O 1
ATOM 3683 N N . SER A 1 456 ? -4.343 4.267 20.185 1.00 94.06 456 SER A N 1
ATOM 3684 C CA . SER A 1 456 ? -5.304 4.145 21.288 1.00 94.06 456 SER A CA 1
ATOM 3685 C C . SER A 1 456 ? -6.389 5.220 21.219 1.00 94.06 456 SER A C 1
ATOM 3687 O O . SER A 1 456 ? -7.572 4.896 21.306 1.00 94.06 456 SER A O 1
ATOM 3689 N N . GLU A 1 457 ? -6.014 6.485 21.012 1.00 95.06 457 GLU A N 1
ATOM 3690 C CA . GLU A 1 457 ? -6.964 7.600 20.875 1.00 95.06 457 GLU A CA 1
ATOM 3691 C C . GLU A 1 457 ? -7.947 7.379 19.714 1.00 95.06 457 GLU A C 1
ATOM 3693 O O . GLU A 1 457 ? -9.142 7.655 19.835 1.00 95.06 457 GLU A O 1
ATOM 3698 N N . LEU A 1 458 ? -7.468 6.850 18.582 1.00 92.75 458 LEU A N 1
ATOM 3699 C CA . LEU A 1 458 ? -8.313 6.564 17.422 1.00 92.75 458 LEU A CA 1
ATOM 3700 C C . LEU A 1 458 ? -9.250 5.377 17.645 1.00 92.75 458 LEU A C 1
ATOM 3702 O O . LEU A 1 458 ? -10.401 5.428 17.205 1.00 92.75 458 LEU A O 1
ATOM 3706 N N . MET A 1 459 ? -8.789 4.329 18.333 1.00 93.50 459 MET A N 1
ATOM 3707 C CA . MET A 1 459 ? -9.645 3.209 18.734 1.00 93.50 459 MET A CA 1
ATOM 3708 C C . MET A 1 459 ? -10.763 3.686 19.667 1.00 93.50 459 MET A C 1
ATOM 3710 O O . MET A 1 459 ? -11.928 3.366 19.444 1.00 93.50 459 MET A O 1
ATOM 3714 N N . GLU A 1 460 ? -10.442 4.508 20.668 1.00 93.44 460 GLU A N 1
ATOM 3715 C CA . GLU A 1 460 ? -11.437 5.092 21.576 1.00 93.44 460 GLU A CA 1
ATOM 3716 C C . GLU A 1 460 ? -12.447 5.978 20.848 1.00 93.44 460 GLU A C 1
ATOM 3718 O O . GLU A 1 460 ? -13.657 5.841 21.053 1.00 93.44 460 GLU A O 1
ATOM 3723 N N . ALA A 1 461 ? -11.963 6.849 19.962 1.00 91.25 461 ALA A N 1
ATOM 3724 C CA . ALA A 1 461 ? -12.812 7.703 19.147 1.00 91.25 461 ALA A CA 1
ATOM 3725 C C . ALA A 1 461 ? -13.745 6.879 18.248 1.00 91.25 461 ALA A C 1
ATOM 3727 O O . ALA A 1 461 ? -14.930 7.190 18.138 1.00 91.25 461 ALA A O 1
ATOM 3728 N N . LEU A 1 462 ? -13.245 5.784 17.664 1.00 89.94 462 LEU A N 1
ATOM 3729 C CA . LEU A 1 462 ? -14.060 4.845 16.899 1.00 89.94 462 LEU A CA 1
ATOM 3730 C C . LEU A 1 462 ? -15.140 4.198 17.763 1.00 89.94 462 LEU A C 1
ATOM 3732 O O . LEU A 1 462 ? -16.287 4.137 17.332 1.00 89.94 462 LEU A O 1
ATOM 3736 N N . PHE A 1 463 ? -14.817 3.728 18.969 1.00 91.56 463 PHE A N 1
ATOM 3737 C CA . PHE A 1 463 ? -15.826 3.137 19.850 1.00 91.56 463 PHE A CA 1
ATOM 3738 C C . PHE A 1 463 ? -16.891 4.154 20.260 1.00 91.56 463 PHE A C 1
ATOM 3740 O O . PHE A 1 463 ? -18.069 3.806 20.323 1.00 91.56 463 PHE A O 1
ATOM 3747 N N . LYS A 1 464 ? -16.508 5.415 20.485 1.00 90.69 464 LYS A N 1
ATOM 3748 C CA . LYS A 1 464 ? -17.452 6.505 20.755 1.00 90.69 464 LYS A CA 1
ATOM 3749 C C . LYS A 1 464 ? -18.359 6.776 19.552 1.00 90.69 464 LYS A C 1
ATOM 3751 O O . LYS A 1 464 ? -19.576 6.858 19.715 1.00 90.69 464 LYS A O 1
ATOM 3756 N N . ASP A 1 465 ? -17.800 6.832 18.346 1.00 85.75 465 ASP A N 1
ATOM 3757 C CA . ASP A 1 465 ? -18.583 6.972 17.118 1.00 85.75 465 ASP A CA 1
ATOM 3758 C C . ASP A 1 465 ? -19.546 5.787 16.941 1.00 85.75 465 ASP A C 1
ATOM 3760 O O . ASP A 1 465 ? -20.734 5.997 16.726 1.00 85.75 465 ASP A O 1
ATOM 3764 N N . VAL A 1 466 ? -19.092 4.544 17.120 1.00 86.62 466 VAL A N 1
ATOM 3765 C CA . VAL A 1 466 ? -19.949 3.351 17.002 1.00 86.62 466 VAL A CA 1
ATOM 3766 C C . VAL A 1 466 ? -21.086 3.363 18.025 1.00 86.62 466 VAL A C 1
ATOM 3768 O O . VAL A 1 466 ? -22.225 3.110 17.651 1.00 86.62 466 VAL A O 1
ATOM 3771 N N . LYS A 1 467 ? -20.812 3.711 19.290 1.00 87.38 467 LYS A N 1
ATOM 3772 C CA . LYS A 1 467 ? -21.841 3.805 20.344 1.00 87.38 467 LYS A CA 1
ATOM 3773 C C . LYS A 1 467 ? -22.899 4.872 20.052 1.00 87.38 467 LYS A C 1
ATOM 3775 O O . LYS A 1 467 ? -24.043 4.731 20.467 1.00 87.38 467 LYS A O 1
ATOM 3780 N N . THR A 1 468 ? -22.527 5.947 19.357 1.00 84.44 468 THR A N 1
ATOM 3781 C CA . THR A 1 468 ? -23.458 7.039 19.014 1.00 84.44 468 THR A CA 1
ATOM 3782 C C . THR A 1 468 ? -24.280 6.765 17.752 1.00 84.44 468 THR A C 1
ATOM 3784 O O . THR A 1 468 ? -25.298 7.424 17.536 1.00 84.44 468 THR A O 1
ATOM 3787 N N . HIS A 1 469 ? -23.882 5.800 16.918 1.00 78.38 469 HIS A N 1
ATOM 3788 C CA . HIS A 1 469 ? -24.592 5.452 15.689 1.00 78.38 469 HIS A CA 1
ATOM 3789 C C . HIS A 1 469 ? -25.648 4.364 15.940 1.00 78.38 469 HIS A C 1
ATOM 3791 O O . HIS A 1 469 ? -25.349 3.283 16.428 1.00 78.38 469 HIS A O 1
ATOM 3797 N N . VAL A 1 470 ? -26.893 4.624 15.527 1.00 71.94 470 VAL A N 1
ATOM 3798 C CA . VAL A 1 470 ? -28.064 3.742 15.755 1.00 71.94 470 VAL A CA 1
ATOM 3799 C C . VAL A 1 470 ? -28.205 2.646 14.676 1.00 71.94 470 VAL A C 1
ATOM 3801 O O . VAL A 1 470 ? -29.218 1.957 14.590 1.00 71.94 470 VAL A O 1
ATOM 3804 N N . TYR A 1 471 ? -27.213 2.474 13.801 1.00 70.75 471 TYR A N 1
ATOM 3805 C CA . TYR A 1 471 ? -27.327 1.527 12.690 1.00 70.75 471 TYR A CA 1
ATOM 3806 C C . TYR A 1 471 ? -27.009 0.093 13.131 1.00 70.75 471 TYR A C 1
ATOM 3808 O O . TYR A 1 471 ? -26.089 -0.105 13.927 1.00 70.75 471 TYR A O 1
ATOM 3816 N N . PRO A 1 472 ? -27.715 -0.916 12.586 1.00 79.19 472 PRO A N 1
ATOM 3817 C CA . PRO A 1 472 ? -27.346 -2.305 12.804 1.00 79.19 472 PRO A CA 1
ATOM 3818 C C . PRO A 1 472 ? -25.932 -2.539 12.263 1.00 79.19 472 PRO A C 1
ATOM 3820 O O . PRO A 1 472 ? -25.635 -2.226 11.106 1.00 79.19 472 PRO A O 1
ATOM 3823 N N . LEU A 1 473 ? -25.058 -3.061 13.121 1.00 81.12 473 LEU A N 1
ATOM 3824 C CA . LEU A 1 473 ? -23.717 -3.489 12.741 1.00 81.12 473 LEU A CA 1
ATOM 3825 C C . LEU A 1 473 ? -23.808 -4.902 12.159 1.00 81.12 473 LEU A C 1
ATOM 3827 O O . LEU A 1 473 ? -24.472 -5.764 12.733 1.00 81.12 473 LEU A O 1
ATOM 3831 N N . ASP A 1 474 ? -23.136 -5.149 11.036 1.00 83.06 474 ASP A N 1
ATOM 3832 C CA . ASP A 1 474 ? -23.015 -6.508 10.508 1.00 83.06 474 ASP A CA 1
ATOM 3833 C C . ASP A 1 474 ? -22.100 -7.377 11.396 1.00 83.06 474 ASP A C 1
ATOM 3835 O O . ASP A 1 474 ? -21.271 -6.869 12.158 1.00 83.06 474 ASP A O 1
ATOM 3839 N N . GLU A 1 475 ? -22.236 -8.704 11.302 1.00 85.75 475 GLU A N 1
ATOM 3840 C CA . GLU A 1 475 ? -21.476 -9.645 12.140 1.00 85.75 475 GLU A CA 1
ATOM 3841 C C . GLU A 1 475 ? -19.953 -9.495 11.984 1.00 85.75 475 GLU A C 1
ATOM 3843 O O . GLU A 1 475 ? -19.214 -9.667 12.958 1.00 85.75 475 GLU A O 1
ATOM 3848 N N . ARG A 1 476 ? -19.462 -9.159 10.780 1.00 87.31 476 ARG A N 1
ATOM 3849 C CA . ARG A 1 476 ? -18.023 -8.958 10.538 1.00 87.31 476 ARG A CA 1
ATOM 3850 C C . ARG A 1 476 ? -17.525 -7.720 11.269 1.00 87.31 476 ARG A C 1
ATOM 3852 O O . ARG A 1 476 ? -16.441 -7.759 11.851 1.00 87.31 476 ARG A O 1
ATOM 3859 N N . LEU A 1 477 ? -18.298 -6.638 11.241 1.00 86.00 477 LEU A N 1
ATOM 3860 C CA . LEU A 1 477 ? -17.980 -5.399 11.936 1.00 86.00 477 LEU A CA 1
ATOM 3861 C C . LEU A 1 477 ? -18.019 -5.585 13.452 1.00 86.00 477 LEU A C 1
ATOM 3863 O O . LEU A 1 477 ? -17.092 -5.135 14.119 1.00 86.00 477 LEU A O 1
ATOM 3867 N N . ILE A 1 478 ? -19.013 -6.300 13.987 1.00 88.69 478 ILE A N 1
ATOM 3868 C CA . ILE A 1 478 ? -19.080 -6.635 15.421 1.00 88.69 478 ILE A CA 1
ATOM 3869 C C . ILE A 1 478 ? -17.831 -7.412 15.844 1.00 88.69 478 ILE A C 1
ATOM 3871 O O . ILE A 1 478 ? -17.148 -7.011 16.786 1.00 88.69 478 ILE A O 1
ATOM 3875 N N . PHE A 1 479 ? -17.492 -8.484 15.122 1.00 88.81 479 PHE A N 1
ATOM 3876 C CA . PHE A 1 479 ? -16.320 -9.297 15.440 1.00 88.81 479 PHE A CA 1
ATOM 3877 C C . PHE A 1 479 ? -15.019 -8.483 15.379 1.00 88.81 479 PHE A C 1
ATOM 3879 O O . PHE A 1 479 ? -14.180 -8.556 16.275 1.00 88.81 479 PHE A O 1
ATOM 3886 N N . TRP A 1 480 ? -14.857 -7.664 14.340 1.00 90.12 480 TRP A N 1
ATOM 3887 C CA . TRP A 1 480 ? -13.684 -6.805 14.202 1.00 90.12 480 TRP A CA 1
ATOM 3888 C C . TRP A 1 480 ? -13.598 -5.753 15.316 1.00 90.12 480 TRP A C 1
ATOM 3890 O O . TRP A 1 480 ? -12.506 -5.491 15.812 1.00 90.12 480 TRP A O 1
ATOM 3900 N N . LEU A 1 481 ? -14.724 -5.182 15.756 1.00 90.25 481 LEU A N 1
ATOM 3901 C CA . LEU A 1 481 ? -14.755 -4.240 16.877 1.00 90.25 481 LEU A CA 1
ATOM 3902 C C . LEU A 1 481 ? -14.380 -4.908 18.203 1.00 90.25 481 LEU A C 1
ATOM 3904 O O . LEU A 1 481 ? -13.605 -4.324 18.954 1.00 90.25 481 LEU A O 1
ATOM 3908 N N . GLN A 1 482 ? -14.857 -6.127 18.468 1.00 90.25 482 GLN A N 1
ATOM 3909 C CA . GLN A 1 482 ? -14.463 -6.904 19.653 1.00 90.25 482 GLN A CA 1
ATOM 3910 C C . GLN A 1 482 ? -12.950 -7.155 19.674 1.00 90.25 482 GLN A C 1
ATOM 3912 O O . GLN A 1 482 ? -12.279 -6.931 20.681 1.00 90.25 482 GLN A O 1
ATOM 3917 N N . GLU A 1 483 ? -12.380 -7.558 18.539 1.00 89.69 483 GLU A N 1
ATOM 3918 C CA . GLU A 1 483 ? -10.934 -7.748 18.423 1.00 89.69 483 GLU A CA 1
ATOM 3919 C C . GLU A 1 483 ? -10.163 -6.438 18.600 1.00 89.69 483 GLU A C 1
ATOM 3921 O O . GLU A 1 483 ? -9.120 -6.416 19.256 1.00 89.69 483 GLU A O 1
ATOM 3926 N N . LEU A 1 484 ? -10.693 -5.330 18.079 1.00 89.81 484 LEU A N 1
ATOM 3927 C CA . LEU A 1 484 ? -10.080 -4.018 18.236 1.00 89.81 484 LEU A CA 1
ATOM 3928 C C . LEU A 1 484 ? -10.133 -3.534 19.690 1.00 89.81 484 LEU A C 1
ATOM 3930 O O . LEU A 1 484 ? -9.195 -2.883 20.140 1.00 89.81 484 LEU A O 1
ATOM 3934 N N . GLN A 1 485 ? -11.178 -3.869 20.450 1.00 90.94 485 GLN A N 1
ATOM 3935 C CA . GLN A 1 485 ? -11.249 -3.557 21.881 1.00 90.94 485 GLN A CA 1
ATOM 3936 C C . GLN A 1 485 ? -10.155 -4.280 22.659 1.00 90.94 485 GLN A C 1
ATOM 3938 O O . GLN A 1 485 ? -9.472 -3.660 23.473 1.00 90.94 485 GLN A O 1
ATOM 3943 N N . LEU A 1 486 ? -9.930 -5.565 22.371 1.00 89.81 486 LEU A N 1
ATOM 3944 C CA . LEU A 1 486 ? -8.833 -6.318 22.982 1.00 89.81 486 LEU A CA 1
ATOM 3945 C C . LEU A 1 486 ? -7.474 -5.671 22.671 1.00 89.81 486 LEU A C 1
ATOM 3947 O O . LEU A 1 486 ? -6.634 -5.555 23.561 1.00 89.81 486 LEU A O 1
ATOM 3951 N N . VAL A 1 487 ? -7.273 -5.217 21.429 1.00 90.00 487 VAL A N 1
ATOM 3952 C CA . VAL A 1 487 ? -6.070 -4.470 21.028 1.00 90.00 487 VAL A CA 1
ATOM 3953 C C . VAL A 1 487 ? -5.963 -3.145 21.786 1.00 90.00 487 VAL A C 1
ATOM 3955 O O . VAL A 1 487 ? -4.880 -2.812 22.260 1.00 90.00 487 VAL A O 1
ATOM 3958 N N . ALA A 1 488 ? -7.057 -2.404 21.958 1.00 91.31 488 ALA A N 1
ATOM 3959 C CA . ALA A 1 488 ? -7.063 -1.142 22.696 1.00 91.31 488 ALA A CA 1
ATOM 3960 C C . ALA A 1 488 ? -6.709 -1.342 24.180 1.00 91.31 488 ALA A C 1
ATOM 3962 O O . ALA A 1 488 ? -5.887 -0.605 24.723 1.00 91.31 488 ALA A O 1
ATOM 3963 N N . HIS A 1 489 ? -7.265 -2.368 24.832 1.00 90.81 489 HIS A N 1
ATOM 3964 C CA . HIS A 1 489 ? -6.912 -2.721 26.211 1.00 90.81 489 HIS A CA 1
ATOM 3965 C C . HIS A 1 489 ? -5.436 -3.105 26.344 1.00 90.81 489 HIS A C 1
ATOM 3967 O O . HIS A 1 489 ? -4.752 -2.631 27.252 1.00 90.81 489 HIS A O 1
ATOM 3973 N N . GLU A 1 490 ? -4.925 -3.918 25.418 1.00 90.62 490 GLU A N 1
ATOM 3974 C CA . GLU A 1 490 ? -3.510 -4.289 25.382 1.00 90.62 490 GLU A CA 1
ATOM 3975 C C . GLU A 1 490 ? -2.614 -3.065 25.140 1.00 90.62 490 GLU A C 1
ATOM 3977 O O . GLU A 1 490 ? -1.589 -2.917 25.803 1.00 90.62 490 GLU A O 1
ATOM 3982 N N . THR A 1 491 ? -3.040 -2.143 24.271 1.00 90.62 491 THR A N 1
ATOM 3983 C CA . THR A 1 491 ? -2.348 -0.873 24.005 1.00 90.62 491 THR A CA 1
ATOM 3984 C C . THR A 1 491 ? -2.243 -0.029 25.266 1.00 90.62 491 THR A C 1
ATOM 3986 O O . THR A 1 491 ? -1.147 0.394 25.619 1.00 90.62 491 THR A O 1
ATOM 3989 N N . LYS A 1 492 ? -3.341 0.150 26.007 1.00 92.50 492 LYS A N 1
ATOM 3990 C CA . LYS A 1 492 ? -3.330 0.874 27.288 1.00 92.50 492 LYS A CA 1
ATOM 3991 C C . LYS A 1 492 ? -2.417 0.222 28.320 1.00 92.50 492 LYS A C 1
ATOM 3993 O O . LYS A 1 492 ? -1.683 0.923 29.008 1.00 92.50 492 LYS A O 1
ATOM 3998 N N . ALA A 1 493 ? -2.432 -1.109 28.408 1.00 89.81 493 ALA A N 1
ATOM 3999 C CA . ALA A 1 493 ? -1.554 -1.840 29.316 1.00 89.81 493 ALA A CA 1
ATOM 4000 C C . ALA A 1 493 ? -0.071 -1.643 28.954 1.00 89.81 493 ALA A C 1
ATOM 4002 O O . ALA A 1 493 ? 0.752 -1.435 29.840 1.00 89.81 493 ALA A O 1
ATOM 4003 N N . VAL A 1 494 ? 0.270 -1.669 27.661 1.00 88.56 494 VAL A N 1
ATOM 4004 C CA . VAL A 1 494 ? 1.632 -1.391 27.178 1.00 88.56 494 VAL A CA 1
ATOM 4005 C C . VAL A 1 494 ? 2.031 0.060 27.450 1.00 88.56 494 VAL A C 1
ATOM 4007 O O . VAL A 1 494 ? 3.126 0.291 27.951 1.00 88.56 494 VAL A O 1
ATOM 4010 N N . LEU A 1 495 ? 1.151 1.029 27.185 1.00 89.56 495 LEU A N 1
ATOM 4011 C CA . LEU A 1 495 ? 1.408 2.443 27.473 1.00 89.56 495 LEU A CA 1
ATOM 4012 C C . LEU A 1 495 ? 1.672 2.677 28.965 1.00 89.56 495 LEU A C 1
ATOM 4014 O O . LEU A 1 495 ? 2.628 3.370 29.292 1.00 89.56 495 LEU A O 1
ATOM 4018 N N . GLY A 1 496 ? 0.892 2.047 29.850 1.00 89.31 496 GLY A N 1
ATOM 4019 C CA . GLY A 1 496 ? 1.103 2.119 31.299 1.00 89.31 496 GLY A CA 1
ATOM 4020 C C . GLY A 1 496 ? 2.455 1.551 31.741 1.00 89.31 496 GLY A C 1
ATOM 4021 O O . GLY A 1 496 ? 3.100 2.118 32.618 1.00 89.31 496 GLY A O 1
ATOM 4022 N N . LEU A 1 497 ? 2.919 0.472 31.096 1.00 85.81 497 LEU A N 1
ATOM 4023 C CA . LEU A 1 497 ? 4.248 -0.097 31.349 1.00 85.81 497 LEU A CA 1
ATOM 4024 C C . LEU A 1 497 ? 5.382 0.802 30.847 1.00 85.81 497 LEU A C 1
ATOM 4026 O O . LEU A 1 497 ? 6.424 0.861 31.484 1.00 85.81 497 LEU A O 1
ATOM 4030 N N . LEU A 1 498 ? 5.197 1.479 29.710 1.00 84.31 498 LEU A N 1
ATOM 4031 C CA . LEU A 1 498 ? 6.215 2.355 29.121 1.00 84.31 498 LEU A CA 1
ATOM 4032 C C . LEU A 1 498 ? 6.281 3.741 29.773 1.00 84.31 498 LEU A C 1
ATOM 4034 O O . LEU A 1 498 ? 7.307 4.407 29.673 1.00 84.31 498 LEU A O 1
ATOM 4038 N N . SER A 1 499 ? 5.190 4.204 30.388 1.00 84.50 499 SER A N 1
ATOM 4039 C CA . SER A 1 499 ? 5.149 5.498 31.078 1.00 84.50 499 SER A CA 1
ATOM 4040 C C . SER A 1 499 ? 5.868 5.495 32.427 1.00 84.50 499 SER A C 1
ATOM 4042 O O . SER A 1 499 ? 6.166 6.565 32.950 1.00 84.50 499 SER A O 1
ATOM 4044 N N . ASP A 1 500 ? 6.132 4.318 32.993 1.00 83.44 500 ASP A N 1
ATOM 4045 C CA . ASP A 1 500 ? 6.867 4.166 34.246 1.00 83.44 500 ASP A CA 1
ATOM 4046 C C . ASP A 1 500 ? 8.376 4.260 33.942 1.00 83.44 500 ASP A C 1
ATOM 4048 O O . ASP A 1 500 ? 9.025 3.282 33.582 1.00 83.44 500 ASP A O 1
ATOM 4052 N N . THR A 1 501 ? 8.923 5.480 33.954 1.00 62.53 501 THR A N 1
ATOM 4053 C CA . THR A 1 501 ? 10.265 5.803 33.423 1.00 62.53 501 THR A CA 1
ATOM 4054 C C . THR A 1 501 ? 11.438 5.300 34.269 1.00 62.53 501 THR A C 1
ATOM 4056 O O . THR A 1 501 ? 12.577 5.391 33.820 1.00 62.53 501 THR A O 1
ATOM 4059 N N . ASP A 1 502 ? 11.183 4.754 35.461 1.00 68.44 502 ASP A N 1
ATOM 4060 C CA . ASP A 1 502 ? 12.221 4.302 36.406 1.00 68.44 502 ASP A CA 1
ATOM 4061 C C . ASP A 1 502 ? 12.614 2.825 36.232 1.00 68.44 502 ASP A C 1
ATOM 4063 O O . ASP A 1 502 ? 13.263 2.220 37.089 1.00 68.44 502 ASP A O 1
ATOM 4067 N N . THR A 1 503 ? 12.203 2.192 35.135 1.00 57.50 503 THR A N 1
ATOM 4068 C CA . THR A 1 503 ? 12.278 0.737 35.042 1.00 57.50 503 THR A CA 1
ATOM 4069 C C . THR A 1 503 ? 13.597 0.184 34.510 1.00 57.50 503 THR A C 1
ATOM 4071 O O . THR A 1 503 ? 14.037 0.517 33.413 1.00 57.50 503 THR A O 1
ATOM 4074 N N . ASP A 1 504 ? 14.122 -0.762 35.291 1.00 76.69 504 ASP A N 1
ATOM 4075 C CA . ASP A 1 504 ? 15.027 -1.868 34.960 1.00 76.69 504 ASP A CA 1
ATOM 4076 C C . ASP A 1 504 ? 15.058 -2.261 33.464 1.00 76.69 504 ASP A C 1
ATOM 4078 O O . ASP A 1 504 ? 14.014 -2.443 32.826 1.00 76.69 504 ASP A O 1
ATOM 4082 N N . THR A 1 505 ? 16.264 -2.452 32.919 1.00 77.44 505 THR A N 1
ATOM 4083 C CA . THR A 1 505 ? 16.548 -2.879 31.539 1.00 77.44 505 THR A CA 1
ATOM 4084 C C . THR A 1 505 ? 15.697 -4.079 31.104 1.00 77.44 505 THR A C 1
ATOM 4086 O O . THR A 1 505 ? 15.247 -4.135 29.957 1.00 77.44 505 THR A O 1
ATOM 4089 N N . GLU A 1 506 ? 15.398 -5.015 32.012 1.00 78.44 506 GLU A N 1
ATOM 4090 C CA . GLU A 1 506 ? 14.547 -6.174 31.709 1.00 78.44 506 GLU A CA 1
ATOM 4091 C C . GLU A 1 506 ? 13.093 -5.793 31.382 1.00 78.44 506 GLU A C 1
ATOM 4093 O O . GLU A 1 506 ? 12.492 -6.348 30.453 1.00 78.44 506 GLU A O 1
ATOM 4098 N N . ARG A 1 507 ? 12.522 -4.808 32.089 1.00 78.06 507 ARG A N 1
ATOM 4099 C CA . ARG A 1 507 ? 11.166 -4.304 31.809 1.00 78.06 507 ARG A CA 1
ATOM 4100 C C . ARG A 1 507 ? 11.115 -3.576 30.470 1.00 78.06 507 ARG A C 1
ATOM 4102 O O . ARG A 1 507 ? 10.131 -3.735 29.750 1.00 78.06 507 ARG A O 1
ATOM 4109 N N . SER A 1 508 ? 12.178 -2.856 30.108 1.00 79.12 508 SER A N 1
ATOM 4110 C CA . SER A 1 508 ? 12.303 -2.195 28.803 1.00 79.12 508 SER A CA 1
ATOM 4111 C C . SER A 1 508 ? 12.303 -3.209 27.650 1.00 79.12 508 SER A C 1
ATOM 4113 O O . SER A 1 508 ? 11.479 -3.109 26.736 1.00 79.12 508 SER A O 1
ATOM 4115 N N . ILE A 1 509 ? 13.124 -4.266 27.738 1.00 81.19 509 ILE A N 1
ATOM 4116 C CA . ILE A 1 509 ? 13.165 -5.344 26.731 1.00 81.19 509 ILE A CA 1
ATOM 4117 C C . ILE A 1 509 ? 11.805 -6.048 26.630 1.00 81.19 509 ILE A C 1
ATOM 4119 O O . ILE A 1 509 ? 11.306 -6.310 25.528 1.00 81.19 509 ILE A O 1
ATOM 4123 N N . HIS A 1 510 ? 11.172 -6.351 27.768 1.00 82.94 510 HIS A N 1
ATOM 4124 C CA . HIS A 1 510 ? 9.849 -6.969 27.764 1.00 82.94 510 HIS A CA 1
ATOM 4125 C C . HIS A 1 510 ? 8.790 -6.044 27.141 1.00 82.94 510 HIS A C 1
ATOM 4127 O O . HIS A 1 510 ? 7.988 -6.502 26.318 1.00 82.94 510 HIS A O 1
ATOM 4133 N N . GLY A 1 511 ? 8.816 -4.754 27.484 1.00 82.69 511 GLY A N 1
ATOM 4134 C CA . GLY A 1 511 ? 7.950 -3.720 26.926 1.00 82.69 511 GLY A CA 1
ATOM 4135 C C . GLY A 1 511 ? 8.092 -3.609 25.411 1.00 82.69 511 GLY A C 1
ATOM 4136 O O . GLY A 1 511 ? 7.082 -3.622 24.706 1.00 82.69 511 GLY A O 1
ATOM 4137 N N . GLN A 1 512 ? 9.322 -3.613 24.891 1.00 81.25 512 GLN A N 1
ATOM 4138 C CA . GLN A 1 512 ? 9.592 -3.577 23.452 1.00 81.25 512 GLN A CA 1
ATOM 4139 C C . GLN A 1 512 ? 9.036 -4.807 22.722 1.00 81.25 512 GLN A C 1
ATOM 4141 O O . GLN A 1 512 ? 8.320 -4.660 21.731 1.00 81.25 512 GLN A O 1
ATOM 4146 N N . ARG A 1 513 ? 9.271 -6.026 23.227 1.00 84.50 513 ARG A N 1
ATOM 4147 C CA . ARG A 1 513 ? 8.690 -7.246 22.626 1.00 84.50 513 ARG A CA 1
ATOM 4148 C C . ARG A 1 513 ? 7.162 -7.191 22.598 1.00 84.50 513 ARG A C 1
ATOM 4150 O O . ARG A 1 513 ? 6.528 -7.620 21.632 1.00 84.50 513 ARG A O 1
ATOM 4157 N N . ARG A 1 514 ? 6.558 -6.635 23.653 1.00 86.06 514 ARG A N 1
ATOM 4158 C CA . ARG A 1 514 ? 5.105 -6.462 23.753 1.00 86.06 514 ARG A CA 1
ATOM 4159 C C . ARG A 1 514 ? 4.590 -5.414 22.761 1.00 86.06 514 ARG A C 1
ATOM 4161 O O . ARG A 1 514 ? 3.564 -5.642 22.128 1.00 86.06 514 ARG A O 1
ATOM 4168 N N . CYS A 1 515 ? 5.342 -4.334 22.550 1.00 85.00 515 CYS A N 1
ATOM 4169 C CA . CYS A 1 515 ? 5.089 -3.344 21.503 1.00 85.00 515 CYS A CA 1
ATOM 4170 C C . CYS A 1 515 ? 5.116 -3.966 20.105 1.00 85.00 515 CYS A C 1
ATOM 4172 O O . CYS A 1 515 ? 4.190 -3.773 19.324 1.00 85.00 515 CYS A O 1
ATOM 4174 N N . GLU A 1 516 ? 6.152 -4.735 19.775 1.00 83.81 516 GLU A N 1
ATOM 4175 C CA . GLU A 1 516 ? 6.276 -5.377 18.462 1.00 83.81 516 GLU A CA 1
ATOM 4176 C C . GLU A 1 516 ? 5.105 -6.323 18.185 1.00 83.81 516 GLU A C 1
ATOM 4178 O O . GLU A 1 516 ? 4.516 -6.295 17.100 1.00 83.81 516 GLU A O 1
ATOM 4183 N N . LYS A 1 517 ? 4.717 -7.120 19.185 1.00 86.12 517 LYS A N 1
ATOM 4184 C CA . LYS A 1 517 ? 3.554 -8.007 19.106 1.00 86.12 517 LYS A CA 1
ATOM 4185 C C . LYS A 1 517 ? 2.247 -7.232 18.916 1.00 86.12 517 LYS A C 1
ATOM 4187 O O . LYS A 1 517 ? 1.456 -7.574 18.036 1.00 86.12 517 LYS A O 1
ATOM 4192 N N . LEU A 1 518 ? 2.038 -6.171 19.692 1.00 87.62 518 LEU A N 1
ATOM 4193 C CA . LEU A 1 518 ? 0.862 -5.312 19.579 1.00 87.62 518 LEU A CA 1
ATOM 4194 C C . LEU A 1 518 ? 0.781 -4.645 18.200 1.00 87.62 518 LEU A C 1
ATOM 4196 O O . LEU A 1 518 ? -0.274 -4.640 17.569 1.00 87.62 518 LEU A O 1
ATOM 4200 N N . ASN A 1 519 ? 1.906 -4.143 17.694 1.00 85.19 519 ASN A N 1
ATOM 4201 C CA . ASN A 1 519 ? 1.981 -3.525 16.377 1.00 85.19 519 ASN A CA 1
ATOM 4202 C C . ASN A 1 519 ? 1.639 -4.526 15.263 1.00 85.19 519 ASN A C 1
ATOM 4204 O O . ASN A 1 519 ? 0.831 -4.219 14.386 1.00 85.19 519 ASN A O 1
ATOM 4208 N N . LYS A 1 520 ? 2.166 -5.759 15.338 1.00 84.75 520 LYS A N 1
ATOM 4209 C CA . LYS A 1 520 ? 1.773 -6.853 14.431 1.00 84.75 520 LYS A CA 1
ATOM 4210 C C . LYS A 1 520 ? 0.262 -7.085 14.472 1.00 84.75 520 LYS A C 1
ATOM 4212 O O . LYS A 1 520 ? -0.359 -7.205 13.421 1.00 84.75 520 LYS A O 1
ATOM 4217 N N . ARG A 1 521 ? -0.350 -7.080 15.660 1.00 86.44 521 ARG A N 1
ATOM 4218 C CA . ARG A 1 521 ? -1.800 -7.264 15.822 1.00 86.44 521 ARG A CA 1
ATOM 4219 C C . ARG A 1 521 ? -2.615 -6.118 15.210 1.00 86.44 521 ARG A C 1
ATOM 4221 O O . ARG A 1 521 ? -3.582 -6.392 14.503 1.00 86.44 521 ARG A O 1
ATOM 4228 N N . ILE A 1 522 ? -2.205 -4.861 15.399 1.00 85.31 522 ILE A N 1
ATOM 4229 C CA . ILE A 1 522 ? -2.816 -3.685 14.744 1.00 85.31 522 ILE A CA 1
ATOM 4230 C C . ILE A 1 522 ? -2.745 -3.823 13.215 1.00 85.31 522 ILE A C 1
ATOM 4232 O O . ILE A 1 522 ? -3.746 -3.634 12.519 1.00 85.31 522 ILE A O 1
ATOM 4236 N N . CYS A 1 523 ? -1.590 -4.232 12.685 1.00 82.44 523 CYS A N 1
ATOM 4237 C CA . CYS A 1 523 ? -1.415 -4.471 11.252 1.00 82.44 523 CYS A CA 1
ATOM 4238 C C . CYS A 1 523 ? -2.347 -5.582 10.746 1.00 82.44 523 CYS A C 1
ATOM 4240 O O . CYS A 1 523 ? -3.020 -5.408 9.727 1.00 82.44 523 CYS A O 1
ATOM 4242 N N . THR A 1 524 ? -2.470 -6.686 11.488 1.00 84.00 524 THR A N 1
ATOM 4243 C CA . THR A 1 524 ? -3.410 -7.768 11.167 1.00 84.00 524 THR A CA 1
ATOM 4244 C C . THR A 1 524 ? -4.858 -7.277 11.134 1.00 84.00 524 THR A C 1
ATOM 4246 O O . THR A 1 524 ? -5.581 -7.585 10.188 1.00 84.00 524 THR A O 1
ATOM 4249 N N . MET A 1 525 ? -5.274 -6.429 12.080 1.00 86.56 525 MET A N 1
ATOM 4250 C CA . MET A 1 525 ? -6.617 -5.829 12.079 1.00 86.56 525 MET A CA 1
ATOM 4251 C C . MET A 1 525 ? -6.891 -4.993 10.822 1.00 86.56 525 MET A C 1
ATOM 4253 O O . MET A 1 525 ? -8.000 -5.032 10.277 1.00 86.56 525 MET A O 1
ATOM 4257 N N . SER A 1 526 ? -5.883 -4.272 10.326 1.00 80.56 526 SER A N 1
ATOM 4258 C CA . SER A 1 526 ? -5.952 -3.528 9.062 1.00 80.56 526 SER A CA 1
ATOM 4259 C C . SER A 1 526 ? -6.081 -4.466 7.851 1.00 80.56 526 SER A C 1
ATOM 4261 O O . SER A 1 526 ? -6.930 -4.260 6.974 1.00 80.56 526 SER A O 1
ATOM 4263 N N . ILE A 1 527 ? -5.304 -5.557 7.826 1.00 80.25 527 ILE A N 1
ATOM 4264 C CA . ILE A 1 527 ? -5.378 -6.590 6.780 1.00 80.25 527 ILE A CA 1
ATOM 4265 C C . ILE A 1 527 ? -6.753 -7.255 6.769 1.00 80.25 527 ILE A C 1
ATOM 4267 O O . ILE A 1 527 ? -7.329 -7.431 5.694 1.00 80.25 527 ILE A O 1
ATOM 4271 N N . TRP A 1 528 ? -7.298 -7.601 7.935 1.00 85.62 528 TRP A N 1
ATOM 4272 C CA . TRP A 1 528 ? -8.626 -8.196 8.069 1.00 85.62 528 TRP A CA 1
ATOM 4273 C C . TRP A 1 528 ? -9.711 -7.271 7.554 1.00 85.62 528 TRP A C 1
ATOM 4275 O O . TRP A 1 528 ? -10.531 -7.696 6.736 1.00 85.62 528 TRP A O 1
ATOM 4285 N N . LYS A 1 529 ? -9.671 -5.994 7.954 1.00 83.31 529 LYS A N 1
ATOM 4286 C CA . LYS A 1 529 ? -10.631 -4.996 7.486 1.00 83.31 529 LYS A CA 1
ATOM 4287 C C . LYS A 1 529 ? -10.719 -4.993 5.960 1.00 83.31 529 LYS A C 1
ATOM 4289 O O . LYS A 1 529 ? -11.806 -5.109 5.398 1.00 83.31 529 LYS A O 1
ATOM 4294 N N . ARG A 1 530 ? -9.569 -4.984 5.281 1.00 75.94 530 ARG A N 1
ATOM 4295 C CA . ARG A 1 530 ? -9.494 -5.028 3.814 1.00 75.94 530 ARG A CA 1
ATOM 4296 C C . ARG A 1 530 ? -9.915 -6.380 3.236 1.00 75.94 530 ARG A C 1
ATOM 4298 O O . ARG A 1 530 ? -10.780 -6.431 2.365 1.00 75.94 530 ARG A O 1
ATOM 4305 N N . THR A 1 531 ? -9.326 -7.471 3.725 1.00 77.31 531 THR A N 1
ATOM 4306 C CA . THR A 1 531 ? -9.485 -8.848 3.209 1.00 77.31 531 THR A CA 1
ATOM 4307 C C . THR A 1 531 ? -10.901 -9.374 3.343 1.00 77.31 531 THR A C 1
ATOM 4309 O O . THR A 1 531 ? -11.340 -10.152 2.492 1.00 77.31 531 THR A O 1
ATOM 4312 N N . TYR A 1 532 ? -11.637 -8.899 4.344 1.00 82.06 532 TYR A N 1
ATOM 4313 C CA . TYR A 1 532 ? -13.020 -9.291 4.580 1.00 82.06 532 TYR A CA 1
ATOM 4314 C C . TYR A 1 532 ? -14.018 -8.166 4.304 1.00 82.06 532 TYR A C 1
ATOM 4316 O O . TYR A 1 532 ? -15.213 -8.411 4.396 1.00 82.06 532 TYR A O 1
ATOM 4324 N N . GLY A 1 533 ? -13.564 -6.970 3.896 1.00 77.31 533 GLY A N 1
ATOM 4325 C CA . GLY A 1 533 ? -14.446 -5.841 3.566 1.00 77.31 533 GLY A CA 1
ATOM 4326 C C . GLY A 1 533 ? -15.258 -5.369 4.771 1.00 77.31 533 GLY A C 1
ATOM 4327 O O . GLY A 1 533 ? -16.461 -5.140 4.652 1.00 77.31 533 GLY A O 1
ATOM 4328 N N . VAL A 1 534 ? -14.619 -5.319 5.941 1.00 79.38 534 VAL A N 1
ATOM 4329 C CA . VAL A 1 534 ? -15.256 -4.929 7.200 1.00 79.38 534 VAL A CA 1
ATOM 4330 C C . VAL A 1 534 ? -15.510 -3.421 7.191 1.00 79.38 534 VAL A C 1
ATOM 4332 O O . VAL A 1 534 ? -14.583 -2.633 7.001 1.00 79.38 534 VAL A O 1
ATOM 4335 N N . GLY A 1 535 ? -16.764 -3.018 7.402 1.00 65.56 535 GLY A N 1
ATOM 4336 C CA . GLY A 1 535 ? -17.180 -1.610 7.403 1.00 65.56 535 GLY A CA 1
ATOM 4337 C C . GLY A 1 535 ? -17.488 -1.011 6.024 1.00 65.56 535 GLY A C 1
ATOM 4338 O O . GLY A 1 535 ? -17.952 0.123 5.964 1.00 65.56 535 GLY A O 1
ATOM 4339 N N . ASP A 1 536 ? -17.293 -1.759 4.930 1.00 61.38 536 ASP A N 1
ATOM 4340 C CA . ASP A 1 536 ? -17.662 -1.327 3.569 1.00 61.38 536 ASP A CA 1
ATOM 4341 C C . ASP A 1 536 ? -19.106 -1.716 3.185 1.00 61.38 536 ASP A C 1
ATOM 4343 O O . ASP A 1 536 ? -19.606 -1.330 2.124 1.00 61.38 536 ASP A O 1
ATOM 4347 N N . ILE A 1 537 ? -19.798 -2.493 4.024 1.00 43.47 537 ILE A N 1
ATOM 4348 C CA . ILE A 1 537 ? -21.132 -3.019 3.719 1.00 43.47 537 ILE A CA 1
ATOM 4349 C C . ILE A 1 537 ? -22.179 -2.115 4.365 1.00 43.47 537 ILE A C 1
ATOM 4351 O O . ILE A 1 537 ? -22.309 -2.039 5.581 1.00 43.47 537 ILE A O 1
ATOM 4355 N N . LYS A 1 538 ? -22.918 -1.393 3.517 1.00 49.03 538 LYS A N 1
ATOM 4356 C CA . LYS A 1 538 ? -24.047 -0.562 3.940 1.00 49.03 538 LYS A CA 1
ATOM 4357 C C . LYS A 1 538 ? -25.130 -1.416 4.594 1.00 49.03 538 LYS A C 1
ATOM 4359 O O . LYS A 1 538 ? -25.461 -2.485 4.080 1.00 49.03 538 LYS A O 1
ATOM 4364 N N . SER A 1 539 ? -25.691 -0.857 5.662 1.00 37.38 539 SER A N 1
ATOM 4365 C CA . SER A 1 539 ? -26.827 -1.331 6.451 1.00 37.38 539 SER A CA 1
ATOM 4366 C C . SER A 1 539 ? -27.883 -2.067 5.618 1.00 37.38 539 SER A C 1
ATOM 4368 O O . SER A 1 539 ? -28.690 -1.461 4.911 1.00 37.38 539 SER A O 1
ATOM 4370 N N . SER A 1 540 ? -27.924 -3.394 5.723 1.00 40.94 540 SER A N 1
ATOM 4371 C CA . SER A 1 540 ? -29.176 -4.122 5.530 1.00 40.94 540 SER A CA 1
ATOM 4372 C C . SER A 1 540 ? -30.056 -3.875 6.757 1.00 40.94 540 SER A C 1
ATOM 4374 O O . SER A 1 540 ? -29.599 -3.910 7.897 1.00 40.94 540 SER A O 1
ATOM 4376 N N . ALA A 1 541 ? -31.328 -3.563 6.519 1.00 40.09 541 ALA A N 1
ATOM 4377 C CA . ALA A 1 541 ? -32.301 -3.148 7.528 1.00 40.09 541 ALA A CA 1
ATOM 4378 C C . ALA A 1 541 ? -32.821 -4.304 8.411 1.00 40.09 541 ALA A C 1
ATOM 4380 O O . ALA A 1 541 ? -34.017 -4.389 8.680 1.00 40.09 541 ALA A O 1
ATOM 4381 N N . SER A 1 542 ? -31.960 -5.220 8.850 1.00 39.59 542 SER A N 1
ATOM 4382 C CA . SER A 1 542 ? -32.384 -6.415 9.583 1.00 39.59 542 SER A CA 1
ATOM 4383 C C . SER A 1 542 ? -31.758 -6.487 10.975 1.00 39.59 542 SER A C 1
ATOM 4385 O O . SER A 1 542 ? -30.548 -6.619 11.120 1.00 39.59 542 SER A O 1
ATOM 4387 N N . SER A 1 543 ? -32.650 -6.449 11.972 1.00 43.03 543 SER A N 1
ATOM 4388 C CA . SER A 1 543 ? -32.473 -6.633 13.422 1.00 43.03 543 SER A CA 1
ATOM 4389 C C . SER A 1 543 ? -31.652 -5.578 14.176 1.00 43.03 543 SER A C 1
ATOM 4391 O O . SER A 1 543 ? -30.435 -5.489 14.062 1.00 43.03 543 SER A O 1
ATOM 4393 N N . SER A 1 544 ? -32.342 -4.812 15.027 1.00 41.03 544 SER A N 1
ATOM 4394 C CA . SER A 1 544 ? -31.744 -3.979 16.070 1.00 41.03 544 SER A CA 1
ATOM 4395 C C . SER A 1 544 ? -31.183 -4.874 17.179 1.00 41.03 544 SER A C 1
ATOM 4397 O O . SER A 1 544 ? -31.917 -5.315 18.065 1.00 41.03 544 SER A O 1
ATOM 4399 N N . ILE A 1 545 ? -29.890 -5.172 17.123 1.00 47.53 545 ILE A N 1
ATOM 4400 C CA . ILE A 1 545 ? -29.172 -5.805 18.230 1.00 47.53 545 ILE A CA 1
ATOM 4401 C C . ILE A 1 545 ? -28.652 -4.681 19.132 1.00 47.53 545 ILE A C 1
ATOM 4403 O O . ILE A 1 545 ? -27.936 -3.797 18.668 1.00 47.53 545 ILE A O 1
ATOM 4407 N N . SER A 1 546 ? -29.036 -4.692 20.412 1.00 48.09 546 SER A N 1
ATOM 4408 C CA . SER A 1 546 ? -28.514 -3.743 21.403 1.00 48.09 546 SER A CA 1
ATOM 4409 C C . SER A 1 546 ? -27.023 -4.008 21.641 1.00 48.09 546 SER A C 1
ATOM 4411 O O . SER A 1 546 ? -26.646 -5.078 22.123 1.00 48.09 546 SER A O 1
ATOM 4413 N N . ILE A 1 547 ? -26.181 -3.037 21.281 1.00 51.53 547 ILE A N 1
ATOM 4414 C CA . ILE A 1 547 ? -24.713 -3.108 21.372 1.00 51.53 547 ILE A CA 1
ATOM 4415 C C . ILE A 1 547 ? -24.247 -3.176 22.838 1.00 51.53 547 ILE A C 1
ATOM 4417 O O . ILE A 1 547 ? -23.257 -3.847 23.139 1.00 51.53 547 ILE A O 1
ATOM 4421 N N . ASP A 1 548 ? -24.997 -2.562 23.759 1.00 52.34 548 ASP A N 1
ATOM 4422 C CA . ASP A 1 548 ? -24.626 -2.442 25.177 1.00 52.34 548 ASP A CA 1
ATOM 4423 C C . ASP A 1 548 ? -24.542 -3.794 25.906 1.00 52.34 548 ASP A C 1
ATOM 4425 O O . ASP A 1 548 ? -23.822 -3.918 26.894 1.00 52.34 548 ASP A O 1
ATOM 4429 N N . HIS A 1 549 ? -25.216 -4.838 25.409 1.00 54.19 549 HIS A N 1
ATOM 4430 C CA . HIS A 1 549 ? -25.145 -6.179 26.003 1.00 54.19 549 HIS A CA 1
ATOM 4431 C C . HIS A 1 549 ? -24.028 -7.065 25.436 1.00 54.19 549 HIS A C 1
ATOM 4433 O O . HIS A 1 549 ? -23.654 -8.038 26.086 1.00 54.19 549 HIS A O 1
ATOM 4439 N N . GLN A 1 550 ? -23.478 -6.761 24.254 1.00 53.78 550 GLN A N 1
ATOM 4440 C CA . GLN A 1 550 ? -22.416 -7.575 23.637 1.00 53.78 550 GLN A CA 1
ATOM 4441 C C . GLN A 1 550 ? -21.009 -7.020 23.867 1.00 53.78 550 GLN A C 1
ATOM 4443 O O . GLN A 1 550 ? -20.048 -7.786 23.851 1.00 53.78 550 GLN A O 1
ATOM 4448 N N . LEU A 1 551 ? -20.887 -5.709 24.080 1.00 53.66 551 LEU A N 1
ATOM 4449 C CA . LEU A 1 551 ? -19.626 -5.043 24.421 1.00 53.66 551 LEU A CA 1
ATOM 4450 C C . LEU A 1 551 ? -19.518 -4.753 25.923 1.00 53.66 551 LEU A C 1
ATOM 4452 O O . LEU A 1 551 ? -18.820 -3.810 26.290 1.00 53.66 551 LEU A O 1
ATOM 4456 N N . GLY A 1 552 ? -20.265 -5.487 26.759 1.00 50.62 552 GLY A N 1
ATOM 4457 C CA . GLY A 1 552 ? -20.387 -5.211 28.191 1.00 50.62 552 GLY A CA 1
ATOM 4458 C C . GLY A 1 552 ? -19.030 -4.998 28.863 1.00 50.62 552 GLY A C 1
ATOM 4459 O O . GLY A 1 552 ? -18.030 -5.556 28.410 1.00 50.62 552 GLY A O 1
ATOM 4460 N N . ASP A 1 553 ? -19.022 -4.223 29.953 1.00 51.41 553 ASP A N 1
ATOM 4461 C CA . ASP A 1 553 ? -17.867 -3.912 30.822 1.00 51.41 553 ASP A CA 1
ATOM 4462 C C . ASP A 1 553 ? -17.308 -5.160 31.548 1.00 51.41 553 ASP A C 1
ATOM 4464 O O . ASP A 1 553 ? -16.907 -5.101 32.710 1.00 51.41 553 ASP A O 1
ATOM 4468 N N . GLY A 1 554 ? -17.345 -6.319 30.884 1.00 46.66 554 GLY A N 1
ATOM 4469 C CA . GLY A 1 554 ? -17.006 -7.625 31.402 1.00 46.66 554 GLY A CA 1
ATOM 4470 C C . GLY A 1 554 ? -15.662 -7.581 32.096 1.00 46.66 554 GLY A C 1
ATOM 4471 O O . GLY A 1 554 ? -14.685 -7.070 31.540 1.00 46.66 554 GLY A O 1
ATOM 4472 N N . GLU A 1 555 ? -15.666 -8.112 33.322 1.00 45.72 555 GLU A N 1
ATOM 4473 C CA . GLU A 1 555 ? -14.491 -8.372 34.141 1.00 45.72 555 GLU A CA 1
ATOM 4474 C C . GLU A 1 555 ? -13.312 -8.709 33.241 1.00 45.72 555 GLU A C 1
ATOM 4476 O O . GLU A 1 555 ? -13.410 -9.587 32.381 1.00 45.72 555 GLU A O 1
ATOM 4481 N N . THR A 1 556 ? -12.215 -7.975 33.419 1.00 48.00 556 THR A N 1
ATOM 4482 C CA . THR A 1 556 ? -10.940 -8.216 32.754 1.00 48.00 556 THR A CA 1
ATOM 4483 C C . THR A 1 556 ? -10.488 -9.634 33.073 1.00 48.00 556 THR A C 1
ATOM 4485 O O . THR A 1 556 ? -9.713 -9.849 34.004 1.00 48.00 556 THR A O 1
ATOM 4488 N N . VAL A 1 557 ? -10.989 -10.619 32.326 1.00 47.22 557 VAL A N 1
ATOM 4489 C CA . VAL A 1 557 ? -10.460 -11.972 32.344 1.00 47.22 557 VAL A CA 1
ATOM 4490 C C . VAL A 1 557 ? -9.016 -11.794 31.894 1.00 47.22 557 VAL A C 1
ATOM 4492 O O . VAL A 1 557 ? -8.803 -11.284 30.787 1.00 47.22 557 VAL A O 1
ATOM 4495 N N . PRO A 1 558 ? -8.019 -12.117 32.738 1.00 47.59 558 PRO A N 1
ATOM 4496 C CA . PRO A 1 558 ? -6.626 -12.024 32.347 1.00 47.59 558 PRO A CA 1
ATOM 4497 C C . PRO A 1 558 ? -6.465 -13.019 31.210 1.00 47.59 558 PRO A C 1
ATOM 4499 O O . PRO A 1 558 ? -6.398 -14.221 31.452 1.00 47.59 558 PRO A O 1
ATOM 4502 N N . TYR A 1 559 ? -6.521 -12.536 29.970 1.00 49.41 559 TYR A N 1
ATOM 4503 C CA . TYR A 1 559 ? -6.384 -13.384 28.801 1.00 49.41 559 TYR A CA 1
ATOM 4504 C C . TYR A 1 559 ? -4.967 -13.947 28.878 1.00 49.41 559 TYR A C 1
ATOM 4506 O O . TYR A 1 559 ? -4.008 -13.176 28.742 1.00 49.41 559 TYR A O 1
ATOM 4514 N N . PRO A 1 560 ? -4.796 -15.250 29.168 1.00 48.91 560 PRO A N 1
ATOM 4515 C CA . PRO A 1 560 ? -3.475 -15.834 29.174 1.00 48.91 560 PRO A CA 1
ATOM 4516 C C . PRO A 1 560 ? -2.935 -15.661 27.761 1.00 48.91 560 PRO A C 1
ATOM 4518 O O . PRO A 1 560 ? -3.686 -15.781 26.791 1.00 48.91 560 PRO A O 1
ATOM 4521 N N . PHE A 1 561 ? -1.648 -15.351 27.651 1.00 52.91 561 PHE A N 1
ATOM 4522 C CA . PHE A 1 561 ? -0.905 -15.323 26.398 1.00 52.91 561 PHE A CA 1
ATOM 4523 C C . PHE A 1 561 ? -0.917 -16.736 25.768 1.00 52.91 561 PHE A C 1
ATOM 4525 O O . PHE A 1 561 ? 0.059 -17.470 25.860 1.00 52.91 561 PHE A O 1
ATOM 4532 N N . MET A 1 562 ? -2.055 -17.170 25.220 1.00 42.84 562 MET A N 1
ATOM 4533 C CA . MET A 1 562 ? -2.244 -18.470 24.579 1.00 42.84 562 MET A CA 1
ATOM 4534 C C . MET A 1 562 ? -1.760 -18.402 23.132 1.00 42.84 562 MET A C 1
ATOM 4536 O O . MET A 1 562 ? -1.987 -17.401 22.462 1.00 42.84 562 MET A O 1
ATOM 4540 N N . ASN A 1 563 ? -1.090 -19.475 22.691 1.00 58.47 563 ASN A N 1
ATOM 4541 C CA . ASN A 1 563 ? -0.547 -19.740 21.350 1.00 58.47 563 ASN A CA 1
ATOM 4542 C C . ASN A 1 563 ? -1.084 -18.811 20.249 1.00 58.47 563 ASN A C 1
ATOM 4544 O O . ASN A 1 563 ? -2.084 -19.120 19.593 1.00 58.47 563 ASN A O 1
ATOM 4548 N N . ASP A 1 564 ? -0.370 -17.699 20.043 1.00 76.25 564 ASP A N 1
ATOM 4549 C CA . ASP A 1 564 ? -0.815 -16.558 19.233 1.00 76.25 564 ASP A CA 1
ATOM 4550 C C . ASP A 1 564 ? -1.295 -16.961 17.839 1.00 76.25 564 ASP A C 1
ATOM 4552 O O . ASP A 1 564 ? -2.220 -16.363 17.296 1.00 76.25 564 ASP A O 1
ATOM 4556 N N . GLU A 1 565 ? -0.686 -17.988 17.255 1.00 85.06 565 GLU A N 1
ATOM 4557 C CA . GLU A 1 565 ? -0.949 -18.384 15.877 1.00 85.06 565 GLU A CA 1
ATOM 4558 C C . GLU A 1 565 ? -2.231 -19.206 15.715 1.00 85.06 565 GLU A C 1
ATOM 4560 O O . GLU A 1 565 ? -2.992 -18.977 14.776 1.00 85.06 565 GLU A O 1
ATOM 4565 N N . ILE A 1 566 ? -2.520 -20.124 16.643 1.00 87.00 566 ILE A N 1
ATOM 4566 C CA . ILE A 1 566 ? -3.746 -20.937 16.599 1.00 87.00 566 ILE A CA 1
ATOM 4567 C C . ILE A 1 566 ? -4.961 -20.044 16.856 1.00 87.00 566 ILE A C 1
ATOM 4569 O O . ILE A 1 566 ? -5.975 -20.149 16.161 1.00 87.00 566 ILE A O 1
ATOM 4573 N N . ASP A 1 567 ? -4.858 -19.131 17.822 1.00 86.75 567 ASP A N 1
ATOM 4574 C CA . ASP A 1 567 ? -5.925 -18.175 18.101 1.00 86.75 567 ASP A CA 1
ATOM 4575 C C . ASP A 1 567 ? -6.124 -17.190 16.953 1.00 86.75 567 ASP A C 1
ATOM 4577 O O . ASP A 1 567 ? -7.268 -16.861 16.629 1.00 86.75 567 ASP A O 1
ATOM 4581 N N . LEU A 1 568 ? -5.048 -16.772 16.280 1.00 86.38 568 LEU A N 1
ATOM 4582 C CA . LEU A 1 568 ? -5.153 -15.978 15.062 1.00 86.38 568 LEU A CA 1
ATOM 4583 C C . LEU A 1 568 ? -5.938 -16.727 13.976 1.00 86.38 568 LEU A C 1
ATOM 4585 O O . LEU A 1 568 ? -6.867 -16.158 13.407 1.00 86.38 568 LEU A O 1
ATOM 4589 N N . ILE A 1 569 ? -5.636 -18.009 13.746 1.00 89.31 569 ILE A N 1
ATOM 4590 C CA . ILE A 1 569 ? -6.365 -18.843 12.778 1.00 89.31 569 ILE A CA 1
ATOM 4591 C C . ILE A 1 569 ? -7.843 -18.972 13.165 1.00 89.31 569 ILE A C 1
ATOM 4593 O O . ILE A 1 569 ? -8.711 -18.796 12.311 1.00 89.31 569 ILE A O 1
ATOM 4597 N N . ARG A 1 570 ? -8.161 -19.213 14.445 1.00 92.00 570 ARG A N 1
ATOM 4598 C CA . ARG A 1 570 ? -9.556 -19.265 14.930 1.00 92.00 570 ARG A CA 1
ATOM 4599 C C . ARG A 1 570 ? -10.306 -17.959 14.661 1.00 92.00 570 ARG A C 1
ATOM 4601 O O . ARG A 1 570 ? -11.485 -17.985 14.309 1.00 92.00 570 ARG A O 1
ATOM 4608 N N . ARG A 1 571 ? -9.644 -16.814 14.828 1.00 90.12 571 ARG A N 1
ATOM 4609 C CA . ARG A 1 571 ? -10.230 -15.488 14.577 1.00 90.12 571 ARG A CA 1
ATOM 4610 C C . ARG A 1 571 ? -10.420 -15.219 13.085 1.00 90.12 571 ARG A C 1
ATOM 4612 O O . ARG A 1 571 ? -11.486 -14.755 12.685 1.00 90.12 571 ARG A O 1
ATOM 4619 N N . GLU A 1 572 ? -9.444 -15.574 12.250 1.00 90.31 572 GLU A N 1
ATOM 4620 C CA . GLU A 1 572 ? -9.583 -15.489 10.790 1.00 90.31 572 GLU A CA 1
ATOM 4621 C C . GLU A 1 572 ? -10.708 -16.381 10.273 1.00 90.31 572 GLU A C 1
ATOM 4623 O O . GLU A 1 572 ? -11.501 -15.952 9.436 1.00 90.31 572 GLU A O 1
ATOM 4628 N N . LEU A 1 573 ? -10.840 -17.585 10.828 1.00 92.25 573 LEU A N 1
ATOM 4629 C CA . LEU A 1 573 ? -11.919 -18.508 10.507 1.00 92.25 573 LEU A CA 1
ATOM 4630 C C . LEU A 1 573 ? -13.298 -17.887 10.798 1.00 92.25 573 LEU A C 1
ATOM 4632 O O . LEU A 1 573 ? -14.185 -17.925 9.944 1.00 92.25 573 LEU A O 1
ATOM 4636 N N . LYS A 1 574 ? -13.471 -17.226 11.954 1.00 92.25 574 LYS A N 1
ATOM 4637 C CA . LYS A 1 574 ? -14.713 -16.499 12.284 1.00 92.25 574 LYS A CA 1
ATOM 4638 C C . LYS A 1 574 ? -15.050 -15.426 11.241 1.00 92.25 574 LYS A C 1
ATOM 4640 O O . LYS A 1 574 ? -16.200 -15.352 10.805 1.00 92.25 574 LYS A O 1
ATOM 4645 N N . LEU A 1 575 ? -14.061 -14.648 10.794 1.00 88.31 575 LEU A N 1
ATOM 4646 C CA . LEU A 1 575 ? -14.238 -13.649 9.730 1.00 88.31 575 LEU A CA 1
ATOM 4647 C C . LEU A 1 575 ? -14.593 -14.281 8.380 1.00 88.31 575 LEU A C 1
ATOM 4649 O O . LEU A 1 575 ? -15.464 -13.764 7.679 1.00 88.31 575 LEU A O 1
ATOM 4653 N N . MET A 1 576 ? -13.963 -15.406 8.027 1.00 91.75 576 MET A N 1
ATOM 4654 C CA . MET A 1 576 ? -14.285 -16.155 6.810 1.00 91.75 576 MET A CA 1
ATOM 4655 C C . MET A 1 576 ? -15.731 -16.651 6.816 1.00 91.75 576 MET A C 1
ATOM 4657 O O . MET A 1 576 ? -16.425 -16.486 5.815 1.00 91.75 576 MET A O 1
ATOM 4661 N N . HIS A 1 577 ? -16.214 -17.210 7.929 1.00 92.44 577 HIS A N 1
ATOM 4662 C CA . HIS A 1 577 ? -17.604 -17.660 8.034 1.00 92.44 577 HIS A CA 1
ATOM 4663 C C . HIS A 1 577 ? -18.603 -16.508 8.003 1.00 92.44 577 HIS A C 1
ATOM 4665 O O . HIS A 1 577 ? -19.631 -16.623 7.339 1.00 92.44 577 HIS A O 1
ATOM 4671 N N . ALA A 1 578 ? -18.311 -15.403 8.693 1.00 87.94 578 ALA A N 1
ATOM 4672 C CA . ALA A 1 578 ? -19.170 -14.224 8.667 1.00 87.94 578 ALA A CA 1
ATOM 4673 C C . ALA A 1 578 ? -19.272 -13.654 7.240 1.00 87.94 578 ALA A C 1
ATOM 4675 O O . ALA A 1 578 ? -20.367 -13.382 6.753 1.00 87.94 578 ALA A O 1
ATOM 4676 N N . LEU A 1 579 ? -18.150 -13.586 6.512 1.00 87.25 579 LEU A N 1
ATOM 4677 C CA . LEU A 1 579 ? -18.164 -13.200 5.104 1.00 87.25 579 LEU A CA 1
ATOM 4678 C C . LEU A 1 579 ? -18.948 -14.190 4.231 1.00 87.25 579 LEU A C 1
ATOM 4680 O O . LEU A 1 579 ? -19.679 -13.783 3.329 1.00 87.25 579 LEU A O 1
ATOM 4684 N N . ASP A 1 580 ? -18.791 -15.489 4.474 1.00 89.81 580 ASP A N 1
ATOM 4685 C CA . ASP A 1 580 ? -19.480 -16.518 3.703 1.00 89.81 580 ASP A CA 1
ATOM 4686 C C . ASP A 1 580 ? -21.004 -16.450 3.861 1.00 89.81 580 ASP A C 1
ATOM 4688 O O . ASP A 1 580 ? -21.737 -16.576 2.872 1.00 89.81 580 ASP A O 1
ATOM 4692 N N . ARG A 1 581 ? -21.474 -16.194 5.090 1.00 88.69 581 ARG A N 1
ATOM 4693 C CA . ARG A 1 581 ? -22.886 -15.931 5.385 1.00 88.69 581 ARG A CA 1
ATOM 4694 C C . ARG A 1 581 ? -23.373 -14.696 4.642 1.00 88.69 581 ARG A C 1
ATOM 4696 O O . ARG A 1 581 ? -24.384 -14.782 3.955 1.00 88.69 581 ARG A O 1
ATOM 4703 N N . ASP A 1 582 ? -22.630 -13.593 4.689 1.00 83.69 582 ASP A N 1
ATOM 4704 C CA . ASP A 1 582 ? -23.028 -12.355 4.011 1.00 83.69 582 ASP A CA 1
ATOM 4705 C C . ASP A 1 582 ? -23.138 -12.517 2.494 1.00 83.69 582 ASP A C 1
ATOM 4707 O O . ASP A 1 582 ? -24.093 -12.032 1.887 1.00 83.69 582 ASP A O 1
ATOM 4711 N N . ILE A 1 583 ? -22.197 -13.229 1.873 1.00 84.25 583 ILE A N 1
ATOM 4712 C CA . ILE A 1 583 ? -22.237 -13.497 0.431 1.00 84.25 583 ILE A CA 1
ATOM 4713 C C . ILE A 1 583 ? -23.406 -14.424 0.087 1.00 84.25 583 ILE A C 1
ATOM 4715 O O . ILE A 1 583 ? -24.107 -14.185 -0.894 1.00 84.25 583 ILE A O 1
ATOM 4719 N N . THR A 1 584 ? -23.633 -15.468 0.884 1.00 85.38 584 THR A N 1
ATOM 4720 C CA . THR A 1 584 ? -24.698 -16.449 0.624 1.00 85.38 584 THR A CA 1
ATOM 4721 C C . THR A 1 584 ? -26.090 -15.850 0.836 1.00 85.38 584 THR A C 1
ATOM 4723 O O . THR A 1 584 ? -27.000 -16.159 0.072 1.00 85.38 584 THR A O 1
ATOM 4726 N N . SER A 1 585 ? -26.248 -14.971 1.827 1.00 82.38 585 SER A N 1
ATOM 4727 C CA . SER A 1 585 ? -27.532 -14.357 2.179 1.00 82.38 585 SER A CA 1
ATOM 4728 C C . SER A 1 585 ? -27.880 -13.137 1.325 1.00 82.38 585 SER A C 1
ATOM 4730 O O . SER A 1 585 ? -29.054 -12.916 1.047 1.00 82.38 585 SER A O 1
ATOM 4732 N N . ASN A 1 586 ? -26.890 -12.335 0.909 1.00 75.25 586 ASN A N 1
ATOM 4733 C CA . ASN A 1 586 ? -27.150 -11.018 0.308 1.00 75.25 586 ASN A CA 1
ATOM 4734 C C . ASN A 1 586 ? -26.782 -10.903 -1.179 1.00 75.25 586 ASN A C 1
ATOM 4736 O O . ASN A 1 586 ? -27.109 -9.892 -1.805 1.00 75.25 586 ASN A O 1
ATOM 4740 N N . MET A 1 587 ? -26.088 -11.883 -1.768 1.00 74.88 587 MET A N 1
ATOM 4741 C CA . MET A 1 587 ? -25.644 -11.799 -3.163 1.00 74.88 587 MET A CA 1
ATOM 4742 C C . MET A 1 587 ? -26.307 -12.863 -4.041 1.00 74.88 587 MET A C 1
ATOM 4744 O O . MET A 1 587 ? -25.739 -13.919 -4.315 1.00 74.88 587 MET A O 1
ATOM 4748 N N . ASN A 1 588 ? -27.491 -12.534 -4.563 1.00 73.12 588 ASN A N 1
ATOM 4749 C CA . ASN A 1 588 ? -28.197 -13.373 -5.543 1.00 73.12 588 ASN A CA 1
ATOM 4750 C C . ASN A 1 588 ? -27.388 -13.551 -6.844 1.00 73.12 588 ASN A C 1
ATOM 4752 O O . ASN A 1 588 ? -27.451 -14.598 -7.488 1.00 73.12 588 ASN A O 1
ATOM 4756 N N . GLU A 1 589 ? -26.561 -12.561 -7.197 1.00 79.31 589 GLU A N 1
ATOM 4757 C CA . GLU A 1 589 ? -25.669 -12.606 -8.355 1.00 79.31 589 GLU A CA 1
ATOM 4758 C C . GLU A 1 589 ? -24.245 -12.203 -7.969 1.00 79.31 589 GLU A C 1
ATOM 4760 O O . GLU A 1 589 ? -23.895 -11.030 -7.883 1.00 79.31 589 GLU A O 1
ATOM 4765 N N . VAL A 1 590 ? -23.405 -13.211 -7.742 1.00 81.75 590 VAL A N 1
ATOM 4766 C CA . VAL A 1 590 ? -21.958 -13.046 -7.583 1.00 81.75 590 VAL A CA 1
ATOM 4767 C C . VAL A 1 590 ? -21.273 -13.357 -8.914 1.00 81.75 590 VAL A C 1
ATOM 4769 O O . VAL A 1 590 ? -21.555 -14.394 -9.531 1.00 81.75 590 VAL A O 1
ATOM 4772 N N . ASP A 1 591 ? -20.348 -12.500 -9.350 1.00 85.56 591 ASP A N 1
ATOM 4773 C CA . ASP A 1 591 ? -19.578 -12.734 -10.572 1.00 85.56 591 ASP A CA 1
ATOM 4774 C C . ASP A 1 591 ? -18.727 -14.022 -10.485 1.00 85.56 591 ASP A C 1
ATOM 4776 O O . ASP A 1 591 ? -18.435 -14.557 -9.409 1.00 85.56 591 ASP A O 1
ATOM 4780 N N . ARG A 1 592 ? -18.305 -14.552 -11.641 1.00 85.44 592 ARG A N 1
ATOM 4781 C CA . ARG A 1 592 ? -17.558 -15.821 -11.712 1.00 85.44 592 ARG A CA 1
ATOM 4782 C C . ARG A 1 592 ? -16.230 -15.788 -10.940 1.00 85.44 592 ARG A C 1
ATOM 4784 O O . ARG A 1 592 ? -15.842 -16.821 -10.391 1.00 85.44 592 ARG A O 1
ATOM 4791 N N . LYS A 1 593 ? -15.529 -14.649 -10.901 1.00 85.88 593 LYS A N 1
ATOM 4792 C CA . LYS A 1 593 ? -14.254 -14.501 -10.177 1.00 85.88 593 LYS A CA 1
ATOM 4793 C C . LYS A 1 593 ? -14.498 -14.528 -8.673 1.00 85.88 593 LYS A C 1
ATOM 4795 O O . LYS A 1 593 ? -13.835 -15.288 -7.968 1.00 85.88 593 LYS A O 1
ATOM 4800 N N . THR A 1 594 ? -15.487 -13.779 -8.201 1.00 85.00 594 THR A N 1
ATOM 4801 C CA . THR A 1 594 ? -15.864 -13.727 -6.788 1.00 85.00 594 THR A CA 1
ATOM 4802 C C . THR A 1 594 ? -16.365 -15.096 -6.308 1.00 85.00 594 THR A C 1
ATOM 4804 O O . THR A 1 594 ? -15.886 -15.586 -5.288 1.00 85.00 594 THR A O 1
ATOM 4807 N N . LYS A 1 595 ? -17.180 -15.818 -7.098 1.00 86.94 595 LYS A N 1
ATOM 4808 C CA . LYS A 1 595 ? -17.579 -17.215 -6.800 1.00 86.94 595 LYS A CA 1
ATOM 4809 C C . LYS A 1 595 ? -16.381 -18.159 -6.650 1.00 86.94 595 LYS A C 1
ATOM 4811 O O . LYS A 1 595 ? -16.339 -18.972 -5.726 1.00 86.94 595 LYS A O 1
ATOM 4816 N N . ALA A 1 596 ? -15.402 -18.068 -7.553 1.00 87.69 596 ALA A N 1
ATOM 4817 C CA . ALA A 1 596 ? -14.201 -18.899 -7.493 1.00 87.69 596 ALA A CA 1
ATOM 4818 C C . ALA A 1 596 ? -13.351 -18.596 -6.247 1.00 87.69 596 ALA A C 1
ATOM 4820 O O . ALA A 1 596 ? -12.834 -19.519 -5.614 1.00 87.69 596 ALA A O 1
ATOM 4821 N N . TRP A 1 597 ? -13.238 -17.318 -5.876 1.00 90.31 597 TRP A N 1
ATOM 4822 C CA . TRP A 1 597 ? -12.526 -16.890 -4.676 1.00 90.31 597 TRP A CA 1
ATOM 4823 C C . TRP A 1 597 ? -13.215 -17.366 -3.388 1.00 90.31 597 TRP A C 1
ATOM 4825 O O . TRP A 1 597 ? -12.555 -17.985 -2.557 1.00 90.31 597 TRP A O 1
ATOM 4835 N N . VAL A 1 598 ? -14.538 -17.204 -3.266 1.00 90.25 598 VAL A N 1
ATOM 4836 C CA . VAL A 1 598 ? -15.328 -17.691 -2.113 1.00 90.25 598 VAL A CA 1
ATOM 4837 C C . VAL A 1 598 ? -15.211 -19.203 -1.950 1.00 90.25 598 VAL A C 1
ATOM 4839 O O . VAL A 1 598 ? -14.985 -19.695 -0.848 1.00 90.25 598 VAL A O 1
ATOM 4842 N N . LYS A 1 599 ? -15.272 -19.965 -3.051 1.00 92.19 599 LYS A N 1
ATOM 4843 C CA . LYS A 1 599 ? -15.044 -21.418 -3.007 1.00 92.19 599 LYS A CA 1
ATOM 4844 C C . LYS A 1 599 ? -13.666 -21.756 -2.432 1.00 92.19 599 LYS A C 1
ATOM 4846 O O . LYS A 1 599 ? -13.538 -22.697 -1.652 1.00 92.19 599 LYS A O 1
ATOM 4851 N N . LYS A 1 600 ? -12.631 -20.998 -2.808 1.00 92.62 600 LYS A N 1
ATOM 4852 C CA . LYS A 1 600 ? -11.288 -21.194 -2.259 1.00 92.62 600 LYS A CA 1
ATOM 4853 C C . LYS A 1 600 ? -11.233 -20.833 -0.772 1.00 92.62 600 LYS A C 1
ATOM 4855 O O . LYS A 1 600 ? -10.634 -21.589 -0.017 1.00 92.62 600 LYS A O 1
ATOM 4860 N N . MET A 1 601 ? -11.888 -19.747 -0.362 1.00 94.19 601 MET A N 1
ATOM 4861 C CA . MET A 1 601 ? -12.007 -19.346 1.043 1.00 94.19 601 MET A CA 1
ATOM 4862 C C . MET A 1 601 ? -12.639 -20.455 1.890 1.00 94.19 601 MET A C 1
ATOM 4864 O O . MET A 1 601 ? -12.033 -20.876 2.868 1.00 94.19 601 MET A O 1
ATOM 4868 N N . ARG A 1 602 ? -13.775 -21.022 1.457 1.00 95.00 602 ARG A N 1
ATOM 4869 C CA . ARG A 1 602 ? -14.435 -22.160 2.130 1.00 95.00 602 ARG A CA 1
ATOM 4870 C C . ARG A 1 602 ? -13.519 -23.373 2.281 1.00 95.00 602 ARG A C 1
ATOM 4872 O O . ARG A 1 602 ? -13.503 -24.009 3.326 1.00 95.00 602 ARG A O 1
ATOM 4879 N N . AS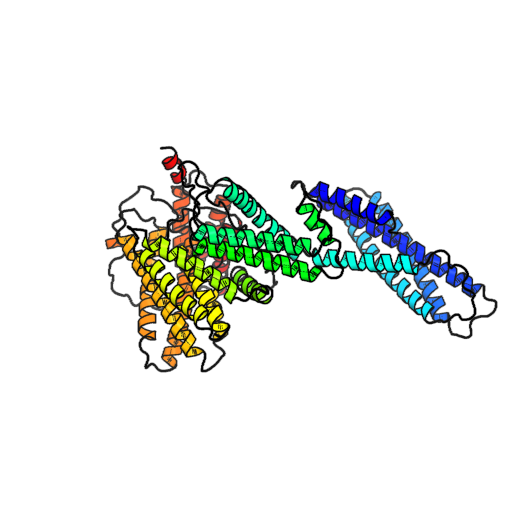N A 1 603 ? -12.731 -23.686 1.252 1.00 94.62 603 ASN A N 1
ATOM 4880 C CA . ASN A 1 603 ? -11.781 -24.796 1.319 1.00 94.62 603 ASN A CA 1
ATOM 4881 C C . ASN A 1 603 ? -10.661 -24.549 2.341 1.00 94.62 603 ASN A C 1
ATOM 4883 O O . ASN A 1 603 ? -10.198 -25.499 2.961 1.00 94.62 603 ASN A O 1
ATOM 4887 N N . VAL A 1 604 ? -10.192 -23.306 2.485 1.00 93.56 604 VAL A N 1
ATOM 4888 C CA . VAL A 1 604 ? -9.177 -22.955 3.491 1.00 93.56 604 VAL A CA 1
ATOM 4889 C C . VAL A 1 604 ? -9.780 -22.968 4.890 1.00 93.56 604 VAL A C 1
ATOM 4891 O O . VAL A 1 604 ? -9.178 -23.565 5.774 1.00 93.56 604 VAL A O 1
ATOM 4894 N N . ALA A 1 605 ? -10.983 -22.411 5.060 1.00 95.31 605 ALA A N 1
ATOM 4895 C CA . ALA A 1 605 ? -11.735 -22.464 6.310 1.00 95.31 605 ALA A CA 1
ATOM 4896 C C . ALA A 1 605 ? -11.914 -23.912 6.791 1.00 95.31 605 ALA A C 1
ATOM 4898 O O . ALA A 1 605 ? -11.491 -24.242 7.892 1.00 95.31 605 ALA A O 1
ATOM 4899 N N . LYS A 1 606 ? -12.387 -24.806 5.912 1.00 96.50 606 LYS A N 1
ATOM 4900 C CA . LYS A 1 606 ? -12.538 -26.231 6.230 1.00 96.50 606 LYS A CA 1
ATOM 4901 C C . LYS A 1 606 ? -11.220 -26.890 6.652 1.00 96.50 606 LYS A C 1
ATOM 4903 O O . LYS A 1 606 ? -11.183 -27.619 7.630 1.00 96.50 606 LYS A O 1
ATOM 4908 N N . LYS A 1 607 ? -10.117 -26.617 5.946 1.00 95.19 607 LYS A N 1
ATOM 4909 C CA . LYS A 1 607 ? -8.799 -27.156 6.331 1.00 95.19 607 LYS A CA 1
ATOM 4910 C C . LYS A 1 607 ? -8.340 -26.650 7.699 1.00 95.19 607 LYS A C 1
ATOM 4912 O O . LYS A 1 607 ? -7.688 -27.394 8.421 1.00 95.19 607 LYS A O 1
ATOM 4917 N N . ALA A 1 608 ? -8.635 -25.392 8.027 1.00 94.38 608 ALA A N 1
ATOM 4918 C CA . ALA A 1 608 ? -8.326 -24.825 9.331 1.00 94.38 608 ALA A CA 1
ATOM 4919 C C . ALA A 1 608 ? -9.202 -25.448 10.430 1.00 94.38 608 ALA A C 1
ATOM 4921 O O . ALA A 1 608 ? -8.681 -25.772 11.487 1.00 94.38 608 ALA A O 1
ATOM 4922 N N . GLU A 1 609 ? -10.493 -25.682 10.176 1.00 96.19 609 GLU A N 1
ATOM 4923 C CA . GLU A 1 609 ? -11.385 -26.422 11.083 1.00 96.19 609 GLU A CA 1
ATOM 4924 C C . GLU A 1 609 ? -10.887 -27.847 11.328 1.00 96.19 609 GLU A C 1
ATOM 4926 O O . GLU A 1 609 ? -10.720 -28.236 12.479 1.00 96.19 609 GLU A O 1
ATOM 4931 N N . ASP A 1 610 ? -10.585 -28.595 10.262 1.00 95.00 610 ASP A N 1
ATOM 4932 C CA . ASP A 1 610 ? -10.074 -29.968 10.347 1.00 95.00 610 ASP A CA 1
ATOM 4933 C C . ASP A 1 610 ? -8.772 -30.020 11.174 1.00 95.00 610 ASP A C 1
ATOM 4935 O O . ASP A 1 610 ? -8.593 -30.909 12.004 1.00 95.00 610 ASP A O 1
ATOM 4939 N N . MET A 1 611 ? -7.883 -29.032 10.992 1.00 94.56 611 MET A N 1
ATOM 4940 C CA . MET A 1 611 ? -6.651 -28.880 11.777 1.00 94.56 611 MET A CA 1
ATOM 4941 C C . MET A 1 611 ? -6.933 -28.549 13.252 1.00 94.56 611 MET A C 1
ATOM 4943 O O . MET A 1 611 ? -6.241 -29.038 14.135 1.00 94.56 611 MET A O 1
ATOM 4947 N N . LEU A 1 612 ? -7.931 -27.711 13.540 1.00 92.50 612 LEU A N 1
ATOM 4948 C CA . LEU A 1 612 ? -8.289 -27.327 14.910 1.00 92.50 612 LEU A CA 1
ATOM 4949 C C . LEU A 1 612 ? -9.037 -28.432 15.669 1.00 92.50 612 LEU A C 1
ATOM 4951 O O . LEU A 1 612 ? -9.021 -28.422 16.898 1.00 92.50 612 LEU A O 1
ATOM 4955 N N . LEU A 1 613 ? -9.709 -29.335 14.949 1.00 93.56 613 LEU A N 1
ATOM 4956 C CA . LEU A 1 613 ? -10.460 -30.467 15.496 1.00 93.56 613 LEU A CA 1
ATOM 4957 C C . LEU A 1 613 ? -9.625 -31.743 15.632 1.00 93.56 613 LEU A C 1
ATOM 4959 O O . LEU A 1 613 ? -10.082 -32.685 16.272 1.00 93.56 613 LEU A O 1
ATOM 4963 N N . SER A 1 614 ? -8.440 -31.820 15.021 1.00 92.19 614 SER A N 1
ATOM 4964 C CA . SER A 1 614 ? -7.599 -33.004 15.172 1.00 92.19 614 SER A CA 1
ATOM 4965 C C . SER A 1 614 ? -7.100 -33.107 16.615 1.00 92.19 614 SER A C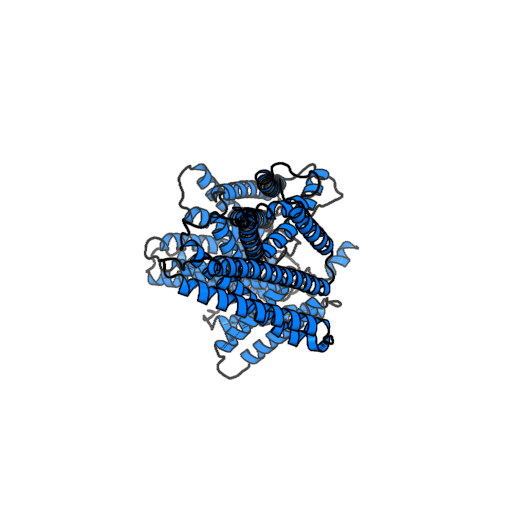 1
ATOM 4967 O O . SER A 1 614 ? -6.383 -32.222 17.071 1.00 92.19 614 SER A O 1
ATOM 4969 N N . ASP A 1 615 ? -7.421 -34.207 17.301 1.00 76.81 615 ASP A N 1
ATOM 4970 C CA . ASP A 1 615 ? -6.980 -34.496 18.681 1.00 76.81 615 ASP A CA 1
ATOM 4971 C C . ASP A 1 615 ? -5.447 -34.637 18.824 1.00 76.81 615 ASP A C 1
ATOM 4973 O O . ASP A 1 615 ? -4.912 -34.713 19.931 1.00 76.81 615 ASP A O 1
ATOM 4977 N N . ASN A 1 616 ? -4.722 -34.673 17.702 1.00 76.19 616 ASN A N 1
ATOM 4978 C CA . ASN A 1 616 ? -3.265 -34.693 17.671 1.00 76.19 616 ASN A CA 1
ATOM 4979 C C . ASN A 1 616 ? -2.692 -33.293 17.932 1.00 76.19 616 ASN A C 1
ATOM 4981 O O . ASN A 1 616 ? -3.277 -32.281 17.551 1.00 76.19 616 ASN A O 1
ATOM 4985 N N . THR A 1 617 ? -1.497 -33.230 18.526 1.00 80.12 617 THR A N 1
ATOM 4986 C CA . THR A 1 617 ? -0.738 -31.981 18.664 1.00 80.12 617 THR A CA 1
ATOM 4987 C C . THR A 1 617 ? -0.577 -31.324 17.292 1.00 80.12 617 THR A C 1
ATOM 4989 O O . THR A 1 617 ? 0.133 -31.862 16.440 1.00 80.12 617 THR A O 1
ATOM 4992 N N . VAL A 1 618 ? -1.252 -30.191 17.074 1.00 83.50 618 VAL A N 1
ATOM 4993 C CA . VAL A 1 618 ? -1.184 -29.427 15.822 1.00 83.50 618 VAL A CA 1
ATOM 4994 C C . VAL A 1 618 ? 0.275 -29.057 15.554 1.00 83.50 618 VAL A C 1
ATOM 4996 O O . VAL A 1 618 ? 0.889 -28.342 16.347 1.00 83.50 618 VAL A O 1
ATOM 4999 N N . GLY A 1 619 ? 0.837 -29.573 14.460 1.00 87.44 619 GLY A N 1
ATOM 5000 C CA . GLY A 1 619 ? 2.209 -29.274 14.063 1.00 87.44 619 GLY A CA 1
ATOM 5001 C C . GLY A 1 619 ? 2.354 -27.821 13.611 1.00 87.44 619 GLY A C 1
ATOM 5002 O O . GLY A 1 619 ? 1.442 -27.257 13.003 1.00 87.44 619 GLY A O 1
ATOM 5003 N N . THR A 1 620 ? 3.520 -27.222 13.857 1.00 87.25 620 THR A N 1
ATOM 5004 C CA . THR A 1 620 ? 3.866 -25.876 13.362 1.00 87.25 620 THR A CA 1
ATOM 5005 C C . THR A 1 620 ? 3.721 -25.778 11.842 1.00 87.25 620 THR A C 1
ATOM 5007 O O . THR A 1 620 ? 3.186 -24.798 11.333 1.00 87.25 620 THR A O 1
ATOM 5010 N N . ASP A 1 621 ? 4.069 -26.847 11.121 1.00 88.75 621 ASP A N 1
ATOM 5011 C CA . ASP A 1 621 ? 3.957 -26.920 9.660 1.00 88.75 621 ASP A CA 1
ATOM 5012 C C . ASP A 1 621 ? 2.504 -26.819 9.167 1.00 88.75 621 ASP A C 1
ATOM 5014 O O . ASP A 1 621 ? 2.232 -26.233 8.115 1.00 88.75 621 ASP A O 1
ATOM 5018 N N . ASP A 1 622 ? 1.544 -27.375 9.915 1.00 89.19 622 ASP A N 1
ATOM 5019 C CA . ASP A 1 622 ? 0.127 -27.277 9.563 1.00 89.19 622 ASP A CA 1
ATOM 5020 C C . ASP A 1 622 ? -0.387 -25.845 9.772 1.00 89.19 622 ASP A C 1
ATOM 5022 O O . ASP A 1 622 ? -1.089 -25.318 8.900 1.00 89.19 622 ASP A O 1
ATOM 5026 N N . VAL A 1 623 ? 0.025 -25.194 10.867 1.00 89.19 623 VAL A N 1
ATOM 5027 C CA . VAL A 1 623 ? -0.282 -23.785 11.174 1.00 89.19 623 VAL A CA 1
ATOM 5028 C C . VAL A 1 623 ? 0.272 -22.864 10.088 1.00 89.19 623 VAL A C 1
ATOM 5030 O O . VAL A 1 623 ? -0.474 -22.054 9.527 1.00 89.19 623 VAL A O 1
ATOM 5033 N N . ASP A 1 624 ? 1.543 -23.025 9.721 1.00 87.50 624 ASP A N 1
ATOM 5034 C CA . ASP A 1 624 ? 2.185 -22.221 8.681 1.00 87.50 624 ASP A CA 1
ATOM 5035 C C . ASP A 1 624 ? 1.548 -22.444 7.307 1.00 87.50 624 ASP A C 1
ATOM 5037 O O . ASP A 1 624 ? 1.247 -21.483 6.591 1.00 87.50 624 ASP A O 1
ATOM 5041 N N . ARG A 1 625 ? 1.196 -23.691 6.969 1.00 91.00 625 ARG A N 1
ATOM 5042 C CA . ARG A 1 625 ? 0.467 -23.994 5.732 1.00 91.00 625 ARG A CA 1
ATOM 5043 C C . ARG A 1 625 ? -0.908 -23.322 5.694 1.00 91.00 625 ARG A C 1
ATOM 5045 O O . ARG A 1 625 ? -1.344 -22.888 4.623 1.00 91.00 625 ARG A O 1
ATOM 5052 N N . ILE A 1 626 ? -1.635 -23.252 6.811 1.00 91.62 626 ILE A N 1
ATOM 5053 C CA . ILE A 1 626 ? -2.909 -22.520 6.872 1.00 91.62 626 ILE A CA 1
ATOM 5054 C C . ILE A 1 626 ? -2.668 -21.017 6.714 1.00 91.62 626 ILE A C 1
ATOM 5056 O O . ILE A 1 626 ? -3.311 -20.409 5.856 1.00 91.62 626 ILE A O 1
ATOM 5060 N N . LYS A 1 627 ? -1.699 -20.435 7.429 1.00 88.44 627 LYS A N 1
ATOM 5061 C CA . LYS A 1 627 ? -1.327 -19.015 7.301 1.00 88.44 627 LYS A CA 1
ATOM 5062 C C . LYS A 1 627 ? -1.002 -18.644 5.854 1.00 88.44 627 LYS A C 1
ATOM 5064 O O . LYS A 1 627 ? -1.527 -17.656 5.338 1.00 88.44 627 LYS A O 1
ATOM 5069 N N . ASP A 1 628 ? -0.216 -19.457 5.157 1.00 86.38 628 ASP A N 1
ATOM 5070 C CA . ASP A 1 628 ? 0.131 -19.219 3.754 1.00 86.38 628 ASP A CA 1
ATOM 5071 C C . ASP A 1 628 ? -1.077 -19.296 2.820 1.00 86.38 628 ASP A C 1
ATOM 5073 O O . ASP A 1 628 ? -1.220 -18.475 1.908 1.00 86.38 628 ASP A O 1
ATOM 5077 N N . ASN A 1 629 ? -1.995 -20.231 3.072 1.00 88.44 629 ASN A N 1
ATOM 5078 C CA . ASN A 1 629 ? -3.244 -20.313 2.323 1.00 88.44 629 ASN A CA 1
ATOM 5079 C C . ASN A 1 629 ? -4.130 -19.076 2.538 1.00 88.44 629 ASN A C 1
ATOM 5081 O O . ASN A 1 629 ? -4.735 -18.593 1.575 1.00 88.44 629 ASN A O 1
ATOM 5085 N N . ILE A 1 630 ? -4.197 -18.542 3.761 1.00 85.69 630 ILE A N 1
ATOM 5086 C CA . ILE A 1 630 ? -4.965 -17.327 4.059 1.00 85.69 630 ILE A CA 1
ATOM 5087 C C . ILE A 1 630 ? -4.298 -16.101 3.420 1.00 85.69 630 ILE A C 1
ATOM 5089 O O . ILE A 1 630 ? -4.963 -15.326 2.727 1.00 85.69 630 ILE A O 1
ATOM 5093 N N . LYS A 1 631 ? -2.967 -15.984 3.511 1.00 82.00 631 LYS A N 1
ATOM 5094 C CA . LYS A 1 631 ? -2.194 -14.952 2.800 1.00 82.00 631 LYS A CA 1
ATOM 5095 C C . LYS A 1 631 ? -2.441 -15.002 1.283 1.00 82.00 631 LYS A C 1
ATOM 5097 O O . LYS A 1 631 ? -2.641 -13.956 0.662 1.00 82.00 631 LYS A O 1
ATOM 5102 N N . ASP A 1 632 ? -2.436 -16.185 0.661 1.00 84.62 632 ASP A N 1
ATOM 5103 C CA . ASP A 1 632 ? -2.715 -16.347 -0.777 1.00 84.62 632 ASP A CA 1
ATOM 5104 C C . ASP A 1 632 ? -4.166 -15.975 -1.137 1.00 84.62 632 ASP A C 1
ATOM 5106 O O . ASP A 1 632 ? -4.402 -15.358 -2.181 1.00 84.62 632 ASP A O 1
ATOM 5110 N N . LEU A 1 633 ? -5.145 -16.263 -0.272 1.00 84.62 633 LEU A N 1
ATOM 5111 C CA . LEU A 1 633 ? -6.528 -15.813 -0.461 1.00 84.62 633 LEU A CA 1
ATOM 5112 C C . LEU A 1 633 ? -6.635 -14.289 -0.512 1.00 84.62 633 LEU A C 1
ATOM 5114 O O . LEU A 1 633 ? -7.235 -13.757 -1.455 1.00 84.62 633 LEU A O 1
ATOM 5118 N N . SER A 1 634 ? -6.023 -13.595 0.448 1.00 75.25 634 SER A N 1
ATOM 5119 C CA . SER A 1 634 ? -5.969 -12.129 0.482 1.00 75.25 634 SER A CA 1
ATOM 5120 C C . SER A 1 634 ? -5.279 -11.584 -0.765 1.00 75.25 634 SER A C 1
ATOM 5122 O O . SER A 1 634 ? -5.766 -10.646 -1.404 1.00 75.25 634 SER A O 1
ATOM 5124 N N . ARG A 1 635 ? -4.175 -12.220 -1.183 1.00 75.88 635 ARG A N 1
ATOM 5125 C CA . ARG A 1 635 ? -3.439 -11.829 -2.390 1.00 75.88 635 ARG A CA 1
ATOM 5126 C C . ARG A 1 635 ? -4.290 -11.931 -3.651 1.00 75.88 635 ARG A C 1
ATOM 5128 O O . ARG A 1 635 ? -4.316 -10.981 -4.438 1.00 75.88 635 ARG A O 1
ATOM 5135 N N . ARG A 1 636 ? -5.001 -13.047 -3.826 1.00 76.94 636 ARG A N 1
ATOM 5136 C CA . ARG A 1 636 ? -5.858 -13.309 -4.992 1.00 76.94 636 ARG A CA 1
ATOM 5137 C C . ARG A 1 636 ? -7.071 -12.401 -5.056 1.00 76.94 636 ARG A C 1
ATOM 5139 O O . ARG A 1 636 ? -7.441 -12.012 -6.164 1.00 76.94 636 ARG A O 1
ATOM 5146 N N . ARG A 1 637 ? -7.671 -12.057 -3.909 1.00 78.81 637 ARG A N 1
ATOM 5147 C CA . ARG A 1 637 ? -8.801 -11.117 -3.857 1.00 78.81 637 ARG A CA 1
ATOM 5148 C C . ARG A 1 637 ? -8.411 -9.790 -4.502 1.00 78.81 637 ARG A C 1
ATOM 5150 O O . ARG A 1 637 ? -9.058 -9.355 -5.453 1.00 78.81 637 ARG A O 1
ATOM 5157 N N . VAL A 1 638 ? -7.308 -9.218 -4.020 1.00 67.19 638 VAL A N 1
ATOM 5158 C CA . VAL A 1 638 ? -6.786 -7.926 -4.479 1.00 67.19 638 VAL A CA 1
ATOM 5159 C C . VAL A 1 638 ? -6.330 -8.006 -5.935 1.00 67.19 638 VAL A C 1
ATOM 5161 O O . VAL A 1 638 ? -6.750 -7.198 -6.754 1.00 67.19 638 VAL A O 1
ATOM 5164 N N . ALA A 1 639 ? -5.539 -9.022 -6.302 1.00 68.25 639 ALA A N 1
ATOM 5165 C CA . ALA A 1 639 ? -5.049 -9.181 -7.678 1.00 68.25 639 ALA A CA 1
ATOM 5166 C C . ALA A 1 639 ? -6.183 -9.348 -8.706 1.00 68.25 639 ALA A C 1
ATOM 5168 O O . ALA A 1 639 ? -6.036 -8.985 -9.869 1.00 68.25 639 ALA A O 1
ATOM 5169 N N . SER A 1 640 ? -7.324 -9.893 -8.280 1.00 71.25 640 SER A N 1
ATOM 5170 C CA . SER A 1 640 ? -8.494 -10.078 -9.141 1.00 71.25 640 SER A CA 1
ATOM 5171 C C . SER A 1 640 ? -9.429 -8.865 -9.165 1.00 71.25 640 SER A C 1
ATOM 5173 O O . SER A 1 640 ? -10.410 -8.895 -9.911 1.00 71.25 640 SER A O 1
ATOM 5175 N N . GLY A 1 641 ? -9.154 -7.830 -8.357 1.00 70.69 641 GLY A N 1
ATOM 5176 C CA . GLY A 1 641 ? -10.011 -6.656 -8.193 1.00 70.69 641 GLY A CA 1
ATOM 5177 C C . GLY A 1 641 ? -11.392 -6.988 -7.621 1.00 70.69 641 GLY A C 1
ATOM 5178 O O . GLY A 1 641 ? -12.365 -6.312 -7.952 1.00 70.69 641 GLY A O 1
ATOM 5179 N N . ILE A 1 642 ? -11.503 -8.055 -6.819 1.00 75.12 642 ILE A N 1
ATOM 5180 C CA . ILE A 1 642 ? -12.785 -8.524 -6.280 1.00 75.12 642 ILE A CA 1
ATOM 5181 C C . ILE A 1 642 ? -13.294 -7.523 -5.237 1.00 75.12 642 ILE A C 1
ATOM 5183 O O . ILE A 1 642 ? -12.729 -7.389 -4.145 1.00 75.12 642 ILE A O 1
ATOM 5187 N N . GLN A 1 643 ? -14.387 -6.837 -5.577 1.00 72.44 643 GLN A N 1
ATOM 5188 C CA . GLN A 1 643 ? -15.093 -5.928 -4.680 1.00 72.44 643 GLN A CA 1
ATOM 5189 C C . GLN A 1 643 ? -16.320 -6.627 -4.099 1.00 72.44 643 GLN A C 1
ATOM 5191 O O . GLN A 1 643 ? -17.222 -7.025 -4.830 1.00 72.44 643 GLN A O 1
ATOM 5196 N N . LEU A 1 644 ? -16.377 -6.724 -2.773 1.00 69.94 644 LEU A N 1
ATOM 5197 C CA . LEU A 1 644 ? -17.555 -7.189 -2.046 1.00 69.94 644 LEU A CA 1
ATOM 5198 C C . LEU A 1 644 ? -18.549 -6.026 -1.916 1.00 69.94 644 LEU A C 1
ATOM 5200 O O . LEU A 1 644 ? -18.754 -5.488 -0.834 1.00 69.94 644 LEU A O 1
ATOM 5204 N N . LYS A 1 645 ? -19.095 -5.553 -3.039 1.00 64.69 645 LYS A N 1
ATOM 5205 C CA . LYS A 1 645 ? -20.127 -4.507 -3.023 1.00 64.69 645 LYS A CA 1
ATOM 5206 C C . LYS A 1 645 ? -21.483 -5.149 -2.775 1.00 64.69 645 LYS A C 1
ATOM 5208 O O . LYS A 1 645 ? -21.866 -6.042 -3.522 1.00 64.69 645 LYS A O 1
ATOM 5213 N N . SER A 1 646 ? -22.228 -4.684 -1.774 1.00 54.91 646 SER A N 1
ATOM 5214 C CA . SER A 1 646 ? -23.636 -5.063 -1.659 1.00 54.91 646 SER A CA 1
ATOM 5215 C C . SER A 1 646 ? -24.441 -4.389 -2.780 1.00 54.91 646 SER A C 1
ATOM 5217 O O . SER A 1 646 ? -24.303 -3.187 -3.044 1.00 54.91 646 SER A O 1
ATOM 5219 N N . ASN A 1 647 ? -25.294 -5.167 -3.453 1.00 52.78 647 ASN A N 1
ATOM 5220 C CA . ASN A 1 647 ? -26.136 -4.698 -4.564 1.00 52.78 647 ASN A CA 1
ATOM 5221 C C . ASN A 1 647 ? -27.136 -3.596 -4.147 1.00 52.78 647 ASN A C 1
ATOM 5223 O O . ASN A 1 647 ? -27.683 -2.902 -5.001 1.00 52.78 647 ASN A O 1
ATOM 5227 N N . ASN A 1 648 ? -27.304 -3.342 -2.844 1.00 49.41 648 ASN A N 1
ATOM 5228 C CA . ASN A 1 648 ? -28.191 -2.300 -2.316 1.00 49.41 648 ASN A CA 1
ATOM 5229 C C . ASN A 1 648 ? -27.777 -0.870 -2.694 1.00 49.41 648 ASN A C 1
ATOM 5231 O O . ASN A 1 648 ? -28.574 0.054 -2.555 1.00 49.41 648 ASN A O 1
ATOM 5235 N N . THR A 1 649 ? -26.560 -0.658 -3.206 1.00 45.00 649 THR A N 1
ATOM 5236 C CA . THR A 1 649 ? -26.128 0.688 -3.613 1.00 45.00 649 THR A CA 1
ATOM 5237 C C . THR A 1 649 ? -26.780 1.159 -4.921 1.00 45.00 649 THR A C 1
ATOM 5239 O O . THR A 1 649 ? -26.871 2.363 -5.130 1.00 45.00 649 THR A O 1
ATOM 5242 N N . GLN A 1 650 ? -27.259 0.255 -5.788 1.00 39.09 650 GLN A N 1
ATOM 5243 C CA . GLN A 1 650 ? -27.934 0.652 -7.035 1.00 39.09 650 GLN A CA 1
ATOM 5244 C C . GLN A 1 650 ? -29.421 0.980 -6.844 1.00 39.09 650 GLN A C 1
ATOM 5246 O O . GLN A 1 650 ? -29.915 1.877 -7.515 1.00 39.09 650 GLN A O 1
ATOM 5251 N N . VAL A 1 651 ? -30.115 0.330 -5.903 1.00 39.00 651 VAL A N 1
ATOM 5252 C CA . VAL A 1 651 ? -31.563 0.543 -5.693 1.00 39.00 651 VAL A CA 1
ATOM 5253 C C . VAL A 1 651 ? -31.856 1.899 -5.034 1.00 39.00 651 VAL A C 1
ATOM 5255 O O . VAL A 1 651 ? -32.825 2.558 -5.394 1.00 39.00 651 VAL A O 1
ATOM 5258 N N . LEU A 1 652 ? -30.978 2.360 -4.136 1.00 36.34 652 LEU A N 1
ATOM 5259 C CA . LEU A 1 652 ? -31.105 3.650 -3.437 1.00 36.34 652 LEU A CA 1
ATOM 5260 C C . LEU A 1 652 ? -30.676 4.876 -4.262 1.00 36.34 652 LEU A C 1
ATOM 5262 O O . LEU A 1 652 ? -30.838 5.993 -3.792 1.00 36.34 652 LEU A O 1
ATOM 5266 N N . LEU A 1 653 ? -30.086 4.688 -5.447 1.00 32.97 653 LEU A N 1
ATOM 5267 C CA . LEU A 1 653 ? -29.762 5.786 -6.374 1.00 32.97 653 LEU A CA 1
ATOM 5268 C C . LEU A 1 653 ? -30.763 5.888 -7.538 1.00 32.97 653 LEU A C 1
ATOM 5270 O O . LEU A 1 653 ? -30.689 6.828 -8.323 1.00 32.97 653 LEU A O 1
ATOM 5274 N N . SER A 1 654 ? -31.674 4.918 -7.661 1.00 30.88 654 SER A N 1
ATOM 5275 C CA . SER A 1 654 ? -32.789 4.924 -8.618 1.00 30.88 654 SER A CA 1
ATOM 5276 C C . SER A 1 654 ? -34.139 5.307 -7.994 1.00 30.88 654 SER A C 1
ATOM 5278 O O . SER A 1 654 ? -35.137 5.354 -8.710 1.00 30.88 654 SER A O 1
ATOM 5280 N N . GLN A 1 655 ? -34.168 5.537 -6.678 1.00 33.59 655 GLN A N 1
ATOM 5281 C CA . GLN A 1 655 ? -35.267 6.146 -5.920 1.00 33.59 655 GLN A CA 1
ATOM 5282 C C . GLN A 1 655 ? -34.819 7.530 -5.466 1.00 33.59 655 GLN A C 1
ATOM 5284 O O . GLN A 1 655 ? -35.676 8.439 -5.464 1.00 33.59 655 GLN A O 1
#

pLDDT: mean 72.41, std 18.55, range [30.88, 96.5]

Radius of gyration: 33.64 Å; chains: 1; bounding box: 96×62×90 Å

Secondary structure (DSSP, 8-state):
---THHHHHHHHHHHHHHTT-S---THHHHHHHHHHHHHHHHHHHHHHHHHHHHHHHHHHHHHT-SS--SS--HHHHHHHHHHHHHHHHHHHHHHHHHHHHHHS-GGGHHHHHHHHHHHHHHHHHHHHHHHHHHHHHHHS--TTS-----SS-HHHHHHHHHHHHHHHHHHHHHTSHHHHHHHHHHHHHHHHHHHHHHHHHHH-S---HHHHHHHHHHHHHHHHHHHHHHTT-SS--TT-HHHHHHHHTT--TTTHHHHHHHHHHHHHHHHHHHHHHHHHT---EE-SSSS-EE-------SPPSS---SS-TT-TTHHHHHHHHHHHHHS-S-HHHHHHHHHHHHHHHHHHHHH-SS--HHHHHHHHHHHHHHHHHHHHHHS-----HHHHHHHHHHHHHHHHHHHHHT-S----------SSGGGGGGGGGTTS-SSHHHHHHHHHHHHHHHHHHHHHHHHHHHHH--SPPPHHHHHHHHHHHHHHHHHHHHHHHHH-TT--HHHHHHHHHHHHHHHHHHHHHHHHHHHHTTT-S---S-----GGGTS------------HHHHHHHHHHHHHHHHHHHHHHH-SS--HHHHHHHHHHHHHHHHHHHHHH-SS---HHHHHHHHHHHHHHHHHHHHTT-----THHHHTT--

Sequence (655 aa):
MIDPTVPFLVKKLYELISRKTNPGTGAKENEFQQLVAKLQAKEKVEWIENEVQLLVAHLQAIEALPRVPAVDVSGCINSSRTVIRKAEDVIETYAKTVANRNAAALYKKPLHWVKVRNQSMEVEKIMYEIVEVEKGWRIINFDVVPRPFSFFSSSYRDRVWVHAMEELQRIETWCRKENLERVKWVRSELAPLNAFLEKANEQILDLGERQRLWIRELKNIFDVLLLSLVDTVPEPPKNNMIVMLLLICSDVHNTNSLWSDIFSMIQSMILDLYRRYYTYGVGEIRASYGVTTISPSIRMNCPIPGGTSSSSSEHDIYQVKCLVKEINHLSNKPLKVRLRIDLEMMKALIKDGRLIKNKDERLKVWLNQMEDIYVDLEAALLSGTEFSDEYWDQIEDEICRMAGRKMMYGICGSGVGADCRLYYDSATSASAISEAHDDHSSRTSTRLLKTFTRESELMEALFKDVKTHVYPLDERLIFWLQELQLVAHETKAVLGLLSDTDTDTERSIHGQRRCEKLNKRICTMSIWKRTYGVGDIKSSASSSISIDHQLGDGETVPYPFMNDEIDLIRRELKLMHALDRDITSNMNEVDRKTKAWVKKMRNVAKKAEDMLLSDNTVGTDDVDRIKDNIKDLSRRRVASGIQLKSNNTQVLLSQ